Protein 2AOR (pdb70)

Nearest PDB structures (foldseek):
  2aor-assembly1_A  TM=1.005E+00  e=4.689E-48  Haemophilus influenzae
  2azo-assembly2_B  TM=9.489E-01  e=3.796E-30  Escherichia coli K-12
  1azo-assembly1_A  TM=9.354E-01  e=5.993E-28  Escherichia coli K-12
  2azo-assembly1_A  TM=9.020E-01  e=4.402E-28  Escherichia coli K-12
  4pxg-assembly1_A  TM=8.469E-01  e=2.007E-09  Staphylococcus aureus

Foldseek 3Di:
DADLDPVLLQVLLQVQAFPALQVLCVVVVHDDDQACPPPVCVVVQSVLVSRRFDPPDPDLASRPSHLEHEFEFEAEPVRFTPDWAFQWWDPQPPCPPDAPVPDSNCSRQQWYWYWYKYDDPVDGRRGIGIHRIDTDGQDPVRVVQVRVQSVVVVVCSVQQVVVPADQPGGDFKGKDADDDDLPQWDWHQHNVGDTDTHGTITITTDRVSVSVSSVVVVVD/DDDPAPCRLQVLLQVQFFAALQRLCVVVVHDDDFACPVPVCVVVVSVCVSRVFDPPDDDLASRVVHLEHEFEFEAEPVGFTPDWGFQWWDPQPPCPVDAPVPDSRCSHQQWYWYWYKYDYPVAGRRGIGTHHTDTDGDDPVRSVQVRVQSVVVVVCRQQANVVPADQPGGDFKGKDADDDDQVDWDWHAHNVRDIDTHGTITITTDSVSVVVSVVCVVVPD

Secondary structure (DSSP, 8-state):
---SSHHHHHHHHHHHTT-BHHHHHHHTT----S-STT-TTHHHHHHHHHHTPPTT--SSSTBTTTTBEEEEEEE-TTS-BSS-EEEEE---SS-TT--STT-HHHHHHSSEEEEEEE--TTS-GGGPBB---EEE---HHHHHHHHHHHHHHHHHHHTT-GGG--TT--SSEEEEE-SSSTT--EEEE-TTS-EEEE--EEEEE-HHHHHHHHHHHHT-/---SSHHHHHHHHHHHTT-BHHHHHHHTT-PPPSSSTT-TTHHHHHHHHHHTPPTT---SSTBTTTTBEEEEEEE-TTS-BSS-EEEEE---SS-TT--GGG-HHHHHTSSEEEEEEE--TTS-GGGPBB---EEE---HHHHHHHHHHHHHHHHHHHTT-GGG--TT--SSEEEEE-SSSTT--EEEE-TTS-EEEE--EEEEE-HHHHHHHHHHHHHT-

Structure (mmCIF, N/CA/C/O backbone):
data_2AOR
#
_entry.id   2AOR
#
_cell.length_a   50.397
_cell.length_b   89.045
_cell.length_c   75.092
_cell.angle_alpha   90.00
_cell.angle_beta   105.70
_cell.angle_gamma   90.00
#
_symmetry.space_group_name_H-M   'P 1 21 1'
#
loop_
_entity.id
_entity.type
_entity.pdbx_description
1 polymer "5'-D(*CP*AP*GP*GP*(6MA)P*TP*CP*CP*AP*AP*GP*CP*TP*TP*GP*GP*AP*TP*CP*CP*TP*G)-3'"
2 polymer 'DNA mismatch repair protein mutH'
3 non-polymer 'CALCIUM ION'
4 water water
#
loop_
_atom_site.group_PDB
_atom_site.id
_atom_site.type_symbol
_atom_site.label_atom_id
_atom_site.label_alt_id
_atom_site.label_comp_id
_atom_site.label_asym_id
_atom_site.label_entity_id
_atom_site.label_seq_id
_atom_site.pdbx_PDB_ins_code
_atom_site.Cartn_x
_atom_site.Cartn_y
_atom_site.Cartn_z
_atom_site.occupancy
_atom_site.B_iso_or_equiv
_atom_site.auth_seq_id
_atom_site.auth_comp_id
_atom_site.auth_asym_id
_atom_site.auth_atom_id
_atom_site.pdbx_PDB_model_num
ATOM 899 N N . MET C 2 1 ? -1.482 -9.565 11.693 1.00 73.02 9 MET A N 1
ATOM 900 C CA . MET C 2 1 ? -0.621 -8.350 11.780 1.00 72.39 9 MET A CA 1
ATOM 901 C C . MET C 2 1 ? 0.859 -8.717 11.750 1.00 70.11 9 MET A C 1
ATOM 902 O O . MET C 2 1 ? 1.534 -8.498 10.744 1.00 70.06 9 MET A O 1
ATOM 907 N N . ILE C 2 2 ? 1.365 -9.265 12.850 1.00 67.11 10 ILE A N 1
ATOM 908 C CA . ILE C 2 2 ? 2.761 -9.673 12.903 1.00 64.56 10 ILE A CA 1
ATOM 909 C C . ILE C 2 2 ? 2.858 -11.038 12.239 1.00 62.11 10 ILE A C 1
ATOM 910 O O . ILE C 2 2 ? 2.258 -12.003 12.714 1.00 62.58 10 ILE A O 1
ATOM 915 N N . PRO C 2 3 ? 3.612 -11.142 11.130 1.00 59.65 11 PRO A N 1
ATOM 916 C CA . PRO C 2 3 ? 3.718 -12.447 10.474 1.00 57.17 11 PRO A CA 1
ATOM 917 C C . PRO C 2 3 ? 4.363 -13.484 11.385 1.00 55.65 11 PRO A C 1
ATOM 918 O O . PRO C 2 3 ? 5.352 -13.204 12.054 1.00 55.49 11 PRO A O 1
ATOM 922 N N . GLN C 2 4 ? 3.787 -14.678 11.414 1.00 54.61 12 GLN A N 1
ATOM 923 C CA . GLN C 2 4 ? 4.310 -15.757 12.243 1.00 53.51 12 GLN A CA 1
ATOM 924 C C . GLN C 2 4 ? 5.161 -16.679 11.375 1.00 52.23 12 GLN A C 1
ATOM 925 O O . GLN C 2 4 ? 5.870 -17.555 11.876 1.00 52.42 12 GLN A O 1
ATOM 931 N N . THR C 2 5 ? 5.089 -16.467 10.067 1.00 49.47 13 THR A N 1
ATOM 932 C CA . THR C 2 5 ? 5.822 -17.289 9.116 1.00 47.71 13 THR A CA 1
ATOM 933 C C . THR C 2 5 ? 6.636 -16.458 8.142 1.00 45.61 13 THR A C 1
ATOM 934 O O . THR C 2 5 ? 6.270 -15.323 7.836 1.00 43.22 13 THR A O 1
ATOM 938 N N . LEU C 2 6 ? 7.734 -17.030 7.654 1.00 43.48 14 LEU A N 1
ATOM 939 C CA . LEU C 2 6 ? 8.571 -16.336 6.684 1.00 44.14 14 LEU A CA 1
ATOM 940 C C . LEU C 2 6 ? 7.796 -16.222 5.375 1.00 44.58 14 LEU A C 1
ATOM 941 O O . LEU C 2 6 ? 7.967 -15.265 4.617 1.00 43.89 14 LEU A O 1
ATOM 946 N N . GLU C 2 7 ? 6.947 -17.210 5.113 1.00 44.31 15 GLU A N 1
ATOM 947 C CA . GLU C 2 7 ? 6.142 -17.199 3.904 1.00 45.67 15 GLU A CA 1
ATOM 948 C C . GLU C 2 7 ? 5.135 -16.051 4.000 1.00 43.68 15 GLU A C 1
ATOM 949 O O . GLU C 2 7 ? 4.859 -15.366 3.012 1.00 43.16 15 GLU A O 1
ATOM 955 N N . GLN C 2 8 ? 4.601 -15.834 5.198 1.00 41.92 16 GLN A N 1
ATOM 956 C CA . GLN C 2 8 ? 3.648 -14.755 5.426 1.00 41.64 16 GLN A CA 1
ATOM 957 C C . GLN C 2 8 ? 4.288 -13.381 5.195 1.00 41.36 16 GLN A C 1
ATOM 958 O O . GLN C 2 8 ? 3.712 -12.524 4.526 1.00 40.53 16 GLN A O 1
ATOM 964 N N . LEU C 2 9 ? 5.476 -13.176 5.757 1.00 39.66 17 LEU A N 1
ATOM 965 C CA . LEU C 2 9 ? 6.184 -11.903 5.617 1.00 38.03 17 LEU A CA 1
ATOM 966 C C . LEU C 2 9 ? 6.494 -11.579 4.156 1.00 36.87 17 LEU A C 1
ATOM 967 O O . LEU C 2 9 ? 6.245 -10.468 3.690 1.00 36.99 17 LEU A O 1
ATOM 972 N N . LEU C 2 10 ? 7.030 -12.554 3.433 1.00 36.19 18 LEU A N 1
ATOM 973 C CA . LEU C 2 10 ? 7.387 -12.343 2.038 1.00 35.91 18 LEU A CA 1
ATOM 974 C C . LEU C 2 10 ? 6.168 -12.086 1.149 1.00 37.00 18 LEU A C 1
ATOM 975 O O . LEU C 2 10 ? 6.218 -11.235 0.249 1.00 35.48 18 LEU A O 1
ATOM 980 N N . SER C 2 11 ? 5.069 -12.793 1.409 1.00 36.48 19 SER A N 1
ATOM 981 C CA . SER C 2 11 ? 3.859 -12.600 0.614 1.00 37.00 19 SER A CA 1
ATOM 982 C C . SER C 2 11 ? 3.289 -11.224 0.922 1.00 35.84 19 SER A C 1
ATOM 983 O O . SER C 2 11 ? 2.808 -10.525 0.031 1.00 35.90 19 SER A O 1
ATOM 986 N N . GLN C 2 12 ? 3.343 -10.835 2.191 1.00 35.38 20 GLN A N 1
ATOM 987 C CA . GLN C 2 12 ? 2.852 -9.524 2.588 1.00 36.57 20 GLN A CA 1
ATOM 988 C C . GLN C 2 12 ? 3.746 -8.462 1.945 1.00 36.82 20 GLN A C 1
ATOM 989 O O . GLN C 2 12 ? 3.279 -7.388 1.561 1.00 36.70 20 GLN A O 1
ATOM 995 N N . ALA C 2 13 ? 5.030 -8.778 1.819 1.00 36.30 21 ALA A N 1
ATOM 996 C CA . ALA C 2 13 ? 5.978 -7.856 1.206 1.00 38.55 21 ALA A CA 1
ATOM 997 C C . ALA C 2 13 ? 5.706 -7.769 -0.296 1.00 39.37 21 ALA A C 1
ATOM 998 O O . ALA C 2 13 ? 5.680 -6.676 -0.858 1.00 38.27 21 ALA A O 1
ATOM 1000 N N . GLN C 2 14 ? 5.508 -8.921 -0.938 1.00 41.08 22 GLN A N 1
ATOM 1001 C CA . GLN C 2 14 ? 5.228 -8.959 -2.376 1.00 43.18 22 GLN A CA 1
ATOM 1002 C C . GLN C 2 14 ? 3.989 -8.127 -2.701 1.00 43.22 22 GLN A C 1
ATOM 1003 O O . GLN C 2 14 ? 3.926 -7.450 -3.730 1.00 43.36 22 GLN A O 1
ATOM 1009 N N . SER C 2 15 ? 3.005 -8.182 -1.810 1.00 42.83 23 SER A N 1
ATOM 1010 C CA . SER C 2 15 ? 1.747 -7.486 -2.020 1.00 42.86 23 SER A CA 1
ATOM 1011 C C . SER C 2 15 ? 1.777 -5.970 -1.916 1.00 42.82 23 SER A C 1
ATOM 1012 O O . SER C 2 15 ? 0.918 -5.304 -2.488 1.00 42.76 23 SER A O 1
ATOM 1015 N N . ILE C 2 16 ? 2.732 -5.404 -1.188 1.00 42.16 24 ILE A N 1
ATOM 1016 C CA . ILE C 2 16 ? 2.770 -3.948 -1.110 1.00 41.53 24 ILE A CA 1
ATOM 1017 C C . ILE C 2 16 ? 3.664 -3.355 -2.186 1.00 41.64 24 ILE A C 1
ATOM 1018 O O . ILE C 2 16 ? 3.726 -2.133 -2.340 1.00 42.31 24 ILE A O 1
ATOM 1023 N N . ALA C 2 17 ? 4.354 -4.219 -2.924 1.00 40.49 25 ALA A N 1
ATOM 1024 C CA . ALA C 2 17 ? 5.225 -3.766 -3.999 1.00 41.24 25 ALA A CA 1
ATOM 1025 C C . ALA C 2 17 ? 4.359 -3.084 -5.062 1.00 42.42 25 ALA A C 1
ATOM 1026 O O . ALA C 2 17 ? 3.329 -3.621 -5.477 1.00 42.28 25 ALA A O 1
ATOM 1028 N N . GLY C 2 18 ? 4.774 -1.895 -5.486 1.00 40.79 26 GLY A N 1
ATOM 1029 C CA . GLY C 2 18 ? 4.025 -1.174 -6.491 1.00 40.16 26 GLY A CA 1
ATOM 1030 C C . GLY C 2 18 ? 3.168 -0.078 -5.897 1.00 40.75 26 GLY A C 1
ATOM 1031 O O . GLY C 2 18 ? 2.757 0.845 -6.603 1.00 42.36 26 GLY A O 1
ATOM 1032 N N . LEU C 2 19 ? 2.888 -0.164 -4.604 1.00 38.78 27 LEU A N 1
ATOM 1033 C CA . LEU C 2 19 ? 2.071 0.854 -3.969 1.00 38.69 27 LEU A CA 1
ATOM 1034 C C . LEU C 2 19 ? 2.875 2.130 -3.786 1.00 39.33 27 LEU A C 1
ATOM 1035 O O . LEU C 2 19 ? 4.101 2.102 -3.812 1.00 38.66 27 LEU A O 1
ATOM 1040 N N . THR C 2 20 ? 2.178 3.249 -3.612 1.00 38.55 28 THR A N 1
ATOM 1041 C CA . THR C 2 20 ? 2.838 4.525 -3.391 1.00 38.57 28 THR A CA 1
ATOM 1042 C C . THR C 2 20 ? 2.713 4.771 -1.898 1.00 37.36 28 THR A C 1
ATOM 1043 O O . THR C 2 20 ? 1.804 4.235 -1.254 1.00 37.62 28 THR A O 1
ATOM 1047 N N . PHE C 2 21 ? 3.616 5.568 -1.340 1.00 34.71 29 PHE A N 1
ATOM 1048 C CA . PHE C 2 21 ? 3.567 5.841 0.086 1.00 32.42 29 PHE A CA 1
ATOM 1049 C C . PHE C 2 21 ? 2.169 6.334 0.469 1.00 33.61 29 PHE A C 1
ATOM 1050 O O . PHE C 2 21 ? 1.673 6.037 1.556 1.00 32.22 29 PHE A O 1
ATOM 1058 N N . GLY C 2 22 ? 1.536 7.079 -0.438 1.00 34.84 30 GLY A N 1
ATOM 1059 C CA . GLY C 2 22 ? 0.210 7.620 -0.174 1.00 35.20 30 GLY A CA 1
ATOM 1060 C C . GLY C 2 22 ? -0.852 6.553 0.005 1.00 35.39 30 GLY A C 1
ATOM 1061 O O . GLY C 2 22 ? -1.644 6.595 0.945 1.00 36.45 30 GLY A O 1
ATOM 1062 N N . GLU C 2 23 ? -0.865 5.593 -0.907 1.00 37.14 31 GLU A N 1
ATOM 1063 C CA . GLU C 2 23 ? -1.811 4.494 -0.848 1.00 40.24 31 GLU A CA 1
ATOM 1064 C C . GLU C 2 23 ? -1.648 3.681 0.435 1.00 41.80 31 GLU A C 1
ATOM 1065 O O . GLU C 2 23 ? -2.627 3.391 1.128 1.00 43.17 31 GLU A O 1
ATOM 1071 N N . LEU C 2 24 ? -0.407 3.318 0.749 1.00 41.86 32 LEU A N 1
ATOM 1072 C CA . LEU C 2 24 ? -0.129 2.517 1.934 1.00 41.59 32 LEU A CA 1
ATOM 1073 C C . LEU C 2 24 ? -0.380 3.290 3.220 1.00 41.41 32 LEU A C 1
ATOM 1074 O O . LEU C 2 24 ? -0.930 2.751 4.183 1.00 41.63 32 LEU A O 1
ATOM 1079 N N . ALA C 2 25 ? 0.027 4.553 3.244 1.00 40.46 33 ALA A N 1
ATOM 1080 C CA . ALA C 2 25 ? -0.186 5.368 4.427 1.00 41.92 33 ALA A CA 1
ATOM 1081 C C . ALA C 2 25 ? -1.696 5.495 4.640 1.00 42.87 33 ALA A C 1
ATOM 1082 O O . ALA C 2 25 ? -2.182 5.483 5.773 1.00 42.58 33 ALA A O 1
ATOM 1084 N N . ASP C 2 26 ? -2.425 5.602 3.532 1.00 43.75 34 ASP A N 1
ATOM 1085 C CA . ASP C 2 26 ? -3.880 5.717 3.556 1.00 45.97 34 ASP A CA 1
ATOM 1086 C C . ASP C 2 26 ? -4.519 4.513 4.237 1.00 46.18 34 ASP A C 1
ATOM 1087 O O . ASP C 2 26 ? -5.332 4.667 5.148 1.00 46.62 34 ASP A O 1
ATOM 1092 N N . GLU C 2 27 ? -4.151 3.317 3.783 1.00 46.55 35 GLU A N 1
ATOM 1093 C CA . GLU C 2 27 ? -4.674 2.079 4.352 1.00 46.84 35 GLU A CA 1
ATOM 1094 C C . GLU C 2 27 ? -4.381 1.951 5.840 1.00 46.40 35 GLU A C 1
ATOM 1095 O O . GLU C 2 27 ? -5.199 1.437 6.599 1.00 46.47 35 GLU A O 1
ATOM 1101 N N . LEU C 2 28 ? -3.212 2.419 6.256 1.00 44.87 36 LEU A N 1
ATOM 1102 C CA . LEU C 2 28 ? -2.820 2.330 7.653 1.00 44.12 36 LEU A CA 1
ATOM 1103 C C . LEU C 2 28 ? -3.240 3.563 8.438 1.00 43.72 36 LEU A C 1
ATOM 1104 O O . LEU C 2 28 ? -2.896 3.707 9.608 1.00 40.97 36 LEU A O 1
ATOM 1109 N N . HIS C 2 29 ? -3.985 4.452 7.786 1.00 44.28 37 HIS A N 1
ATOM 1110 C CA . HIS C 2 29 ? -4.474 5.662 8.437 1.00 45.46 37 HIS A CA 1
ATOM 1111 C C . HIS C 2 29 ? -3.303 6.422 9.023 1.00 45.28 37 HIS A C 1
ATOM 1112 O O . HIS C 2 29 ? -3.366 6.956 10.128 1.00 46.80 37 HIS A O 1
ATOM 1119 N N . ILE C 2 30 ? -2.227 6.459 8.251 1.00 45.19 38 ILE A N 1
ATOM 1120 C CA . ILE C 2 30 ? -1.007 7.139 8.649 1.00 44.74 38 ILE A CA 1
ATOM 1121 C C . ILE C 2 30 ? -0.854 8.430 7.853 1.00 43.53 38 ILE A C 1
ATOM 1122 O O . ILE C 2 30 ? -0.779 8.404 6.629 1.00 42.20 38 ILE A O 1
ATOM 1127 N N . PRO C 2 31 ? -0.831 9.580 8.538 1.00 43.01 39 PRO A N 1
ATOM 1128 C CA . PRO C 2 31 ? -0.677 10.824 7.781 1.00 44.18 39 PRO A CA 1
ATOM 1129 C C . PRO C 2 31 ? 0.700 10.893 7.092 1.00 43.55 39 PRO A C 1
ATOM 1130 O O . PRO C 2 31 ? 1.697 10.377 7.613 1.00 44.01 39 PRO A O 1
ATOM 1134 N N . VAL C 2 32 ? 0.742 11.514 5.917 1.00 41.76 40 VAL A N 1
ATOM 1135 C CA . VAL C 2 32 ? 1.984 11.657 5.165 1.00 40.58 40 VAL A CA 1
ATOM 1136 C C . VAL C 2 32 ? 2.514 13.087 5.253 1.00 40.78 40 VAL A C 1
ATOM 1137 O O . VAL C 2 32 ? 1.790 14.041 4.983 1.00 41.92 40 VAL A O 1
ATOM 1141 N N . PRO C 2 33 ? 3.782 13.257 5.654 1.00 40.83 41 PRO A N 1
ATOM 1142 C CA . PRO C 2 33 ? 4.357 14.607 5.755 1.00 40.49 41 PRO A CA 1
ATOM 1143 C C . PRO C 2 33 ? 4.600 15.191 4.356 1.00 40.44 41 PRO A C 1
ATOM 1144 O O . PRO C 2 33 ? 4.466 14.480 3.357 1.00 40.44 41 PRO A O 1
ATOM 1148 N N . ILE C 2 34 ? 4.945 16.474 4.273 1.00 41.43 42 ILE A N 1
ATOM 1149 C CA . ILE C 2 34 ? 5.179 17.078 2.963 1.00 42.58 42 ILE A CA 1
ATOM 1150 C C . ILE C 2 34 ? 6.470 16.538 2.366 1.00 42.03 42 ILE A C 1
ATOM 1151 O O . ILE C 2 34 ? 6.574 16.355 1.155 1.00 40.12 42 ILE A O 1
ATOM 1156 N N . ASP C 2 35 ? 7.453 16.287 3.228 1.00 41.41 43 ASP A N 1
ATOM 1157 C CA . ASP C 2 35 ? 8.729 15.716 2.809 1.00 40.72 43 ASP A CA 1
ATOM 1158 C C . ASP C 2 35 ? 9.414 15.058 4.005 1.00 38.94 43 ASP A C 1
ATOM 1159 O O . ASP C 2 35 ? 8.867 15.049 5.115 1.00 37.02 43 ASP A O 1
ATOM 1164 N N . LEU C 2 36 ? 10.613 14.522 3.791 1.00 36.43 44 LEU A N 1
ATOM 1165 C CA . LEU C 2 36 ? 11.323 13.835 4.867 1.00 35.17 44 LEU A CA 1
ATOM 1166 C C . LEU C 2 36 ? 12.292 14.669 5.701 1.00 36.11 44 LEU A C 1
ATOM 1167 O O . LEU C 2 36 ? 12.937 14.140 6.605 1.00 37.85 44 LEU A O 1
ATOM 1172 N N . LYS C 2 37 ? 12.394 15.966 5.429 1.00 36.46 45 LYS A N 1
ATOM 1173 C CA . LYS C 2 37 ? 13.313 16.809 6.195 1.00 37.23 45 LYS A CA 1
ATOM 1174 C C . LYS C 2 37 ? 13.196 16.650 7.717 1.00 36.95 45 LYS A C 1
ATOM 1175 O O . LYS C 2 37 ? 14.211 16.595 8.407 1.00 36.49 45 LYS A O 1
ATOM 1181 N N . ARG C 2 38 ? 11.970 16.602 8.238 1.00 37.21 46 ARG A N 1
ATOM 1182 C CA . ARG C 2 38 ? 11.751 16.432 9.676 1.00 37.87 46 ARG A CA 1
ATOM 1183 C C . ARG C 2 38 ? 10.924 15.192 9.972 1.00 37.26 46 ARG A C 1
ATOM 1184 O O . ARG C 2 38 ? 10.053 15.186 10.833 1.00 39.06 46 ARG A O 1
ATOM 1192 N N . ASP C 2 39 ? 11.211 14.139 9.225 1.00 34.73 47 ASP A N 1
ATOM 1193 C CA . ASP C 2 39 ? 10.554 12.848 9.381 1.00 33.82 47 ASP A CA 1
ATOM 1194 C C . ASP C 2 39 ? 11.455 11.903 8.628 1.00 29.31 47 ASP A C 1
ATOM 1195 O O . ASP C 2 39 ? 11.001 11.114 7.818 1.00 29.18 47 ASP A O 1
ATOM 1200 N N . LYS C 2 40 ? 12.748 12.012 8.906 1.00 26.53 48 LYS A N 1
ATOM 1201 C CA . LYS C 2 40 ? 13.754 11.213 8.224 1.00 26.11 48 LYS A CA 1
ATOM 1202 C C . LYS C 2 40 ? 13.512 9.704 8.234 1.00 23.70 48 LYS A C 1
ATOM 1203 O O . LYS C 2 40 ? 13.888 9.020 7.287 1.00 24.88 48 LYS A O 1
ATOM 1209 N N . GLY C 2 41 ? 12.871 9.192 9.283 1.00 22.77 49 GLY A N 1
ATOM 1210 C CA . GLY C 2 41 ? 12.609 7.761 9.357 1.00 23.51 49 GLY A CA 1
ATOM 1211 C C . GLY C 2 41 ? 11.186 7.326 9.018 1.00 25.43 49 GLY A C 1
ATOM 1212 O O . GLY C 2 41 ? 10.832 6.145 9.159 1.00 23.41 49 GLY A O 1
ATOM 1213 N N . TRP C 2 42 ? 10.376 8.270 8.540 1.00 24.66 50 TRP A N 1
ATOM 1214 C CA . TRP C 2 42 ? 8.980 8.002 8.209 1.00 23.62 50 TRP A CA 1
ATOM 1215 C C . TRP C 2 42 ? 8.751 6.840 7.253 1.00 23.70 50 TRP A C 1
ATOM 1216 O O . TRP C 2 42 ? 7.842 6.038 7.465 1.00 22.87 50 TRP A O 1
ATOM 1227 N N . VAL C 2 43 ? 9.551 6.738 6.195 1.00 23.29 51 VAL A N 1
ATOM 1228 C CA . VAL C 2 43 ? 9.361 5.633 5.264 1.00 22.53 51 VAL A CA 1
ATOM 1229 C C . VAL C 2 43 ? 9.736 4.288 5.903 1.00 23.20 51 VAL A C 1
ATOM 1230 O O . VAL C 2 43 ? 9.043 3.294 5.709 1.00 22.82 51 VAL A O 1
ATOM 1234 N N . GLY C 2 44 ? 10.839 4.254 6.650 1.00 24.03 52 GLY A N 1
ATOM 1235 C CA . GLY C 2 44 ? 11.251 3.018 7.300 1.00 22.18 52 GLY A CA 1
ATOM 1236 C C . GLY C 2 44 ? 10.176 2.582 8.285 1.00 23.96 52 GLY A C 1
ATOM 1237 O O . GLY C 2 44 ? 9.839 1.396 8.399 1.00 22.48 52 GLY A O 1
ATOM 1238 N N . MET C 2 45 ? 9.612 3.555 8.991 1.00 24.82 53 MET A N 1
ATOM 1239 C CA . MET C 2 45 ? 8.576 3.266 9.974 1.00 29.81 53 MET A CA 1
ATOM 1240 C C . MET C 2 45 ? 7.256 2.894 9.309 1.00 30.76 53 MET A C 1
ATOM 1241 O O . MET C 2 45 ? 6.461 2.126 9.859 1.00 30.40 53 MET A O 1
ATOM 1246 N N . LEU C 2 46 ? 7.051 3.399 8.098 1.00 31.24 54 LEU A N 1
ATOM 1247 C CA . LEU C 2 46 ? 5.853 3.090 7.332 1.00 30.84 54 LEU A CA 1
ATOM 1248 C C . LEU C 2 46 ? 5.874 1.614 6.948 1.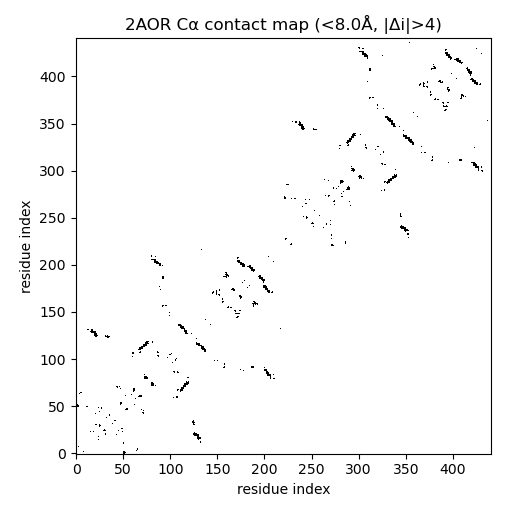00 31.15 54 LEU A C 1
ATOM 1249 O O . LEU C 2 46 ? 4.873 0.907 7.084 1.00 31.01 54 LEU A O 1
ATOM 1254 N N . LEU C 2 47 ? 7.021 1.152 6.461 1.00 29.62 55 LEU A N 1
ATOM 1255 C CA . LEU C 2 47 ? 7.157 -0.239 6.061 1.00 28.83 55 LEU A CA 1
ATOM 1256 C C . LEU C 2 47 ? 7.076 -1.190 7.260 1.00 27.97 55 LEU A C 1
ATOM 1257 O O . LEU C 2 47 ? 6.523 -2.282 7.145 1.00 25.95 55 LEU A O 1
ATOM 1262 N N . GLU C 2 48 ? 7.628 -0.783 8.402 1.00 28.44 56 GLU A N 1
ATOM 1263 C CA . GLU C 2 48 ? 7.565 -1.623 9.598 1.00 29.59 56 GLU A CA 1
ATOM 1264 C C . GLU C 2 48 ? 6.106 -1.896 9.960 1.00 32.98 56 GLU A C 1
ATOM 1265 O O . GLU C 2 48 ? 5.739 -3.034 10.250 1.00 32.57 56 GLU A O 1
ATOM 1271 N N . ARG C 2 49 ? 5.274 -0.858 9.937 1.00 34.48 57 ARG A N 1
ATOM 1272 C CA . ARG C 2 49 ? 3.861 -1.026 10.259 1.00 38.48 57 ARG A CA 1
ATOM 1273 C C . ARG C 2 49 ? 3.165 -1.942 9.274 1.00 37.45 57 ARG A C 1
ATOM 1274 O O . ARG C 2 49 ? 2.416 -2.831 9.667 1.00 39.21 57 ARG A O 1
ATOM 1282 N N . ALA C 2 50 ? 3.417 -1.731 7.992 1.00 36.92 58 ALA A N 1
ATOM 1283 C CA . ALA C 2 50 ? 2.798 -2.553 6.967 1.00 35.13 58 ALA A CA 1
ATOM 1284 C C . ALA C 2 50 ? 3.263 -4.009 7.028 1.00 34.28 58 ALA A C 1
ATOM 1285 O O . ALA C 2 50 ? 2.538 -4.915 6.623 1.00 33.83 58 ALA A O 1
ATOM 1287 N N . LEU C 2 51 ? 4.467 -4.241 7.538 1.00 32.64 59 LEU A N 1
ATOM 1288 C CA . LEU C 2 51 ? 4.993 -5.599 7.587 1.00 32.05 59 LEU A CA 1
ATOM 1289 C C . LEU C 2 51 ? 4.930 -6.332 8.927 1.00 30.95 59 LEU A C 1
ATOM 1290 O O . LEU C 2 51 ? 5.406 -7.454 9.036 1.00 28.49 59 LEU A O 1
ATOM 1295 N N . GLY C 2 52 ? 4.353 -5.705 9.943 1.00 31.55 60 GLY A N 1
ATOM 1296 C CA . GLY C 2 52 ? 4.235 -6.376 11.223 1.00 34.79 60 GLY A CA 1
ATOM 1297 C C . GLY C 2 52 ? 5.393 -6.243 12.189 1.00 37.45 60 GLY A C 1
ATOM 1298 O O . GLY C 2 52 ? 5.455 -6.985 13.171 1.00 38.81 60 GLY A O 1
ATOM 1299 N N . ALA C 2 53 ? 6.319 -5.330 11.918 1.00 37.00 61 ALA A N 1
ATOM 1300 C CA . ALA C 2 53 ? 7.441 -5.115 12.822 1.00 38.61 61 ALA A CA 1
ATOM 1301 C C . ALA C 2 53 ? 6.944 -4.209 13.953 1.00 40.27 61 ALA A C 1
ATOM 1302 O O . ALA C 2 53 ? 6.027 -3.408 13.758 1.00 39.93 61 ALA A O 1
ATOM 1304 N N . THR C 2 54 ? 7.545 -4.333 15.131 1.00 42.02 62 THR A N 1
ATOM 1305 C CA . THR C 2 54 ? 7.142 -3.515 16.270 1.00 44.53 62 THR A CA 1
ATOM 1306 C C . THR C 2 54 ? 7.854 -2.163 16.276 1.00 45.86 62 THR A C 1
ATOM 1307 O O . THR C 2 54 ? 9.087 -2.092 16.265 1.00 45.44 62 THR A O 1
ATOM 1311 N N . ALA C 2 55 ? 7.067 -1.092 16.299 1.00 47.13 63 ALA A N 1
ATOM 1312 C CA . ALA C 2 55 ? 7.609 0.263 16.296 1.00 48.19 63 ALA A CA 1
ATOM 1313 C C . ALA C 2 55 ? 8.441 0.566 17.540 1.00 48.82 63 ALA A C 1
ATOM 1314 O O . ALA C 2 55 ? 8.004 0.327 18.669 1.00 49.07 63 ALA A O 1
ATOM 1316 N N . GLY C 2 56 ? 9.642 1.092 17.319 1.00 48.46 64 GLY A N 1
ATOM 1317 C CA . GLY C 2 56 ? 10.524 1.438 18.420 1.00 47.39 64 GLY A CA 1
ATOM 1318 C C . GLY C 2 56 ? 11.241 0.269 19.072 1.00 46.66 64 GLY A C 1
ATOM 1319 O O . GLY C 2 56 ? 12.007 0.462 20.015 1.00 47.62 64 GLY A O 1
ATOM 1320 N N . SER C 2 57 ? 11.004 -0.941 18.578 1.00 45.28 65 SER A N 1
ATOM 1321 C CA . SER C 2 57 ? 11.645 -2.124 19.143 1.00 44.63 65 SER A CA 1
ATOM 1322 C C . SER C 2 57 ? 13.179 -2.036 19.100 1.00 43.80 65 SER A C 1
ATOM 1323 O O . SER C 2 57 ? 13.764 -1.517 18.147 1.00 42.45 65 SER A O 1
ATOM 1326 N N . LYS C 2 58 ? 13.823 -2.551 20.141 1.00 43.76 66 LYS A N 1
ATOM 1327 C CA . LYS C 2 58 ? 15.282 -2.535 20.229 1.00 44.03 66 LYS A CA 1
ATOM 1328 C C . LYS C 2 58 ? 15.875 -3.929 19.997 1.00 43.36 66 LYS A C 1
ATOM 1329 O O . LYS C 2 58 ? 17.069 -4.149 20.221 1.00 42.57 66 LYS A O 1
ATOM 1335 N N . ALA C 2 59 ? 15.042 -4.865 19.542 1.00 42.33 67 ALA A N 1
ATOM 1336 C CA . ALA C 2 59 ? 15.483 -6.241 19.283 1.00 41.68 67 ALA A CA 1
ATOM 1337 C C . ALA C 2 59 ? 16.641 -6.275 18.299 1.00 40.41 67 ALA A C 1
ATOM 1338 O O . ALA C 2 59 ? 16.795 -5.361 17.496 1.00 42.20 67 ALA A O 1
ATOM 1340 N N . GLU C 2 60 ? 17.446 -7.334 18.354 1.00 38.93 68 GLU A N 1
ATOM 1341 C CA . GLU C 2 60 ? 18.590 -7.473 17.456 1.00 36.68 68 GLU A CA 1
ATOM 1342 C C . GLU C 2 60 ? 18.126 -7.408 15.998 1.00 35.24 68 GLU A C 1
ATOM 1343 O O . GLU C 2 60 ? 18.844 -6.918 15.124 1.00 33.99 68 GLU A O 1
ATOM 1349 N N . GLN C 2 61 ? 16.922 -7.909 15.742 1.00 31.74 69 GLN A N 1
ATOM 1350 C CA . GLN C 2 61 ? 16.360 -7.901 14.392 1.00 30.23 69 GLN A CA 1
ATOM 1351 C C . GLN C 2 61 ? 14.878 -7.573 14.436 1.00 27.42 69 GLN A C 1
ATOM 1352 O O . GLN C 2 61 ? 14.209 -7.852 15.424 1.00 26.15 69 GLN A O 1
ATOM 1358 N N . ASP C 2 62 ? 14.365 -6.999 13.353 1.00 25.08 70 ASP A N 1
ATOM 1359 C CA . ASP C 2 62 ? 12.957 -6.634 13.286 1.00 23.70 70 ASP A CA 1
ATOM 1360 C C . ASP C 2 62 ? 12.023 -7.811 13.558 1.00 24.54 70 ASP A C 1
ATOM 1361 O O . ASP C 2 62 ? 10.999 -7.657 14.222 1.00 23.08 70 ASP A O 1
ATOM 1366 N N . PHE C 2 63 ? 12.389 -8.981 13.046 1.00 25.93 71 PHE A N 1
ATOM 1367 C CA . PHE C 2 63 ? 11.608 -10.200 13.220 1.00 25.97 71 PHE A CA 1
ATOM 1368 C C . PHE C 2 63 ? 12.515 -11.266 13.838 1.00 26.30 71 PHE A C 1
ATOM 1369 O O . PHE C 2 63 ? 13.079 -12.106 13.135 1.00 27.35 71 PHE A O 1
ATOM 1377 N N . SER C 2 64 ? 12.655 -11.215 15.155 1.00 27.07 72 SER A N 1
ATOM 1378 C CA . SER C 2 64 ? 13.508 -12.142 15.883 1.00 29.15 72 SER A CA 1
ATOM 1379 C C . SER C 2 64 ? 13.101 -13.608 15.797 1.00 29.16 72 SER A C 1
ATOM 1380 O O . SER C 2 64 ? 13.954 -14.491 15.885 1.00 27.62 72 SER A O 1
ATOM 1383 N N . HIS C 2 65 ? 11.807 -13.865 15.634 1.00 29.20 73 HIS A N 1
ATOM 1384 C CA . HIS C 2 65 ? 11.320 -15.236 15.533 1.00 32.50 73 HIS A CA 1
ATOM 1385 C C . HIS C 2 65 ? 11.570 -15.800 14.147 1.00 31.81 73 HIS A C 1
ATOM 1386 O O . HIS C 2 65 ? 11.353 -16.982 13.912 1.00 31.99 73 HIS A O 1
ATOM 1393 N N . LEU C 2 66 ? 12.028 -14.952 13.228 1.00 30.87 74 LEU A N 1
ATOM 1394 C CA . LEU C 2 66 ? 12.309 -15.398 11.866 1.00 30.60 74 LEU A CA 1
ATOM 1395 C C . LEU C 2 66 ? 13.772 -15.178 11.515 1.00 28.68 74 LEU A C 1
ATOM 1396 O O . LEU C 2 66 ? 14.268 -15.724 10.535 1.00 29.39 74 LEU A O 1
ATOM 1401 N N . GLY C 2 67 ? 14.459 -14.373 12.319 1.00 27.70 75 GLY A N 1
ATOM 1402 C CA . GLY C 2 67 ? 15.849 -14.070 12.036 1.00 26.63 75 GLY A CA 1
ATOM 1403 C C . GLY C 2 67 ? 15.945 -13.155 10.819 1.00 26.94 75 GLY A C 1
ATOM 1404 O O . GLY C 2 67 ? 16.878 -13.257 10.024 1.00 27.37 75 GLY A O 1
ATOM 1405 N N . VAL C 2 68 ? 14.979 -12.253 10.673 1.00 26.22 76 VAL A N 1
ATOM 1406 C CA . VAL C 2 68 ? 14.970 -11.342 9.535 1.00 25.69 76 VAL A CA 1
ATOM 1407 C C . VAL C 2 68 ? 15.024 -9.886 9.953 1.00 25.37 76 VAL A C 1
ATOM 1408 O O . VAL C 2 68 ? 14.305 -9.473 10.867 1.00 23.81 76 VAL A O 1
ATOM 1412 N N . GLU C 2 69 ? 15.880 -9.120 9.274 1.00 24.77 77 GLU A N 1
ATOM 1413 C CA . GLU C 2 69 ? 16.022 -7.688 9.520 1.00 24.47 77 GLU A CA 1
ATOM 1414 C C . GLU C 2 69 ? 15.401 -6.969 8.322 1.00 23.49 77 GLU A C 1
ATOM 1415 O O . GLU C 2 69 ? 15.661 -7.326 7.163 1.00 22.29 77 GLU A O 1
ATOM 1421 N N . LEU C 2 70 ? 14.585 -5.964 8.608 1.00 21.25 78 LEU A N 1
ATOM 1422 C CA . LEU C 2 70 ? 13.925 -5.184 7.571 1.00 21.37 78 LEU A CA 1
ATOM 1423 C C . LEU C 2 70 ? 14.633 -3.850 7.402 1.00 19.73 78 LEU A C 1
ATOM 1424 O O . LEU C 2 70 ? 14.899 -3.178 8.391 1.00 18.04 78 LEU A O 1
ATOM 1429 N N . LYS C 2 71 ? 14.924 -3.477 6.158 1.00 22.00 79 LYS A N 1
ATOM 1430 C CA . LYS C 2 71 ? 15.564 -2.195 5.860 1.00 23.30 79 LYS A CA 1
ATOM 1431 C C . LYS C 2 71 ? 15.066 -1.587 4.547 1.00 21.64 79 LYS A C 1
ATOM 1432 O O . LYS C 2 71 ? 14.986 -2.278 3.535 1.00 23.62 79 LYS A O 1
ATOM 1438 N N . THR C 2 72 ? 14.707 -0.306 4.572 1.00 20.43 80 THR A N 1
ATOM 1439 C CA . THR C 2 72 ? 14.303 0.371 3.345 1.00 19.67 80 THR A CA 1
ATOM 1440 C C . THR C 2 72 ? 15.614 0.841 2.711 1.00 22.15 80 THR A C 1
ATOM 1441 O O . THR C 2 72 ? 16.624 1.040 3.408 1.00 22.81 80 THR A O 1
ATOM 1445 N N . LEU C 2 73 ? 15.603 0.994 1.392 1.00 21.95 81 LEU A N 1
ATOM 1446 C CA . LEU C 2 73 ? 16.773 1.417 0.638 1.00 23.14 81 LEU A CA 1
ATOM 1447 C C . LEU C 2 73 ? 16.313 2.414 -0.428 1.00 23.11 81 LEU A C 1
ATOM 1448 O O . LEU C 2 73 ? 15.715 2.034 -1.441 1.00 25.01 81 LEU A O 1
ATOM 1453 N N . PRO C 2 74 ? 16.581 3.709 -0.212 1.00 23.19 82 PRO A N 1
ATOM 1454 C CA . PRO C 2 74 ? 16.169 4.727 -1.183 1.00 23.25 82 PRO A CA 1
ATOM 1455 C C . PRO C 2 74 ? 16.935 4.607 -2.500 1.00 25.13 82 PRO A C 1
ATOM 1456 O O . PRO C 2 74 ? 18.164 4.531 -2.498 1.00 23.76 82 PRO A O 1
ATOM 1460 N N . ILE C 2 75 ? 16.212 4.590 -3.621 1.00 24.56 83 ILE A N 1
ATOM 1461 C CA . ILE C 2 75 ? 16.848 4.462 -4.928 1.00 27.28 83 ILE A CA 1
ATOM 1462 C C . ILE C 2 75 ? 16.496 5.649 -5.813 1.00 27.27 83 ILE A C 1
ATOM 1463 O O . ILE C 2 75 ? 15.382 6.175 -5.745 1.00 26.96 83 ILE A O 1
ATOM 1468 N N . ASN C 2 76 ? 17.447 6.071 -6.643 1.00 28.67 84 ASN A N 1
ATOM 1469 C CA . ASN C 2 76 ? 17.202 7.208 -7.511 1.00 30.27 84 ASN A CA 1
ATOM 1470 C C . ASN C 2 76 ? 16.522 6.788 -8.794 1.00 32.06 84 ASN A C 1
ATOM 1471 O O . ASN C 2 76 ? 16.277 5.604 -9.021 1.00 31.37 84 ASN A O 1
ATOM 1476 N N . ALA C 2 77 ? 16.225 7.775 -9.630 1.00 34.81 85 ALA A N 1
ATOM 1477 C CA . ALA C 2 77 ? 15.540 7.549 -10.895 1.00 35.86 85 ALA A CA 1
ATOM 1478 C C . ALA C 2 77 ? 16.182 6.503 -11.804 1.00 35.82 85 ALA A C 1
ATOM 1479 O O . ALA C 2 77 ? 15.511 5.942 -12.668 1.00 38.28 85 ALA A O 1
ATOM 1481 N N . GLU C 2 78 ? 17.466 6.227 -11.617 1.00 34.76 86 GLU A N 1
ATOM 1482 C CA . GLU C 2 78 ? 18.138 5.251 -12.464 1.00 33.24 86 GLU A CA 1
ATOM 1483 C C . GLU C 2 78 ? 18.360 3.907 -11.779 1.00 33.23 86 GLU A C 1
ATOM 1484 O O . GLU C 2 78 ? 19.072 3.05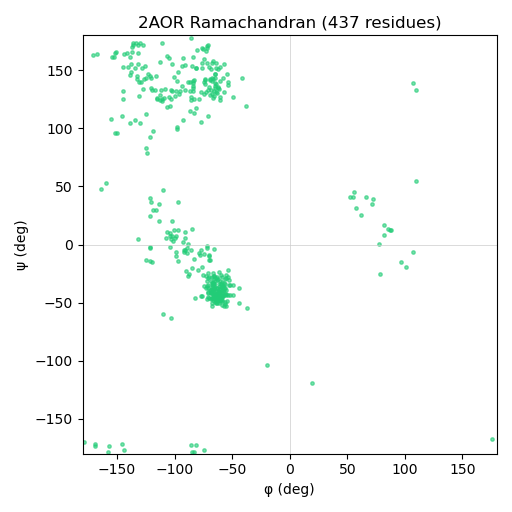2 -12.307 1.00 33.41 86 GLU A O 1
ATOM 1490 N N . GLY C 2 79 ? 17.757 3.723 -10.607 1.00 33.85 87 GLY A N 1
ATOM 1491 C CA . GLY C 2 79 ? 17.906 2.469 -9.886 1.00 31.71 87 GLY A CA 1
ATOM 1492 C C . GLY C 2 79 ? 19.119 2.414 -8.972 1.00 31.33 87 GLY A C 1
ATOM 1493 O O . GLY C 2 79 ? 19.477 1.345 -8.475 1.00 31.16 87 GLY A O 1
ATOM 1494 N N . TYR C 2 80 ? 19.742 3.562 -8.724 1.00 28.90 88 TYR A N 1
ATOM 1495 C CA . TYR C 2 80 ? 20.926 3.615 -7.871 1.00 28.20 88 TYR A CA 1
ATOM 1496 C C . TYR C 2 80 ? 20.623 4.082 -6.443 1.00 25.89 88 TYR A C 1
ATOM 1497 O O . TYR C 2 80 ? 19.784 4.953 -6.240 1.00 23.49 88 TYR A O 1
ATOM 1506 N N . PRO C 2 81 ? 21.322 3.518 -5.438 1.00 25.01 89 PRO A N 1
ATOM 1507 C CA . PRO C 2 81 ? 21.100 3.909 -4.040 1.00 24.80 89 PRO A CA 1
ATOM 1508 C C . PRO C 2 81 ? 21.308 5.415 -3.851 1.00 25.02 89 PRO A C 1
ATOM 1509 O O . PRO C 2 81 ? 22.324 5.956 -4.288 1.00 24.13 89 PRO A O 1
ATOM 1513 N N . LEU C 2 82 ? 20.363 6.080 -3.192 1.00 23.77 90 LEU A N 1
ATOM 1514 C CA . LEU C 2 82 ? 20.456 7.522 -2.956 1.00 25.59 90 LEU A CA 1
ATOM 1515 C C . LEU C 2 82 ? 21.220 7.884 -1.695 1.00 25.07 90 LEU A C 1
ATOM 1516 O O . LEU C 2 82 ? 21.754 8.979 -1.590 1.00 24.70 90 LEU A O 1
ATOM 1521 N N . GLU C 2 83 ? 21.250 6.963 -0.738 1.00 23.84 91 GLU A N 1
ATOM 1522 C CA . GLU C 2 83 ? 21.937 7.175 0.529 1.00 23.15 91 GLU A CA 1
ATOM 1523 C C . GLU C 2 83 ? 22.625 5.891 0.949 1.00 23.69 91 GLU A C 1
ATOM 1524 O O . GLU C 2 83 ? 22.348 4.810 0.406 1.00 23.09 91 GLU A O 1
ATOM 1530 N N . THR C 2 84 ? 23.533 6.015 1.911 1.00 21.81 92 THR A N 1
ATOM 1531 C CA . THR C 2 84 ? 24.194 4.849 2.466 1.00 20.05 92 THR A CA 1
ATOM 1532 C C . THR C 2 84 ? 23.123 4.240 3.380 1.00 20.12 92 THR A C 1
ATOM 1533 O O . THR C 2 84 ? 22.100 4.876 3.654 1.00 19.98 92 THR A O 1
ATOM 1537 N N . THR C 2 85 ? 23.367 3.026 3.867 1.00 20.26 93 THR A N 1
ATOM 1538 C CA . THR C 2 85 ? 22.417 2.349 4.740 1.00 17.27 93 THR A CA 1
ATOM 1539 C C . THR C 2 85 ? 22.966 2.231 6.159 1.00 18.23 93 THR A C 1
ATOM 1540 O O . THR C 2 85 ? 24.054 1.685 6.370 1.00 17.75 93 THR A O 1
ATOM 1544 N N . PHE C 2 86 ? 22.219 2.753 7.127 1.00 17.76 94 PHE A N 1
ATOM 1545 C CA . PHE C 2 86 ? 22.617 2.677 8.524 1.00 17.76 94 PHE A CA 1
ATOM 1546 C C . PHE C 2 86 ? 22.418 1.241 8.979 1.00 19.94 94 PHE A C 1
ATOM 1547 O O . PHE C 2 86 ? 21.366 0.659 8.742 1.00 22.17 94 PHE A O 1
ATOM 1555 N N . VAL C 2 87 ? 23.422 0.666 9.628 1.00 20.00 95 VAL A N 1
ATOM 1556 C CA . VAL C 2 87 ? 23.319 -0.706 10.104 1.00 18.93 95 VAL A CA 1
ATOM 1557 C C . VAL C 2 87 ? 23.069 -0.763 11.598 1.00 20.68 95 VAL A C 1
ATOM 1558 O O . VAL C 2 87 ? 22.024 -1.240 12.044 1.00 20.98 95 VAL A O 1
ATOM 1562 N N . SER C 2 88 ? 24.027 -0.263 12.372 1.00 21.52 96 SER A N 1
ATOM 1563 C CA . SER C 2 88 ? 23.915 -0.289 13.819 1.00 22.97 96 SER A CA 1
ATOM 1564 C C . SER C 2 88 ? 24.956 0.600 14.481 1.00 23.20 96 SER A C 1
ATOM 1565 O O . SER C 2 88 ? 25.933 0.994 13.852 1.00 22.41 96 SER A O 1
ATOM 1568 N N . LEU C 2 89 ? 24.727 0.909 15.753 1.00 24.04 97 LEU A N 1
ATOM 1569 C CA . LEU C 2 89 ? 25.642 1.735 16.539 1.00 26.21 97 LEU A CA 1
ATOM 1570 C C . LEU C 2 89 ? 26.928 0.975 16.837 1.00 26.81 97 LEU A C 1
ATOM 1571 O O . LEU C 2 89 ? 26.899 -0.202 17.209 1.00 27.03 97 LEU A O 1
ATOM 1576 N N . ALA C 2 90 ? 28.060 1.645 16.676 1.00 26.28 98 ALA A N 1
ATOM 1577 C CA . ALA C 2 90 ? 29.329 0.993 16.961 1.00 26.13 98 ALA A CA 1
ATOM 1578 C C . ALA C 2 90 ? 29.535 0.999 18.474 1.00 28.13 98 ALA A C 1
ATOM 1579 O O . ALA C 2 90 ? 29.453 2.053 19.108 1.00 27.88 98 ALA A O 1
ATOM 1581 N N . PRO C 2 91 ? 29.768 -0.181 19.078 1.00 29.21 99 PRO A N 1
ATOM 1582 C CA . PRO C 2 91 ? 29.982 -0.231 20.528 1.00 32.66 99 PRO A CA 1
ATOM 1583 C C . PRO C 2 91 ? 31.349 0.399 20.828 1.00 34.06 99 PRO A C 1
ATOM 1584 O O . PRO C 2 91 ? 32.386 -0.172 20.487 1.00 34.46 99 PRO A O 1
ATOM 1588 N N . LEU C 2 92 ? 31.348 1.574 21.452 1.00 34.78 100 LEU A N 1
ATOM 1589 C CA . LEU C 2 92 ? 32.596 2.277 21.741 1.00 36.71 100 LEU A CA 1
ATOM 1590 C C . LEU C 2 92 ? 33.289 1.847 23.034 1.00 39.25 100 LEU A C 1
ATOM 1591 O O . LEU C 2 92 ? 34.488 2.084 23.203 1.00 39.46 100 LEU A O 1
ATOM 1596 N N . VAL C 2 93 ? 32.541 1.222 23.940 1.00 41.63 101 VAL A N 1
ATOM 1597 C CA . VAL C 2 93 ? 33.103 0.730 25.196 1.00 46.36 101 VAL A CA 1
ATOM 1598 C C . VAL C 2 93 ? 32.628 -0.702 25.390 1.00 49.81 101 VAL A C 1
ATOM 1599 O O . VAL C 2 93 ? 31.777 -1.175 24.638 1.00 51.10 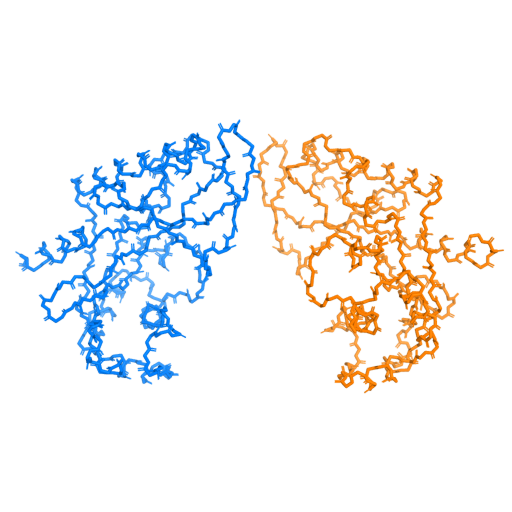101 VAL A O 1
ATOM 1603 N N . GLN C 2 94 ? 33.167 -1.395 26.388 1.00 53.57 102 GLN A N 1
ATOM 1604 C CA . GLN C 2 94 ? 32.772 -2.781 26.623 1.00 57.34 102 GLN A CA 1
ATOM 1605 C C . GLN C 2 94 ? 32.930 -3.557 25.319 1.00 58.21 102 GLN A C 1
ATOM 1606 O O . GLN C 2 94 ? 32.093 -4.384 24.960 1.00 59.54 102 GLN A O 1
ATOM 1612 N N . ASN C 2 95 ? 34.018 -3.265 24.614 1.00 59.13 103 ASN A N 1
ATOM 1613 C CA . ASN C 2 95 ? 34.331 -3.901 23.340 1.00 59.46 103 ASN A CA 1
ATOM 1614 C C . ASN C 2 95 ? 35.586 -4.781 23.444 1.00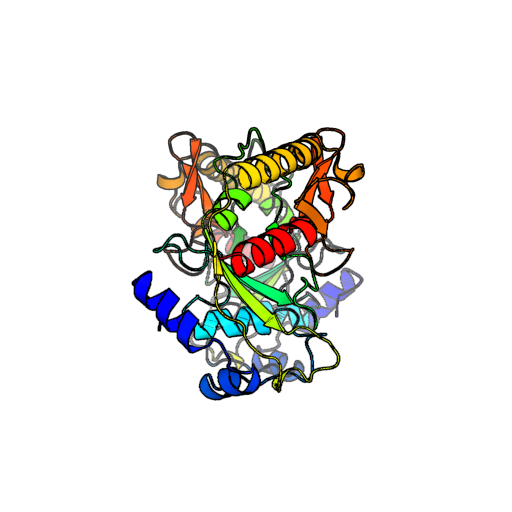 59.08 103 ASN A C 1
ATOM 1615 O O . ASN C 2 95 ? 36.218 -5.099 22.437 1.00 57.91 103 ASN A O 1
ATOM 1620 N N . SER C 2 96 ? 35.925 -5.167 24.672 1.00 58.94 104 SER A N 1
ATOM 1621 C CA . SER C 2 96 ? 37.092 -6.003 24.980 1.00 59.63 104 SER A CA 1
ATOM 1622 C C . SER C 2 96 ? 37.676 -6.821 23.824 1.00 59.29 104 SER A C 1
ATOM 1623 O O . SER C 2 96 ? 38.391 -6.293 22.964 1.00 60.14 104 SER A O 1
ATOM 1626 N N . GLY C 2 97 ? 37.389 -8.120 23.825 1.00 57.31 105 GLY A N 1
ATOM 1627 C CA . GLY C 2 97 ? 37.888 -8.989 22.773 1.00 55.07 105 GLY A CA 1
ATOM 1628 C C . GLY C 2 97 ? 36.750 -9.450 21.883 1.00 53.11 105 GLY A C 1
ATOM 1629 O O . GLY C 2 97 ? 36.629 -10.633 21.564 1.00 53.74 105 GLY A O 1
ATOM 1630 N N . VAL C 2 98 ? 35.914 -8.499 21.479 1.00 50.01 106 VAL A N 1
ATOM 1631 C CA . VAL C 2 98 ? 34.753 -8.778 20.644 1.00 46.50 106 VAL A CA 1
ATOM 1632 C C . VAL C 2 98 ? 35.094 -9.344 19.272 1.00 42.88 106 VAL A C 1
ATOM 1633 O O . VAL C 2 98 ? 35.991 -8.857 18.595 1.00 42.01 106 VAL A O 1
ATOM 1637 N N . LYS C 2 99 ? 34.362 -10.379 18.874 1.00 40.83 107 LYS A N 1
ATOM 1638 C CA . LYS C 2 99 ? 34.567 -11.038 17.588 1.00 38.32 107 LYS A CA 1
ATOM 1639 C C . LYS C 2 99 ? 33.482 -10.676 16.585 1.00 37.11 107 LYS A C 1
ATOM 1640 O O . LYS C 2 99 ? 32.392 -10.230 16.958 1.00 35.87 107 LYS A O 1
ATOM 1646 N N . TRP C 2 100 ? 33.791 -10.892 15.311 1.00 33.87 108 TRP A N 1
ATOM 1647 C CA . TRP C 2 100 ? 32.866 -10.617 14.218 1.00 32.17 108 TRP A CA 1
ATOM 1648 C C . TRP C 2 100 ? 31.638 -11.526 14.292 1.00 31.00 108 TRP A C 1
ATOM 1649 O O . TRP C 2 100 ? 30.513 -11.078 14.095 1.00 28.72 108 TRP A O 1
ATOM 1660 N N . GLU C 2 101 ? 31.872 -12.800 14.591 1.00 29.39 109 GLU A N 1
ATOM 1661 C CA . GLU C 2 101 ? 30.816 -13.798 14.660 1.00 29.04 109 GLU A CA 1
ATOM 1662 C C . GLU C 2 101 ? 29.629 -13.440 15.542 1.00 28.40 109 GLU A C 1
ATOM 1663 O O . GLU C 2 101 ? 28.496 -13.795 15.220 1.00 28.14 109 GLU A O 1
ATOM 1669 N N . ASN C 2 102 ? 29.882 -12.741 16.646 1.00 26.52 110 ASN A N 1
ATOM 1670 C CA . ASN C 2 102 ? 28.809 -12.359 17.560 1.00 25.90 110 ASN A CA 1
ATOM 1671 C C . ASN C 2 102 ? 28.425 -10.877 17.446 1.00 25.58 110 ASN A C 1
ATOM 1672 O O . ASN C 2 102 ? 27.614 -10.388 18.228 1.00 24.84 110 ASN A O 1
ATOM 1677 N N . SER C 2 103 ? 28.978 -10.175 16.456 1.00 25.38 111 SER A N 1
ATOM 1678 C CA . SER C 2 103 ? 28.706 -8.747 16.310 1.00 25.44 111 SER A CA 1
ATOM 1679 C C . SER C 2 103 ? 27.285 -8.386 15.896 1.00 25.58 111 SER A C 1
ATOM 1680 O O . SER C 2 103 ? 26.597 -9.151 15.218 1.00 26.45 111 SER A O 1
ATOM 1683 N N . HIS C 2 104 ? 26.857 -7.204 16.319 1.00 26.41 112 HIS A N 1
ATOM 1684 C CA . HIS C 2 104 ? 25.533 -6.695 15.982 1.00 26.84 112 HIS A CA 1
ATOM 1685 C C . HIS C 2 104 ? 25.430 -6.555 14.473 1.00 25.28 112 HIS A C 1
ATOM 1686 O O . HIS C 2 104 ? 24.404 -6.879 13.872 1.00 25.93 112 HIS A O 1
ATOM 1693 N N . VAL C 2 105 ? 26.501 -6.055 13.870 1.00 23.34 113 VAL A N 1
ATOM 1694 C CA . VAL C 2 105 ? 26.537 -5.854 12.430 1.00 22.68 113 VAL A CA 1
ATOM 1695 C C . VAL C 2 105 ? 26.223 -7.168 11.722 1.00 23.60 113 VAL A C 1
ATOM 1696 O O . VAL C 2 105 ? 25.329 -7.234 10.879 1.00 22.83 113 VAL A O 1
ATOM 1700 N N . ARG C 2 106 ? 26.953 -8.219 12.078 1.00 23.18 114 ARG A N 1
ATOM 1701 C CA . ARG C 2 106 ? 26.737 -9.513 11.456 1.00 23.73 114 ARG A CA 1
ATOM 1702 C C . ARG C 2 106 ? 25.295 -9.967 11.679 1.00 22.06 114 ARG A C 1
ATOM 1703 O O . ARG C 2 106 ? 24.616 -10.379 10.746 1.00 24.21 114 ARG A O 1
ATOM 1711 N N . HIS C 2 107 ? 24.826 -9.882 12.914 1.00 21.62 115 HIS A N 1
ATOM 1712 C CA . HIS C 2 107 ? 23.462 -10.298 13.236 1.00 22.51 115 HIS A CA 1
ATOM 1713 C C . HIS C 2 107 ? 22.422 -9.577 12.375 1.00 24.22 115 HIS A C 1
ATOM 1714 O O . HIS C 2 107 ? 21.468 -10.193 11.882 1.00 22.25 115 HIS A O 1
ATOM 1721 N N . LYS C 2 108 ? 22.610 -8.271 12.198 1.00 23.28 116 LYS A N 1
ATOM 1722 C CA . LYS C 2 108 ? 21.672 -7.479 11.418 1.00 25.29 116 LYS A CA 1
ATOM 1723 C C . LYS C 2 108 ? 21.773 -7.672 9.916 1.00 26.17 116 LYS A C 1
ATOM 1724 O O . LYS C 2 108 ? 20.780 -7.508 9.213 1.00 29.61 116 LYS A O 1
ATOM 1730 N N . LEU C 2 109 ? 22.945 -8.053 9.422 1.00 24.07 117 LEU A N 1
ATOM 1731 C CA . LEU C 2 109 ? 23.129 -8.244 7.989 1.00 24.28 117 LEU A CA 1
ATOM 1732 C C . LEU C 2 109 ? 23.143 -9.703 7.531 1.00 25.63 117 LEU A C 1
ATOM 1733 O O . LEU C 2 109 ? 23.371 -9.981 6.356 1.00 26.65 117 LEU A O 1
ATOM 1738 N N . SER C 2 110 ? 22.891 -10.633 8.447 1.00 27.28 118 SER A N 1
ATOM 1739 C CA . SER C 2 110 ? 22.888 -12.057 8.097 1.00 27.49 118 SER A CA 1
ATOM 1740 C C . SER C 2 110 ? 21.713 -12.379 7.184 1.00 26.70 118 SER A C 1
ATOM 1741 O O . SER C 2 110 ? 21.835 -13.181 6.260 1.00 27.29 118 SER A O 1
ATOM 1744 N N . CYS C 2 111 ? 20.567 -11.766 7.451 1.00 25.56 119 CYS A N 1
ATOM 1745 C CA . CYS C 2 111 ? 19.390 -11.977 6.616 1.00 26.55 119 CYS A CA 1
ATOM 1746 C C . CYS C 2 111 ? 18.588 -10.687 6.556 1.00 25.48 119 CYS A C 1
ATOM 1747 O O . CYS C 2 111 ? 17.991 -10.267 7.541 1.00 26.05 119 CYS A O 1
ATOM 1750 N N . VAL C 2 112 ? 18.575 -10.064 5.386 1.00 25.53 120 VAL A N 1
ATOM 1751 C CA . VAL C 2 112 ? 17.885 -8.802 5.221 1.00 22.69 120 VAL A CA 1
ATOM 1752 C C . VAL C 2 112 ? 16.774 -8.821 4.185 1.00 22.02 120 VAL A C 1
ATOM 1753 O O . VAL C 2 112 ? 16.944 -9.328 3.078 1.00 22.01 120 VAL A O 1
ATOM 1757 N N . LEU C 2 113 ? 15.630 -8.278 4.570 1.00 21.65 121 LEU A N 1
ATOM 1758 C CA . LEU C 2 113 ? 14.520 -8.130 3.656 1.00 22.39 121 LEU A CA 1
ATOM 1759 C C . LEU C 2 113 ? 14.682 -6.676 3.223 1.00 22.18 121 LEU A C 1
ATOM 1760 O O . LEU C 2 113 ? 14.347 -5.759 3.978 1.00 21.39 121 LEU A O 1
ATOM 1765 N N . TRP C 2 114 ? 15.246 -6.468 2.039 1.00 22.14 122 TRP A N 1
ATOM 1766 C CA . TRP C 2 114 ? 15.423 -5.121 1.525 1.00 22.91 122 TRP A CA 1
ATOM 1767 C C . TRP C 2 114 ? 14.127 -4.682 0.851 1.00 24.08 122 TRP A C 1
ATOM 1768 O O . TRP C 2 114 ? 13.520 -5.445 0.096 1.00 23.04 122 TRP A O 1
ATOM 1779 N N . MET C 2 115 ? 13.699 -3.461 1.140 1.00 23.38 123 MET A N 1
ATOM 1780 C CA . MET C 2 115 ? 12.513 -2.909 0.507 1.00 23.56 123 MET A CA 1
ATOM 1781 C C . MET C 2 115 ? 12.967 -1.627 -0.212 1.00 24.27 123 MET A C 1
ATOM 1782 O O . MET C 2 115 ? 13.026 -0.551 0.385 1.00 22.86 123 MET A O 1
ATOM 1787 N N . PRO C 2 116 ? 13.335 -1.739 -1.497 1.00 25.25 124 PRO A N 1
ATOM 1788 C CA . PRO C 2 116 ? 13.773 -0.553 -2.243 1.00 25.80 124 PRO A CA 1
ATOM 1789 C C . PRO C 2 116 ? 12.595 0.402 -2.356 1.00 26.63 124 PRO A C 1
ATOM 1790 O O . PRO C 2 116 ? 11.464 -0.035 -2.560 1.00 28.89 124 PRO A O 1
ATOM 1794 N N . ILE C 2 117 ? 12.848 1.692 -2.192 1.00 26.22 125 ILE A N 1
ATOM 1795 C CA . ILE C 2 117 ? 11.799 2.694 -2.294 1.00 26.43 125 ILE A CA 1
ATOM 1796 C C . ILE C 2 117 ? 12.346 3.880 -3.085 1.00 28.73 125 ILE A C 1
ATOM 1797 O O . ILE C 2 117 ? 13.548 4.162 -3.039 1.00 28.52 125 ILE A O 1
ATOM 1802 N N . GLU C 2 118 ? 11.477 4.566 -3.823 1.00 28.87 126 GLU A N 1
ATOM 1803 C CA . GLU C 2 118 ? 11.918 5.722 -4.601 1.00 29.84 126 GLU A CA 1
ATOM 1804 C C . GLU C 2 118 ? 12.235 6.856 -3.648 1.00 27.71 126 GLU A C 1
ATOM 1805 O O . GLU C 2 118 ? 11.457 7.146 -2.746 1.00 28.42 126 GLU A O 1
ATOM 1811 N N . GLY C 2 119 ? 13.377 7.500 -3.849 1.00 27.94 127 GLY A N 1
ATOM 1812 C CA . GLY C 2 119 ? 13.740 8.603 -2.981 1.00 29.33 127 GLY A CA 1
ATOM 1813 C C . GLY C 2 119 ? 13.956 9.937 -3.683 1.00 31.52 127 GLY A C 1
ATOM 1814 O O . GLY C 2 119 ? 14.229 10.946 -3.029 1.00 33.24 127 GLY A O 1
ATOM 1815 N N . SER C 2 120 ? 13.834 9.957 -5.003 1.00 33.13 128 SER A N 1
ATOM 1816 C CA . SER C 2 120 ? 14.049 11.191 -5.762 1.00 37.95 128 SER A CA 1
ATOM 1817 C C . SER C 2 120 ? 13.281 12.380 -5.197 1.00 39.94 128 SER A C 1
ATOM 1818 O O . SER C 2 120 ? 12.068 12.317 -5.008 1.00 39.79 128 SER A O 1
ATOM 1821 N N . ARG C 2 121 ? 14.000 13.468 -4.939 1.00 42.87 129 ARG A N 1
ATOM 1822 C CA . ARG C 2 121 ? 13.406 14.683 -4.395 1.00 45.33 129 ARG A CA 1
ATOM 1823 C C . ARG C 2 121 ? 12.329 15.292 -5.300 1.00 45.00 129 ARG A C 1
ATOM 1824 O O . ARG C 2 121 ? 11.373 15.893 -4.814 1.00 44.81 129 ARG A O 1
ATOM 1832 N N . HIS C 2 122 ? 12.466 15.134 -6.611 1.00 45.22 130 HIS A N 1
ATOM 1833 C CA . HIS C 2 122 ? 11.485 15.725 -7.511 1.00 45.44 130 HIS A CA 1
ATOM 1834 C C . HIS C 2 122 ? 10.110 15.070 -7.447 1.00 44.72 130 HIS A C 1
ATOM 1835 O O . HIS C 2 122 ? 9.128 15.630 -7.934 1.00 43.46 130 HIS A O 1
ATOM 1842 N N . ILE C 2 123 ? 10.032 13.900 -6.822 1.00 43.40 131 ILE A N 1
ATOM 1843 C CA . ILE C 2 123 ? 8.757 13.208 -6.694 1.00 41.93 131 ILE A CA 1
ATOM 1844 C C . ILE C 2 123 ? 8.159 13.550 -5.340 1.00 42.09 131 ILE A C 1
ATOM 1845 O O . ILE C 2 123 ? 8.837 13.445 -4.315 1.00 41.98 131 ILE A O 1
ATOM 1850 N N . PRO C 2 124 ? 6.885 13.981 -5.311 1.00 41.81 132 PRO A N 1
ATOM 1851 C CA . PRO C 2 124 ? 6.248 14.323 -4.034 1.00 39.96 132 PRO A CA 1
ATOM 1852 C C . PRO C 2 124 ? 6.144 13.058 -3.189 1.00 38.77 132 PRO A C 1
ATOM 1853 O O . PRO C 2 124 ? 5.749 12.011 -3.694 1.00 37.59 132 PRO A O 1
ATOM 1857 N N . LEU C 2 125 ? 6.501 13.159 -1.913 1.00 39.05 133 LEU A N 1
ATOM 1858 C CA . LEU C 2 125 ? 6.470 12.013 -1.008 1.00 38.44 133 LEU A CA 1
ATOM 1859 C C . LEU C 2 125 ? 5.290 11.064 -1.231 1.00 40.38 133 LEU A C 1
ATOM 1860 O O . LEU C 2 125 ? 5.489 9.863 -1.445 1.00 40.03 133 LEU A O 1
ATOM 1865 N N . ARG C 2 126 ? 4.069 11.599 -1.201 1.00 40.15 134 ARG A N 1
ATOM 1866 C CA . ARG C 2 126 ? 2.881 10.776 -1.387 1.00 40.99 134 ARG A CA 1
ATOM 1867 C C . ARG C 2 126 ? 2.935 9.865 -2.595 1.00 39.95 134 ARG A C 1
ATOM 1868 O O . ARG C 2 126 ? 2.415 8.755 -2.550 1.00 39.59 134 ARG A O 1
ATOM 1876 N N . GLU C 2 127 ? 3.571 10.328 -3.666 1.00 40.56 135 GLU A N 1
ATOM 1877 C CA . GLU C 2 127 ? 3.636 9.568 -4.912 1.00 41.13 135 GLU A CA 1
ATOM 1878 C C . GLU C 2 127 ? 4.777 8.590 -5.122 1.00 38.93 135 GLU A C 1
ATOM 1879 O O . GLU C 2 127 ? 4.775 7.858 -6.107 1.00 37.18 135 GLU A O 1
ATOM 1885 N N . ARG C 2 128 ? 5.753 8.562 -4.224 1.00 37.36 136 ARG A N 1
ATOM 1886 C CA . ARG C 2 128 ? 6.875 7.644 -4.414 1.00 35.82 136 ARG A CA 1
ATOM 1887 C C . ARG C 2 128 ? 6.439 6.201 -4.286 1.00 34.62 136 ARG A C 1
ATOM 1888 O O . ARG C 2 128 ? 5.579 5.886 -3.468 1.00 35.24 136 ARG A O 1
ATOM 1896 N N . HIS C 2 129 ? 7.029 5.336 -5.106 1.00 34.36 137 HIS A N 1
ATOM 1897 C CA . HIS C 2 129 ? 6.698 3.916 -5.120 1.00 35.76 137 HIS A CA 1
ATOM 1898 C C . HIS C 2 129 ? 7.576 3.026 -4.253 1.00 36.00 137 HIS A C 1
ATOM 1899 O O . HIS C 2 129 ? 8.738 3.334 -3.988 1.00 34.99 137 HIS A O 1
ATOM 1906 N N . ILE C 2 130 ? 6.992 1.909 -3.837 1.00 33.54 138 ILE A N 1
ATOM 1907 C CA . ILE C 2 130 ? 7.668 0.905 -3.040 1.00 33.75 138 ILE A CA 1
ATOM 1908 C C . ILE C 2 130 ? 8.058 -0.151 -4.054 1.00 33.51 138 ILE A C 1
ATOM 1909 O O . ILE C 2 130 ? 7.222 -0.608 -4.824 1.00 34.57 138 ILE A O 1
ATOM 1914 N N . GLY C 2 131 ? 9.327 -0.532 -4.067 1.00 34.47 139 GLY A N 1
ATOM 1915 C CA . GLY C 2 131 ? 9.783 -1.520 -5.023 1.00 33.67 139 GLY A CA 1
ATOM 1916 C C . GLY C 2 131 ? 9.483 -2.944 -4.609 1.00 35.73 139 GLY A C 1
ATOM 1917 O O . GLY C 2 131 ? 8.785 -3.186 -3.631 1.00 35.92 139 GLY A O 1
ATOM 1918 N N . ALA C 2 132 ? 10.015 -3.895 -5.364 1.00 37.39 140 ALA A N 1
ATOM 1919 C CA . ALA C 2 132 ? 9.800 -5.299 -5.059 1.00 38.26 140 ALA A CA 1
ATOM 1920 C C . ALA C 2 132 ? 10.825 -5.713 -4.014 1.00 37.91 140 ALA A C 1
ATOM 1921 O O . ALA C 2 132 ? 11.982 -5.293 -4.073 1.00 37.45 140 ALA A O 1
ATOM 1923 N N . PRO C 2 133 ? 10.416 -6.536 -3.041 1.00 36.54 141 PRO A N 1
ATOM 1924 C CA . PRO C 2 133 ? 11.344 -6.981 -1.998 1.00 35.50 141 PRO A CA 1
ATOM 1925 C C . PRO C 2 133 ? 12.517 -7.796 -2.530 1.00 34.55 141 PRO A C 1
ATOM 1926 O O . PRO C 2 133 ? 12.423 -8.440 -3.570 1.00 34.88 141 PRO A O 1
ATOM 1930 N N . ILE C 2 134 ? 13.635 -7.723 -1.817 1.00 33.38 142 ILE A N 1
ATOM 1931 C CA . ILE C 2 134 ? 14.847 -8.466 -2.146 1.00 30.82 142 ILE A CA 1
ATOM 1932 C C . ILE C 2 134 ? 15.248 -9.151 -0.839 1.00 31.64 142 ILE A C 1
ATOM 1933 O O . ILE C 2 134 ? 15.726 -8.500 0.099 1.00 29.50 142 ILE A O 1
ATOM 1938 N N . PHE C 2 135 ? 15.001 -10.455 -0.761 1.00 31.42 143 PHE A N 1
ATOM 1939 C CA . PHE C 2 135 ? 15.339 -11.223 0.431 1.00 33.76 143 PHE A CA 1
ATOM 1940 C C . PHE C 2 135 ? 16.808 -11.552 0.235 1.00 34.01 143 PHE A C 1
ATOM 1941 O O . PHE C 2 135 ? 17.169 -12.312 -0.668 1.00 35.59 143 PHE A O 1
ATOM 1949 N N . TRP C 2 136 ? 17.658 -10.991 1.089 1.00 32.00 144 TRP A N 1
ATOM 1950 C CA . TRP C 2 136 ? 19.090 -11.154 0.916 1.00 30.46 144 TRP A CA 1
ATOM 1951 C C . TRP C 2 136 ? 19.925 -11.796 2.020 1.00 31.04 144 TRP A C 1
ATOM 1952 O O . TRP C 2 136 ? 19.684 -11.597 3.207 1.00 31.20 144 TRP A O 1
ATOM 1963 N N . LYS C 2 137 ? 20.920 -12.564 1.583 1.00 32.13 145 LYS A N 1
ATOM 1964 C CA . LYS C 2 137 ? 21.898 -13.224 2.448 1.00 34.74 145 LYS A CA 1
ATOM 1965 C C . LYS C 2 137 ? 23.214 -12.785 1.836 1.00 34.82 145 LYS A C 1
ATOM 1966 O O . LYS C 2 137 ? 23.369 -12.820 0.620 1.00 33.97 145 LYS A O 1
ATOM 1972 N N . PRO C 2 138 ? 24.175 -12.351 2.658 1.00 35.83 146 PRO A N 1
ATOM 1973 C CA . PRO C 2 138 ? 25.428 -11.940 2.024 1.00 37.13 146 PRO A CA 1
ATOM 1974 C C . PRO C 2 138 ? 26.168 -13.144 1.436 1.00 37.05 146 PRO A C 1
ATOM 1975 O O . PRO C 2 138 ? 26.155 -14.227 2.014 1.00 36.49 146 PRO A O 1
ATOM 1979 N N . THR C 2 139 ? 26.779 -12.964 0.271 1.00 38.05 147 THR A N 1
ATOM 1980 C CA . THR C 2 139 ? 27.536 -14.047 -0.344 1.00 38.74 147 THR A CA 1
ATOM 1981 C C . THR C 2 139 ? 28.800 -14.224 0.492 1.00 39.42 147 THR A C 1
ATOM 1982 O O . THR C 2 139 ? 29.102 -13.400 1.360 1.00 37.50 147 THR A O 1
ATOM 1986 N N . ALA C 2 140 ? 29.530 -15.303 0.241 1.00 38.93 148 ALA A N 1
ATOM 1987 C CA . ALA C 2 140 ? 30.756 -15.571 0.977 1.00 38.16 148 ALA A CA 1
ATOM 1988 C C . ALA C 2 140 ? 31.730 -14.410 0.819 1.00 36.78 148 ALA A C 1
ATOM 1989 O O . ALA C 2 140 ? 32.462 -14.065 1.748 1.00 36.76 148 ALA A O 1
ATOM 1991 N N . GLU C 2 141 ? 31.740 -13.810 -0.365 1.00 36.09 149 GLU A N 1
ATOM 1992 C CA . GLU C 2 141 ? 32.625 -12.689 -0.630 1.00 36.58 149 GLU A CA 1
ATOM 1993 C C . GLU C 2 141 ? 32.161 -11.443 0.118 1.00 35.52 149 GLU A C 1
ATOM 1994 O O . GLU C 2 141 ? 32.965 -10.750 0.749 1.00 35.02 149 GLU A O 1
ATOM 2000 N N . GLN C 2 142 ? 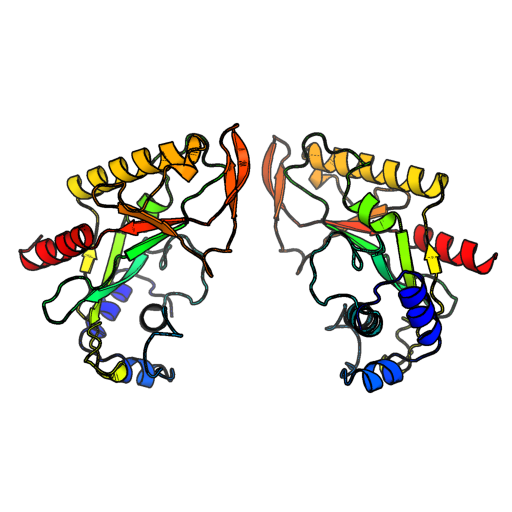30.864 -11.157 0.045 1.00 33.57 150 GLN A N 1
ATOM 2001 C CA . GLN C 2 142 ? 30.319 -9.991 0.728 1.00 32.89 150 GLN A CA 1
ATOM 2002 C C . GLN C 2 142 ? 30.580 -10.061 2.223 1.00 31.56 150 GLN A C 1
ATOM 2003 O O . GLN C 2 142 ? 30.970 -9.069 2.834 1.00 30.97 150 GLN A O 1
ATOM 2009 N N . GLU C 2 143 ? 30.377 -11.229 2.819 1.00 31.09 151 GLU A N 1
ATOM 2010 C CA . GLU C 2 143 ? 30.628 -11.354 4.245 1.00 32.83 151 GLU A CA 1
ATOM 2011 C C . GLU C 2 143 ? 32.107 -11.192 4.597 1.00 30.83 151 GLU A C 1
ATOM 2012 O O . GLU C 2 143 ? 32.436 -10.665 5.658 1.00 29.05 151 GLU A O 1
ATOM 2018 N N . ARG C 2 144 ? 33.001 -11.647 3.724 1.00 31.08 152 ARG A N 1
ATOM 2019 C CA . ARG C 2 144 ? 34.423 -11.489 4.011 1.00 32.88 152 ARG A CA 1
ATOM 2020 C C . ARG C 2 144 ? 34.737 -9.994 4.005 1.00 31.75 152 ARG A C 1
ATOM 2021 O O . ARG C 2 144 ? 35.479 -9.499 4.859 1.00 31.47 152 ARG A O 1
ATOM 2029 N N . GLN C 2 145 ? 34.154 -9.276 3.049 1.00 31.40 153 GLN A N 1
ATOM 2030 C CA . GLN C 2 145 ? 34.373 -7.834 2.951 1.00 33.28 153 GLN A CA 1
ATOM 2031 C C . GLN C 2 145 ? 33.882 -7.112 4.214 1.00 31.87 153 GLN A C 1
ATOM 2032 O O . GLN C 2 145 ? 34.602 -6.284 4.795 1.00 30.51 153 GLN A O 1
ATOM 2038 N N . LEU C 2 146 ? 32.663 -7.445 4.642 1.00 28.61 154 LEU A N 1
ATOM 2039 C CA . LEU C 2 146 ? 32.066 -6.836 5.831 1.00 27.06 154 LEU A CA 1
ATOM 2040 C C . LEU C 2 146 ? 32.908 -7.096 7.063 1.00 27.73 154 LEU A C 1
ATOM 2041 O O . LEU C 2 146 ? 33.157 -6.197 7.866 1.00 28.09 154 LEU A O 1
ATOM 2046 N N . LYS C 2 147 ? 33.335 -8.344 7.210 1.00 27.72 155 LYS A N 1
ATOM 2047 C CA . LYS C 2 147 ? 34.149 -8.774 8.342 1.00 28.74 155 LYS A CA 1
ATOM 2048 C C . LYS C 2 147 ? 35.480 -8.022 8.404 1.00 28.64 155 LYS A C 1
ATOM 2049 O O . LYS C 2 147 ? 35.944 -7.624 9.478 1.00 26.93 155 LYS A O 1
ATOM 2055 N N . GLN C 2 148 ? 36.101 -7.854 7.245 1.00 29.47 156 GLN A N 1
ATOM 2056 C CA . GLN C 2 148 ? 37.372 -7.157 7.172 1.00 31.93 156 GLN A CA 1
ATOM 2057 C C . GLN C 2 148 ? 37.204 -5.712 7.637 1.00 30.47 156 GLN A C 1
ATOM 2058 O O . GLN C 2 148 ? 37.983 -5.225 8.450 1.00 30.99 156 GLN A O 1
ATOM 2064 N N . ASP C 2 149 ? 36.185 -5.029 7.123 1.00 29.37 157 ASP A N 1
ATOM 2065 C CA . ASP C 2 149 ? 35.947 -3.642 7.511 1.00 29.72 157 ASP A CA 1
ATOM 2066 C C . ASP C 2 149 ? 35.612 -3.545 8.990 1.00 26.66 157 ASP A C 1
ATOM 2067 O O . ASP C 2 149 ? 36.126 -2.682 9.699 1.00 26.60 157 ASP A O 1
ATOM 2072 N N . TRP C 2 150 ? 34.750 -4.441 9.455 1.00 26.38 158 TRP A N 1
ATOM 2073 C CA . TRP C 2 150 ? 34.352 -4.439 10.855 1.00 27.91 158 TRP A CA 1
ATOM 2074 C C . TRP C 2 150 ? 35.588 -4.540 11.758 1.00 29.45 158 TRP A C 1
ATOM 2075 O O . TRP C 2 150 ? 35.757 -3.769 12.714 1.00 28.55 158 TRP A O 1
ATOM 2086 N N . GLU C 2 151 ? 36.445 -5.504 11.446 1.00 31.56 159 GLU A N 1
ATOM 2087 C CA . GLU C 2 151 ? 37.659 -5.728 12.221 1.00 33.29 159 GLU A CA 1
ATOM 2088 C C . GLU C 2 151 ? 38.594 -4.527 12.185 1.00 32.46 159 GLU A C 1
ATOM 2089 O O . GLU C 2 151 ? 39.142 -4.144 13.214 1.00 32.34 159 GLU A O 1
ATOM 2095 N N . GLU C 2 152 ? 38.756 -3.918 11.014 1.00 32.29 160 GLU A N 1
ATOM 2096 C CA . GLU C 2 152 ? 39.632 -2.755 10.892 1.00 32.92 160 GLU A CA 1
ATOM 2097 C C . GLU C 2 152 ? 39.084 -1.574 11.675 1.00 32.05 160 GLU A C 1
ATOM 2098 O O . GLU C 2 152 ? 39.814 -0.913 12.406 1.00 31.84 160 GLU A O 1
ATOM 2104 N N . LEU C 2 153 ? 37.788 -1.318 11.526 1.00 31.81 161 LEU A N 1
ATOM 2105 C CA . LEU C 2 153 ? 37.146 -0.212 12.227 1.00 31.46 161 LEU A CA 1
ATOM 2106 C C . LEU C 2 153 ? 37.123 -0.450 13.728 1.00 32.24 161 LEU A C 1
ATOM 2107 O O . LEU C 2 153 ? 37.388 0.470 14.500 1.00 31.92 161 LEU A O 1
ATOM 2112 N N . MET C 2 154 ? 36.805 -1.676 14.147 1.00 31.83 162 MET A N 1
ATOM 2113 C CA . MET C 2 154 ? 36.777 -1.987 15.575 1.00 33.99 162 MET A CA 1
ATOM 2114 C C . MET C 2 154 ? 38.167 -1.904 16.223 1.00 35.21 162 MET A C 1
ATOM 2115 O O . MET C 2 154 ? 38.290 -1.454 17.361 1.00 34.24 162 MET A O 1
ATOM 2120 N N . ASP C 2 155 ? 39.210 -2.341 15.520 1.00 37.07 163 ASP A N 1
ATOM 2121 C CA . ASP C 2 155 ? 40.555 -2.255 16.093 1.00 41.25 163 ASP A CA 1
ATOM 2122 C C . ASP C 2 155 ? 40.829 -0.794 16.423 1.00 40.54 163 ASP A C 1
ATOM 2123 O O . ASP C 2 155 ? 41.340 -0.472 17.495 1.00 41.27 163 ASP A O 1
ATOM 2128 N N . LEU C 2 156 ? 40.470 0.084 15.495 1.00 38.93 164 LEU A N 1
ATOM 2129 C CA . LEU C 2 156 ? 40.667 1.513 15.676 1.00 40.37 164 LEU A CA 1
ATOM 2130 C C . LEU C 2 156 ? 39.947 2.022 16.913 1.00 41.12 164 LEU A C 1
ATOM 2131 O O . LEU C 2 156 ? 40.489 2.830 17.663 1.00 41.80 164 LEU A O 1
ATOM 2136 N N . ILE C 2 157 ? 38.725 1.542 17.119 1.00 40.83 165 ILE A N 1
ATOM 2137 C CA . ILE C 2 157 ? 37.917 1.934 18.264 1.00 40.37 165 ILE A CA 1
ATOM 2138 C C . ILE C 2 157 ? 38.449 1.388 19.592 1.00 41.87 165 ILE A C 1
ATOM 2139 O O . ILE C 2 157 ? 38.540 2.111 20.581 1.00 41.95 165 ILE A O 1
ATOM 2144 N N . VAL C 2 158 ? 38.794 0.108 19.613 1.00 42.81 166 VAL A N 1
ATOM 2145 C CA . VAL C 2 158 ? 39.290 -0.509 20.832 1.00 45.45 166 VAL A CA 1
ATOM 2146 C C . VAL C 2 158 ? 40.625 0.077 21.287 1.00 46.53 166 VAL A C 1
ATOM 2147 O O . VAL C 2 158 ? 40.897 0.141 22.483 1.00 47.64 166 VAL A O 1
ATOM 2151 N N . LEU C 2 159 ? 41.445 0.514 20.334 1.00 46.95 167 LEU A N 1
ATOM 2152 C CA . LEU C 2 159 ? 42.754 1.080 20.648 1.00 47.84 167 LEU A CA 1
ATOM 2153 C C . LEU C 2 159 ? 42.717 2.567 20.985 1.00 48.59 167 LEU A C 1
ATOM 2154 O O . LEU C 2 159 ? 43.757 3.220 21.033 1.00 48.56 167 LEU A O 1
ATOM 2159 N N . GLY C 2 160 ? 41.522 3.098 21.220 1.00 48.87 168 GLY A N 1
ATOM 2160 C CA . GLY C 2 160 ? 41.400 4.504 21.554 1.00 48.50 168 GLY A CA 1
ATOM 2161 C C . GLY C 2 160 ? 41.897 5.424 20.454 1.00 48.78 168 GLY A C 1
ATOM 2162 O O . GLY C 2 160 ? 42.299 6.557 20.720 1.00 49.71 168 GLY A O 1
ATOM 2163 N N . LYS C 2 161 ? 41.872 4.942 19.216 1.00 48.57 169 LYS A N 1
ATOM 2164 C CA . LYS C 2 161 ? 42.313 5.741 18.076 1.00 47.51 169 LYS A CA 1
ATOM 2165 C C . LYS C 2 161 ? 41.125 6.402 17.377 1.00 47.40 169 LYS A C 1
ATOM 2166 O O . LYS C 2 161 ? 41.110 6.520 16.150 1.00 46.85 169 LYS A O 1
ATOM 2172 N N . LEU C 2 162 ? 40.135 6.832 18.155 1.00 47.34 170 LEU A N 1
ATOM 2173 C CA . LEU C 2 162 ? 38.940 7.464 17.595 1.00 47.65 170 LEU A CA 1
ATOM 2174 C C . LEU C 2 162 ? 39.263 8.698 16.768 1.00 48.66 170 LEU A C 1
ATOM 2175 O O . LEU C 2 162 ? 38.608 8.968 15.764 1.00 48.50 170 LEU A O 1
ATOM 2180 N N . ASP C 2 163 ? 40.274 9.445 17.196 1.00 49.83 171 ASP A N 1
ATOM 2181 C CA . ASP C 2 163 ? 40.687 10.655 16.496 1.00 50.80 171 ASP A CA 1
ATOM 2182 C C . ASP C 2 163 ? 41.119 10.365 15.060 1.00 49.36 171 ASP A C 1
ATOM 2183 O O . ASP C 2 163 ? 41.035 11.230 14.191 1.00 49.72 171 ASP A O 1
ATOM 2188 N N . GLN C 2 164 ? 41.581 9.147 14.813 1.00 47.16 172 GLN A N 1
ATOM 2189 C CA . GLN C 2 164 ? 42.015 8.764 13.475 1.00 45.65 172 GLN A CA 1
ATOM 2190 C C . GLN C 2 164 ? 40.868 8.276 12.589 1.00 43.46 172 GLN A C 1
ATOM 2191 O O . GLN C 2 164 ? 41.069 8.001 11.408 1.00 42.99 172 GLN A O 1
ATOM 2197 N N . ILE C 2 165 ? 39.667 8.169 13.148 1.00 40.74 173 ILE A N 1
ATOM 2198 C CA . ILE C 2 165 ? 38.541 7.677 12.370 1.00 37.53 173 ILE A CA 1
ATOM 2199 C C . ILE C 2 165 ? 37.821 8.701 11.508 1.00 35.47 173 ILE A C 1
ATOM 2200 O O . ILE C 2 165 ? 37.353 9.736 11.986 1.00 31.98 173 ILE A O 1
ATOM 2205 N N . THR C 2 166 ? 37.726 8.368 10.226 1.00 35.03 174 THR A N 1
ATOM 2206 C CA . THR C 2 166 ? 37.057 9.193 9.228 1.00 35.62 174 THR A CA 1
ATOM 2207 C C . THR C 2 166 ? 36.130 8.259 8.449 1.00 33.11 174 THR A C 1
ATOM 2208 O O . THR C 2 166 ? 36.274 7.045 8.532 1.00 32.17 174 THR A O 1
ATOM 2212 N N . ALA C 2 167 ? 35.188 8.819 7.698 1.00 31.06 175 ALA A N 1
ATOM 2213 C CA . ALA C 2 167 ? 34.262 8.009 6.912 1.00 28.79 175 ALA A CA 1
ATOM 2214 C C . ALA C 2 167 ? 34.987 7.351 5.742 1.00 28.28 175 ALA A C 1
ATOM 2215 O O . ALA C 2 167 ? 34.463 6.434 5.109 1.00 25.50 175 ALA A O 1
ATOM 2217 N N . ARG C 2 168 ? 36.197 7.818 5.463 1.00 27.59 176 ARG A N 1
ATOM 2218 C CA . ARG C 2 168 ? 36.972 7.283 4.352 1.00 30.00 176 ARG A CA 1
ATOM 2219 C C . ARG C 2 168 ? 37.569 5.896 4.597 1.00 28.61 176 ARG A C 1
ATOM 2220 O O . ARG C 2 168 ? 38.113 5.288 3.682 1.00 27.27 176 ARG A O 1
ATOM 2228 N N . ILE C 2 169 ? 37.473 5.398 5.824 1.00 28.62 177 ILE A N 1
ATOM 2229 C CA . ILE C 2 169 ? 37.998 4.074 6.138 1.00 29.65 177 ILE A CA 1
ATOM 2230 C C . ILE C 2 169 ? 36.940 3.006 5.877 1.00 29.96 177 ILE A C 1
ATOM 2231 O O . ILE C 2 169 ? 35.765 3.206 6.175 1.00 31.13 177 ILE A O 1
ATOM 2236 N N . GLY C 2 170 ? 37.364 1.873 5.325 1.00 30.76 178 GLY A N 1
ATOM 2237 C CA . GLY C 2 170 ? 36.448 0.778 5.053 1.00 31.14 178 GLY A CA 1
ATOM 2238 C C . GLY C 2 170 ? 36.209 0.589 3.573 1.00 32.39 178 GLY A C 1
ATOM 2239 O O . GLY C 2 170 ? 35.960 1.559 2.864 1.00 34.05 178 GLY A O 1
ATOM 2240 N N . GLU C 2 171 ? 36.280 -0.647 3.093 1.00 30.89 179 GLU A N 1
ATOM 2241 C CA . GLU C 2 171 ? 36.064 -0.891 1.679 1.00 32.43 179 GLU A CA 1
ATOM 2242 C C . GLU C 2 171 ? 34.581 -0.855 1.284 1.00 31.91 179 GLU A C 1
ATOM 2243 O O . GLU C 2 171 ? 34.233 -0.255 0.268 1.00 30.34 179 GLU A O 1
ATOM 2249 N N . VAL C 2 172 ? 33.713 -1.488 2.075 1.00 30.30 180 VAL A N 1
ATOM 2250 C CA . VAL C 2 172 ? 32.276 -1.514 1.765 1.00 30.29 180 VAL A CA 1
ATOM 2251 C C . VAL C 2 172 ? 31.395 -0.988 2.901 1.00 29.81 180 VAL A C 1
ATOM 2252 O O . VAL C 2 172 ? 30.209 -0.719 2.704 1.00 30.66 180 VAL A O 1
ATOM 2256 N N . MET C 2 173 ? 31.979 -0.843 4.084 1.00 28.69 181 MET A N 1
ATOM 2257 C CA . MET C 2 173 ? 31.254 -0.353 5.253 1.00 28.84 181 MET A CA 1
ATOM 2258 C C . MET C 2 173 ? 32.104 0.729 5.929 1.00 28.86 181 MET A C 1
ATOM 2259 O O . MET C 2 173 ? 33.333 0.640 5.949 1.00 31.66 181 MET A O 1
ATOM 2264 N N . GLN C 2 174 ? 31.453 1.746 6.479 1.00 25.14 182 GLN A N 1
ATOM 2265 C CA . GLN C 2 174 ? 32.167 2.853 7.102 1.00 23.00 182 GLN A CA 1
ATOM 2266 C C . GLN C 2 174 ? 31.559 3.258 8.429 1.00 22.33 182 GLN A C 1
ATOM 2267 O O . GLN C 2 174 ? 30.488 2.775 8.819 1.00 23.54 182 GLN A O 1
ATOM 2273 N N . LEU C 2 175 ? 32.261 4.140 9.129 1.00 21.07 183 LEU A N 1
ATOM 2274 C CA . LEU C 2 175 ? 31.768 4.692 10.381 1.00 20.97 183 LEU A CA 1
ATOM 2275 C C . LEU C 2 175 ? 31.500 6.175 10.121 1.00 21.85 183 LEU A C 1
ATOM 2276 O O . LEU C 2 175 ? 32.353 6.872 9.586 1.00 22.10 183 LEU A O 1
ATOM 2281 N N . ARG C 2 176 ? 30.303 6.639 10.467 1.00 23.00 184 ARG A N 1
ATOM 2282 C CA . ARG C 2 176 ? 29.940 8.043 10.319 1.00 22.46 184 ARG A CA 1
ATOM 2283 C C . ARG C 2 176 ? 29.211 8.352 11.619 1.00 21.49 184 ARG A C 1
ATOM 2284 O O . ARG C 2 176 ? 28.928 7.441 12.401 1.00 21.67 184 ARG A O 1
ATOM 2292 N N . PRO C 2 177 ? 28.918 9.635 11.888 1.00 20.77 185 PRO A N 1
ATOM 2293 C CA . PRO C 2 177 ? 28.212 9.970 13.129 1.00 21.05 185 PRO A CA 1
ATOM 2294 C C . PRO C 2 177 ? 26.798 9.363 13.149 1.00 21.73 185 PRO A C 1
ATOM 2295 O O . PRO C 2 177 ? 26.208 9.082 12.097 1.00 23.75 185 PRO A O 1
ATOM 2299 N N . LYS C 2 178 ? 26.260 9.175 14.347 1.00 21.54 186 LYS A N 1
ATOM 2300 C CA . LYS C 2 178 ? 24.896 8.677 14.522 1.00 23.54 186 LYS A CA 1
ATOM 2301 C C . LYS C 2 178 ? 24.370 9.274 15.819 1.00 24.28 186 LYS A C 1
ATOM 2302 O O . LYS C 2 178 ? 24.629 8.750 16.896 1.00 26.13 186 LYS A O 1
ATOM 2308 N N . GLY C 2 179 ? 23.643 10.380 15.708 1.00 26.03 187 GLY A N 1
ATOM 2309 C CA . GLY C 2 179 ? 23.104 11.044 16.882 1.00 26.96 187 GLY A CA 1
ATOM 2310 C C . GLY C 2 179 ? 22.286 12.274 16.514 1.00 28.33 187 GLY A C 1
ATOM 2311 O O . GLY C 2 179 ? 21.997 12.510 15.337 1.00 28.57 187 GLY A O 1
ATOM 2312 N N . ALA C 2 180 ? 21.923 13.063 17.525 1.00 28.22 188 ALA A N 1
ATOM 2313 C CA . ALA C 2 180 ? 21.117 14.268 17.333 1.00 26.68 188 ALA A CA 1
ATOM 2314 C C . ALA C 2 180 ? 21.836 15.319 16.496 1.00 26.99 188 ALA A C 1
ATOM 2315 O O . ALA C 2 180 ? 21.241 15.947 15.625 1.00 28.77 188 ALA A O 1
ATOM 2317 N N . ASN C 2 181 ? 23.117 15.510 16.772 1.00 26.55 189 ASN A N 1
ATOM 2318 C CA . ASN C 2 181 ? 23.920 16.486 16.053 1.00 27.47 189 ASN A CA 1
ATOM 2319 C C . ASN C 2 181 ? 25.385 16.275 16.426 1.00 27.72 189 ASN A C 1
ATOM 2320 O O . ASN C 2 181 ? 25.714 15.318 17.130 1.00 25.15 189 ASN A O 1
ATOM 2325 N N . SER C 2 182 ? 26.258 17.165 15.962 1.00 28.55 190 SER A N 1
ATOM 2326 C CA . SER C 2 182 ? 27.686 17.049 16.236 1.00 31.02 190 SER A CA 1
ATOM 2327 C C . SER C 2 182 ? 28.047 17.214 17.705 1.00 33.17 190 SER A C 1
ATOM 2328 O O . SER C 2 182 ? 29.214 17.064 18.074 1.00 34.78 190 SER A O 1
ATOM 2331 N N . ARG C 2 183 ? 27.064 17.522 18.545 1.00 34.46 191 ARG A N 1
ATOM 2332 C CA . ARG C 2 183 ? 27.334 17.704 19.971 1.00 36.35 191 ARG A CA 1
ATOM 2333 C C . ARG C 2 183 ? 26.886 16.516 20.821 1.00 35.08 191 ARG A C 1
ATOM 2334 O O . ARG C 2 183 ? 27.078 16.489 22.038 1.00 33.26 191 ARG A O 1
ATOM 2342 N N . ALA C 2 184 ? 26.282 15.527 20.181 1.00 33.60 192 ALA A N 1
ATOM 2343 C CA . ALA C 2 184 ? 25.845 14.354 20.914 1.00 33.80 192 ALA A CA 1
ATOM 2344 C C . ALA C 2 184 ? 27.105 13.670 21.433 1.00 33.34 192 ALA A C 1
ATOM 2345 O O . ALA C 2 184 ? 28.153 13.733 20.784 1.00 33.43 192 ALA A O 1
ATOM 2347 N N . VAL C 2 185 ? 27.015 13.044 22.608 1.00 33.93 193 VAL A N 1
ATOM 2348 C CA . VAL C 2 185 ? 28.159 12.334 23.187 1.00 34.18 193 VAL A CA 1
ATOM 2349 C C . VAL C 2 185 ? 27.753 11.005 23.807 1.00 33.69 193 VAL A C 1
ATOM 2350 O O . VAL C 2 185 ? 26.603 10.804 24.188 1.00 33.35 193 VAL A O 1
ATOM 2354 N N . THR C 2 186 ? 28.718 10.100 23.885 1.00 34.74 194 THR A N 1
ATOM 2355 C CA . THR C 2 186 ? 28.524 8.780 24.472 1.00 35.59 194 THR A CA 1
ATOM 2356 C C . THR C 2 186 ? 29.914 8.407 25.005 1.00 37.23 194 THR A C 1
ATOM 2357 O O . THR C 2 186 ? 30.906 9.044 24.646 1.00 37.36 194 THR A O 1
ATOM 2361 N N . LYS C 2 187 ? 29.998 7.398 25.860 1.00 39.47 195 LYS A N 1
ATOM 2362 C CA . LYS C 2 187 ? 31.297 7.008 26.394 1.00 41.70 195 LYS A CA 1
ATOM 2363 C C . LYS C 2 187 ? 32.134 6.285 25.346 1.00 42.16 195 LYS A C 1
ATOM 2364 O O . LYS C 2 187 ? 31.610 5.511 24.548 1.00 40.78 195 LYS A O 1
ATOM 2370 N N . GLY C 2 188 ? 33.436 6.558 25.354 1.00 42.99 196 GLY A N 1
ATOM 2371 C CA . GLY C 2 188 ? 34.356 5.929 24.423 1.00 44.99 196 GLY A CA 1
ATOM 2372 C C . GLY C 2 188 ? 35.704 5.697 25.087 1.00 46.46 196 GLY A C 1
ATOM 2373 O O . GLY C 2 188 ? 35.844 5.883 26.293 1.00 46.19 196 GLY A O 1
ATOM 2374 N N . ILE C 2 189 ? 36.701 5.294 24.311 1.00 48.12 197 ILE A N 1
ATOM 2375 C CA . ILE C 2 189 ? 38.027 5.050 24.865 1.00 50.33 197 ILE A CA 1
ATOM 2376 C C . ILE C 2 189 ? 39.048 6.058 24.355 1.00 51.22 197 ILE A C 1
ATOM 2377 O O . ILE C 2 189 ? 39.240 6.201 23.148 1.00 51.42 197 ILE A O 1
ATOM 2382 N N . GLY C 2 190 ? 39.710 6.744 25.283 1.00 52.82 198 GLY A N 1
ATOM 2383 C CA . GLY C 2 190 ? 40.713 7.729 24.911 1.00 54.57 198 GLY A CA 1
ATOM 2384 C C . GLY C 2 190 ? 42.022 7.126 24.426 1.00 56.41 198 GLY A C 1
ATOM 2385 O O . GLY C 2 190 ? 42.155 5.907 24.318 1.00 56.29 198 GLY A O 1
ATOM 2386 N N . LYS C 2 191 ? 42.995 7.987 24.140 1.00 58.64 199 LYS A N 1
ATOM 2387 C CA . LYS C 2 191 ? 44.308 7.557 23.654 1.00 60.57 199 LYS A CA 1
ATOM 2388 C C . LYS C 2 191 ? 45.138 6.846 24.722 1.00 61.49 199 LYS A C 1
ATOM 2389 O O . LYS C 2 191 ? 46.184 6.273 24.419 1.00 61.86 199 LYS A O 1
ATOM 2395 N N . ASN C 2 192 ? 44.681 6.887 25.968 1.00 62.09 200 ASN A N 1
ATOM 2396 C CA . ASN C 2 192 ? 45.408 6.241 27.052 1.00 63.62 200 ASN A CA 1
ATOM 2397 C C . ASN C 2 192 ? 44.577 5.187 27.763 1.00 63.29 200 ASN A C 1
ATOM 2398 O O . ASN C 2 192 ? 45.066 4.508 28.663 1.00 63.67 200 ASN A O 1
ATOM 2403 N N . GLY C 2 193 ? 43.320 5.051 27.359 1.00 63.05 201 GLY A N 1
ATOM 2404 C CA . GLY C 2 193 ? 42.464 4.062 27.979 1.00 62.99 201 GLY A CA 1
ATOM 2405 C C . GLY C 2 193 ? 41.414 4.649 28.896 1.00 63.09 201 GLY A C 1
ATOM 2406 O O . GLY C 2 193 ? 40.559 3.921 29.394 1.00 64.20 201 GLY A O 1
ATOM 2407 N N . GLU C 2 194 ? 41.471 5.954 29.143 1.00 62.81 202 GLU A N 1
ATOM 2408 C CA . GLU C 2 194 ? 40.474 6.575 30.004 1.00 63.08 202 GLU A CA 1
ATOM 2409 C C . GLU C 2 194 ? 39.149 6.583 29.258 1.00 62.01 202 GLU A C 1
ATOM 2410 O O . GLU C 2 194 ? 39.118 6.592 28.027 1.00 62.12 202 GLU A O 1
ATOM 2416 N N . ILE C 2 195 ? 38.055 6.573 30.007 1.00 60.20 203 ILE A N 1
ATOM 2417 C CA . ILE C 2 195 ? 36.737 6.608 29.405 1.00 58.53 203 ILE A CA 1
ATOM 2418 C C . ILE C 2 195 ? 36.390 8.076 29.190 1.00 57.19 203 ILE A C 1
ATOM 2419 O O . ILE C 2 195 ? 36.242 8.844 30.137 1.00 56.79 203 ILE A O 1
ATOM 2424 N N . ILE C 2 196 ? 36.272 8.448 27.922 1.00 55.32 204 ILE A N 1
ATOM 2425 C CA . ILE C 2 196 ? 35.994 9.820 27.523 1.00 53.21 204 ILE A CA 1
ATOM 2426 C C . ILE C 2 196 ? 34.616 10.034 26.919 1.00 51.48 204 ILE A C 1
ATOM 2427 O O . ILE C 2 196 ? 33.868 9.090 26.677 1.00 51.23 204 ILE A O 1
ATOM 2432 N N . ASP C 2 197 ? 34.296 11.301 26.681 1.00 49.80 205 ASP A N 1
ATOM 2433 C CA . ASP C 2 197 ? 33.043 11.677 26.052 1.00 47.32 205 ASP A CA 1
ATOM 2434 C C . ASP C 2 197 ? 33.416 11.755 24.583 1.00 45.40 205 ASP A C 1
ATOM 2435 O O . ASP C 2 197 ? 34.473 12.290 24.238 1.00 44.81 205 ASP A O 1
ATOM 2440 N N . THR C 2 198 ? 32.568 11.212 23.717 1.00 41.61 206 THR A N 1
ATOM 2441 C CA . THR C 2 198 ? 32.865 11.234 22.298 1.00 38.87 206 THR A CA 1
ATOM 2442 C C . THR C 2 198 ? 31.607 11.170 21.449 1.00 37.46 206 THR A C 1
ATOM 2443 O O . THR C 2 198 ? 30.539 10.769 21.913 1.00 37.48 206 THR A O 1
ATOM 2447 N N . LEU C 2 199 ? 31.750 11.573 20.196 1.00 34.94 207 LEU A N 1
ATOM 2448 C CA . LEU C 2 199 ? 30.645 11.558 19.254 1.00 33.50 207 LEU A CA 1
ATOM 2449 C C . LEU C 2 199 ? 30.228 10.111 18.974 1.00 31.19 207 LEU A C 1
ATOM 2450 O O . LEU C 2 199 ? 31.065 9.276 18.627 1.00 30.85 207 LEU A O 1
ATOM 2455 N N . PRO C 2 200 ? 28.936 9.786 19.153 1.00 29.91 208 PRO A N 1
ATOM 2456 C CA . PRO C 2 200 ? 28.486 8.415 18.884 1.00 27.04 208 PRO A CA 1
ATOM 2457 C C . PRO C 2 200 ? 28.649 8.127 17.395 1.00 26.18 208 PRO A C 1
ATOM 2458 O O . PRO C 2 200 ? 28.452 9.012 16.552 1.00 24.78 208 PRO A O 1
ATOM 2462 N N . LEU C 2 201 ? 29.024 6.899 17.065 1.00 23.93 209 LEU A N 1
ATOM 2463 C CA . LEU C 2 201 ? 29.222 6.534 15.674 1.00 24.05 209 LEU A CA 1
ATOM 2464 C C . LEU C 2 201 ? 28.392 5.310 15.295 1.00 23.63 209 LEU A C 1
ATOM 2465 O O . LEU C 2 201 ? 28.067 4.475 16.143 1.00 25.73 209 LEU A O 1
ATOM 2470 N N . GLY C 2 202 ? 28.057 5.203 14.017 1.00 22.48 210 GLY A N 1
ATOM 2471 C CA . GLY C 2 202 ? 27.309 4.051 13.558 1.00 21.13 210 GLY A CA 1
ATOM 2472 C C . GLY C 2 202 ? 27.964 3.485 12.317 1.00 21.32 210 GLY A C 1
ATOM 2473 O O . GLY C 2 202 ? 28.692 4.201 11.623 1.00 20.17 210 GLY A O 1
ATOM 2474 N N . PHE C 2 203 ? 27.748 2.193 12.064 1.00 21.47 211 PHE A N 1
ATOM 2475 C CA . PHE C 2 203 ? 28.266 1.538 10.863 1.00 20.41 211 PHE A CA 1
ATOM 2476 C C . PHE C 2 203 ? 27.268 1.802 9.717 1.00 20.71 211 PHE A C 1
ATOM 2477 O O . PHE C 2 203 ? 26.053 1.709 9.898 1.00 19.58 211 PHE A O 1
ATOM 2485 N N . TYR C 2 204 ? 27.781 2.135 8.544 1.00 18.74 212 TYR A N 1
ATOM 2486 C CA . TYR C 2 204 ? 26.934 2.379 7.387 1.00 19.74 212 TYR A CA 1
ATOM 2487 C C . TYR C 2 204 ? 27.481 1.599 6.205 1.00 20.94 212 TYR A C 1
ATOM 2488 O O . TYR C 2 204 ? 28.693 1.541 6.003 1.00 21.30 212 TYR A O 1
ATOM 2497 N N . LEU C 2 205 ? 26.592 1.018 5.412 1.00 22.14 213 LEU A N 1
ATOM 2498 C CA . LEU C 2 205 ? 27.021 0.301 4.226 1.00 20.20 213 LEU A CA 1
ATOM 2499 C C . LEU C 2 205 ? 27.178 1.370 3.157 1.00 21.40 213 LEU A C 1
ATOM 2500 O O . LEU C 2 205 ? 26.355 2.296 3.069 1.00 20.67 213 LEU A O 1
ATOM 2505 N N . ARG C 2 206 ? 28.234 1.260 2.353 1.00 21.52 214 ARG A N 1
ATOM 2506 C CA . ARG C 2 206 ? 28.454 2.231 1.300 1.00 22.49 214 ARG A CA 1
ATOM 2507 C C . ARG C 2 206 ? 27.493 1.955 0.152 1.00 25.00 214 ARG A C 1
ATOM 2508 O O . ARG C 2 206 ? 27.028 0.821 -0.028 1.00 20.74 214 ARG A O 1
ATOM 2516 N N . LYS C 2 207 ? 27.213 2.994 -0.632 1.00 25.29 215 LYS A N 1
ATOM 2517 C CA . LYS C 2 207 ? 26.313 2.890 -1.766 1.00 27.23 215 LYS A CA 1
ATOM 2518 C C . LYS C 2 207 ? 26.754 1.863 -2.800 1.00 27.89 215 LYS A C 1
ATOM 2519 O O . LYS C 2 207 ? 25.917 1.256 -3.476 1.00 26.38 215 LYS A O 1
ATOM 2525 N N . GLU C 2 208 ? 28.063 1.690 -2.945 1.00 29.55 216 GLU A N 1
ATOM 2526 C CA . GLU C 2 208 ? 28.584 0.726 -3.906 1.00 30.32 216 GLU A CA 1
ATOM 2527 C C . GLU C 2 208 ? 28.207 -0.681 -3.457 1.00 28.61 216 GLU A C 1
ATOM 2528 O O . GLU C 2 208 ? 27.944 -1.558 -4.278 1.00 28.81 216 GLU A O 1
ATOM 2534 N N . PHE C 2 209 ? 28.178 -0.898 -2.147 1.00 26.96 217 PHE A N 1
ATOM 2535 C CA . PHE C 2 209 ? 27.847 -2.215 -1.631 1.00 25.71 217 PHE A CA 1
ATOM 2536 C C . PHE C 2 209 ? 26.392 -2.575 -1.920 1.00 25.69 217 PHE A C 1
ATOM 2537 O O . PHE C 2 209 ? 26.106 -3.632 -2.490 1.00 27.12 217 PHE A O 1
ATOM 2545 N N . THR C 2 210 ? 25.469 -1.702 -1.530 1.00 23.56 218 THR A N 1
ATOM 2546 C CA . THR C 2 210 ? 24.059 -1.975 -1.765 1.00 22.62 218 THR A CA 1
ATOM 2547 C C . THR C 2 210 ? 23.754 -1.970 -3.260 1.00 25.06 218 THR A C 1
ATOM 2548 O O . THR C 2 210 ? 22.878 -2.704 -3.722 1.00 25.29 218 THR A O 1
ATOM 2552 N N . ALA C 2 211 ? 24.468 -1.142 -4.021 1.00 24.68 219 ALA A N 1
ATOM 2553 C CA . ALA C 2 211 ? 24.271 -1.105 -5.468 1.00 25.68 219 ALA A CA 1
ATOM 2554 C C . ALA C 2 211 ? 24.589 -2.495 -6.021 1.00 26.75 219 ALA A C 1
ATOM 2555 O O . ALA C 2 211 ? 23.971 -2.959 -6.972 1.00 26.58 219 ALA A O 1
ATOM 2557 N N . GLN C 2 212 ? 25.569 -3.158 -5.423 1.00 28.97 220 GLN A N 1
ATOM 2558 C CA . GLN C 2 212 ? 25.942 -4.492 -5.871 1.00 32.01 220 GLN A CA 1
ATOM 2559 C C . GLN C 2 212 ? 24.812 -5.484 -5.585 1.00 30.60 220 GLN A C 1
ATOM 2560 O O . GLN C 2 212 ? 24.566 -6.408 -6.362 1.00 31.75 220 GLN A O 1
ATOM 2566 N N . ILE C 2 213 ? 24.113 -5.280 -4.475 1.00 29.03 221 ILE A N 1
ATOM 2567 C CA . ILE C 2 213 ? 23.007 -6.151 -4.123 1.00 27.73 221 ILE A CA 1
ATOM 2568 C C . ILE C 2 213 ? 21.898 -5.978 -5.154 1.00 29.20 221 ILE A C 1
ATOM 2569 O O . ILE C 2 213 ? 21.350 -6.962 -5.653 1.00 28.59 221 ILE A O 1
ATOM 2574 N N . LEU C 2 214 ? 21.580 -4.725 -5.478 1.00 29.27 222 LEU A N 1
ATOM 2575 C CA . LEU C 2 214 ? 20.536 -4.428 -6.457 1.00 30.37 222 LEU A CA 1
ATOM 2576 C C . LEU C 2 214 ? 20.882 -5.011 -7.827 1.00 32.22 222 LEU A C 1
ATOM 2577 O O . LEU C 2 214 ? 20.009 -5.539 -8.520 1.00 29.92 222 LEU A O 1
ATOM 2582 N N . ASN C 2 215 ? 22.159 -4.914 -8.200 1.00 33.66 223 ASN A N 1
ATOM 2583 C CA . ASN C 2 215 ? 22.654 -5.416 -9.484 1.00 35.58 223 ASN A CA 1
ATOM 2584 C C . ASN C 2 215 ? 22.523 -6.934 -9.592 1.00 36.41 223 ASN A C 1
ATOM 2585 O O . ASN C 2 215 ? 22.036 -7.451 -10.599 1.00 37.42 223 ASN A O 1
ATOM 2590 N N . ALA C 2 216 ? 22.966 -7.643 -8.557 1.00 37.04 224 ALA A N 1
ATOM 2591 C CA . ALA C 2 216 ? 22.882 -9.101 -8.543 1.00 38.29 224 ALA A CA 1
ATOM 2592 C C . ALA C 2 216 ? 21.424 -9.505 -8.697 1.00 39.77 224 ALA A C 1
ATOM 2593 O O . ALA C 2 216 ? 21.104 -10.464 -9.399 1.00 41.65 224 ALA A O 1
ATOM 2595 N N . PHE C 2 217 ? 20.538 -8.762 -8.046 1.00 39.24 225 PHE A N 1
ATOM 2596 C CA . PHE C 2 217 ? 19.114 -9.048 -8.124 1.00 39.49 225 PHE A CA 1
ATOM 2597 C C . PHE C 2 217 ? 18.591 -8.899 -9.549 1.00 41.03 225 PHE A C 1
ATOM 2598 O O . PHE C 2 217 ? 17.908 -9.783 -10.063 1.00 40.85 225 PHE A O 1
ATOM 2606 N N . LEU C 2 218 ? 18.905 -7.771 -10.180 1.00 41.83 226 LEU A N 1
ATOM 2607 C CA . LEU C 2 218 ? 18.467 -7.519 -11.552 1.00 43.40 226 LEU A CA 1
ATOM 2608 C C . LEU C 2 218 ? 18.992 -8.579 -12.514 1.00 44.72 226 LEU A C 1
ATOM 2609 O O . LEU C 2 218 ? 18.318 -8.932 -13.482 1.00 45.25 226 LEU A O 1
ATOM 2614 N N . GLU C 2 219 ? 20.193 -9.081 -12.243 1.00 46.49 227 GLU A N 1
ATOM 2615 C CA . GLU C 2 219 ? 20.811 -10.092 -13.088 1.00 49.30 227 GLU A CA 1
ATOM 2616 C C . GLU C 2 219 ? 20.138 -11.448 -12.958 1.00 51.74 227 GLU A C 1
ATOM 2617 O O . GLU C 2 219 ? 20.510 -12.396 -13.648 1.00 52.15 227 GLU A O 1
ATOM 2623 N N . THR C 2 220 ? 19.149 -11.543 -12.075 1.00 54.42 228 THR A N 1
ATOM 2624 C CA . THR C 2 220 ? 18.431 -12.798 -11.875 1.00 56.99 228 THR A CA 1
ATOM 2625 C C . THR C 2 220 ? 17.130 -12.812 -12.671 1.00 58.82 228 THR A C 1
ATOM 2626 O O . THR C 2 220 ? 16.902 -13.793 -13.417 1.00 60.24 228 THR A O 1
ATOM 2630 N N . MET D 2 1 ? 12.328 30.941 38.193 1.00 70.33 9 MET B N 1
ATOM 2631 C CA . MET D 2 1 ? 13.488 30.121 37.749 1.00 69.70 9 MET B CA 1
ATOM 2632 C C . MET D 2 1 ? 14.600 30.053 38.794 1.00 67.83 9 MET B C 1
ATOM 2633 O O . MET D 2 1 ? 14.516 30.669 39.856 1.00 68.15 9 MET B O 1
ATOM 2638 N N . ILE D 2 2 ? 15.647 29.308 38.454 1.00 64.80 10 ILE B N 1
ATOM 2639 C CA . ILE D 2 2 ? 16.812 29.063 39.304 1.00 62.28 10 ILE B CA 1
ATOM 2640 C C . ILE D 2 2 ? 17.376 30.172 40.189 1.00 60.69 10 ILE B C 1
ATOM 2641 O O . ILE D 2 2 ? 17.828 31.200 39.694 1.00 60.72 10 ILE B O 1
ATOM 2646 N N . PRO D 2 3 ? 17.381 29.957 41.516 1.00 58.73 11 PRO B N 1
ATOM 2647 C CA . PRO D 2 3 ? 17.902 30.925 42.488 1.00 57.41 11 PRO B CA 1
ATOM 2648 C C . PRO D 2 3 ? 19.406 31.087 42.269 1.00 56.06 11 PRO B C 1
ATOM 2649 O O . PRO D 2 3 ? 20.118 30.106 42.063 1.00 54.93 11 PRO B O 1
ATOM 2653 N N . GLN D 2 4 ? 19.887 32.322 42.304 1.00 55.66 12 GLN B N 1
ATOM 2654 C CA . GLN D 2 4 ? 21.302 32.583 42.073 1.00 56.09 12 GLN B CA 1
ATOM 2655 C C . GLN D 2 4 ? 22.150 32.518 43.334 1.00 54.06 12 GLN B C 1
ATOM 2656 O O . GLN D 2 4 ? 23.340 32.219 43.263 1.00 53.89 12 GLN B O 1
ATOM 2662 N N . THR D 2 5 ? 21.541 32.800 44.483 1.00 52.26 13 THR B N 1
ATOM 2663 C CA . THR D 2 5 ? 22.263 32.753 45.750 1.00 50.15 13 THR B CA 1
ATOM 2664 C C . THR D 2 5 ? 21.513 31.880 46.742 1.00 48.65 13 THR B C 1
ATOM 2665 O O . THR D 2 5 ? 20.379 31.469 46.491 1.00 47.57 13 THR B O 1
ATOM 2669 N N . LEU D 2 6 ? 22.149 31.615 47.877 1.00 46.67 14 LEU B N 1
ATOM 2670 C CA . LEU D 2 6 ? 21.556 30.788 48.908 1.00 45.16 14 LEU B CA 1
ATOM 2671 C C . LEU D 2 6 ? 20.464 31.526 49.662 1.00 44.15 14 LEU B C 1
ATOM 2672 O O . LEU D 2 6 ? 19.467 30.919 50.054 1.00 42.83 14 LEU B O 1
ATOM 2677 N N . GLU D 2 7 ? 20.640 32.828 49.874 1.00 42.55 15 GLU B N 1
ATOM 2678 C CA . GLU D 2 7 ? 19.624 33.583 50.601 1.00 42.03 15 GLU B CA 1
ATOM 2679 C C . GLU D 2 7 ? 18.369 33.712 49.747 1.00 38.53 15 GLU B C 1
ATOM 2680 O O . GLU D 2 7 ? 17.267 33.819 50.272 1.00 38.15 15 GLU B O 1
ATOM 2686 N N . GLN D 2 8 ? 18.545 33.695 48.431 1.00 37.32 16 GLN B N 1
ATOM 2687 C CA . GLN D 2 8 ? 17.421 33.777 47.502 1.00 36.88 16 GLN B CA 1
ATOM 2688 C C . GLN D 2 8 ? 16.574 32.503 47.568 1.00 35.25 16 GLN B C 1
ATOM 2689 O O . GLN D 2 8 ? 15.347 32.561 47.628 1.00 34.20 16 GLN B O 1
ATOM 2695 N N . LEU D 2 9 ? 17.244 31.354 47.538 1.00 33.45 17 LEU B N 1
ATOM 2696 C CA . LEU D 2 9 ? 16.569 30.064 47.601 1.00 30.82 17 LEU B CA 1
ATOM 2697 C C . LEU D 2 9 ? 15.878 29.917 48.948 1.00 29.91 17 LEU B C 1
ATOM 2698 O O . LEU D 2 9 ? 14.687 29.591 49.017 1.00 28.35 17 LEU B O 1
ATOM 2703 N N . LEU D 2 10 ? 16.622 30.191 50.016 1.00 28.77 18 LEU B N 1
ATOM 2704 C CA . LEU D 2 10 ? 16.091 30.064 51.366 1.00 30.33 18 LEU B CA 1
ATOM 2705 C C . LEU D 2 10 ? 14.995 31.064 51.705 1.00 30.41 18 LEU B C 1
ATOM 2706 O O . LEU D 2 10 ? 14.085 30.746 52.462 1.00 28.36 18 LEU B O 1
ATOM 2711 N N . SER D 2 11 ? 15.076 32.272 51.155 1.00 31.03 19 SER B N 1
ATOM 2712 C CA . SER D 2 11 ? 14.046 33.263 51.431 1.00 30.09 19 SER B CA 1
ATOM 2713 C C . SER D 2 11 ? 12.769 32.840 50.716 1.00 28.55 19 SER B C 1
ATOM 2714 O O . SER D 2 11 ? 11.681 32.953 51.260 1.00 30.33 19 SER B O 1
ATOM 2717 N N . GLN D 2 12 ? 12.913 32.349 49.495 1.00 29.20 20 GLN B N 1
ATOM 2718 C CA . GLN D 2 12 ? 11.765 31.881 48.732 1.00 30.77 20 GLN B CA 1
ATOM 2719 C C . GLN D 2 12 ? 11.113 30.693 49.463 1.00 30.16 20 GLN B C 1
ATOM 2720 O O . GLN D 2 12 ? 9.890 30.599 49.556 1.00 29.88 20 GLN B O 1
ATOM 2726 N N . ALA D 2 13 ? 11.937 29.798 50.000 1.00 29.63 21 ALA B N 1
ATOM 2727 C CA . ALA D 2 13 ? 11.431 28.634 50.723 1.00 27.27 21 ALA B CA 1
ATOM 2728 C C . ALA D 2 13 ? 10.652 29.093 51.952 1.00 27.48 21 ALA B C 1
ATOM 2729 O O . ALA D 2 13 ? 9.554 28.604 52.234 1.00 25.95 21 ALA B O 1
ATOM 2731 N N . GLN D 2 14 ? 11.223 30.039 52.688 1.00 25.57 22 GLN B N 1
ATOM 2732 C CA . GLN D 2 14 ? 10.559 30.556 53.876 1.00 26.08 22 GLN B CA 1
ATOM 2733 C C . GLN D 2 14 ? 9.275 31.312 53.520 1.00 25.56 22 GLN B C 1
ATOM 2734 O O . GLN D 2 14 ? 8.350 31.384 54.323 1.00 26.79 22 GLN B O 1
ATOM 2740 N N . SER D 2 15 ? 9.211 31.878 52.320 1.00 26.37 23 SER B N 1
ATOM 2741 C CA . SER D 2 15 ? 8.018 32.622 51.931 1.00 26.95 23 SER B CA 1
ATOM 2742 C C . SER D 2 15 ? 6.843 31.750 51.472 1.00 27.64 23 SER B C 1
ATOM 2743 O O . SER D 2 15 ? 5.701 32.193 51.519 1.00 25.98 23 SER B O 1
ATOM 2746 N N . ILE D 2 16 ? 7.094 30.516 51.034 1.00 28.35 24 ILE B N 1
ATOM 2747 C CA . ILE D 2 16 ? 5.967 29.671 50.627 1.00 29.05 24 ILE B CA 1
ATOM 2748 C C . ILE D 2 16 ? 5.452 28.823 51.784 1.00 28.85 24 ILE B C 1
ATOM 2749 O O . ILE D 2 16 ? 4.445 28.126 51.655 1.00 30.25 24 ILE B O 1
ATOM 2754 N N . ALA D 2 17 ? 6.130 28.901 52.924 1.00 28.11 25 ALA B N 1
ATOM 2755 C CA . ALA D 2 17 ? 5.711 28.151 54.106 1.00 27.64 25 ALA B CA 1
ATOM 2756 C C . ALA D 2 17 ? 4.311 28.612 54.507 1.00 26.46 25 ALA B C 1
ATOM 2757 O O . ALA D 2 17 ? 4.036 29.806 54.556 1.00 26.62 25 ALA B O 1
ATOM 2759 N N . GLY D 2 18 ? 3.419 27.671 54.786 1.00 25.24 26 GLY B N 1
ATOM 2760 C CA . GLY D 2 18 ? 2.074 28.055 55.166 1.00 25.77 26 GLY B CA 1
ATOM 2761 C C . GLY D 2 18 ? 1.060 28.051 54.025 1.00 26.82 26 GLY B C 1
ATOM 2762 O O . GLY D 2 18 ? -0.142 28.107 54.266 1.00 28.78 26 GLY B O 1
ATOM 2763 N N . LEU D 2 19 ? 1.528 28.016 52.783 1.00 26.01 27 LEU B N 1
ATOM 2764 C CA . LEU D 2 19 ? 0.610 27.966 51.645 1.00 26.61 27 LEU B CA 1
ATOM 2765 C C . LEU D 2 19 ? 0.078 26.540 51.566 1.00 26.36 27 LEU B C 1
ATOM 2766 O O . LEU D 2 19 ? 0.759 25.603 51.990 1.00 24.91 27 LEU B O 1
ATOM 2771 N N . THR D 2 20 ? -1.131 26.384 51.030 1.00 25.95 28 THR B N 1
ATOM 2772 C CA . THR D 2 20 ? -1.725 25.064 50.843 1.00 25.64 28 THR B CA 1
ATOM 2773 C C . THR D 2 20 ? -1.337 24.666 49.428 1.00 24.78 28 THR B C 1
ATOM 2774 O O . THR D 2 20 ? -0.989 25.537 48.625 1.00 23.80 28 THR B O 1
ATOM 2778 N N . PHE D 2 21 ? -1.392 23.368 49.122 1.00 23.38 29 PHE B N 1
ATOM 2779 C CA . PHE D 2 21 ? -1.033 22.876 47.795 1.00 21.46 29 PHE B CA 1
ATOM 2780 C C . PHE D 2 21 ? -1.919 23.539 46.747 1.00 21.50 29 PHE B C 1
ATOM 2781 O O . PHE D 2 21 ? -1.484 23.827 45.632 1.00 21.12 29 PHE B O 1
ATOM 2789 N N . GLY D 2 22 ? -3.178 23.752 47.108 1.00 21.97 30 GLY B N 1
ATOM 2790 C CA . GLY D 2 22 ? -4.107 24.370 46.183 1.00 22.89 30 GLY B CA 1
ATOM 2791 C C . GLY D 2 22 ? -3.736 25.804 45.854 1.00 21.93 30 GLY B C 1
ATOM 2792 O O . GLY D 2 22 ? -3.743 26.199 44.692 1.00 23.21 30 GLY B O 1
ATOM 2793 N N . GLU D 2 23 ? -3.423 26.599 46.868 1.00 23.20 31 GLU B N 1
ATOM 2794 C CA . GLU D 2 23 ? -3.048 27.987 46.618 1.00 25.84 31 GLU B CA 1
ATOM 2795 C C . GLU D 2 23 ? -1.791 28.057 45.756 1.00 27.21 31 GLU B C 1
ATOM 2796 O O . GLU D 2 23 ? -1.707 28.882 44.848 1.00 29.03 31 GLU B O 1
ATOM 2802 N N . LEU D 2 24 ? -0.818 27.190 46.034 1.00 26.48 32 LEU B N 1
ATOM 2803 C CA . LEU D 2 24 ? 0.429 27.182 45.272 1.00 26.61 32 LEU B CA 1
ATOM 2804 C C . LEU D 2 24 ? 0.210 26.755 43.825 1.00 27.29 32 LEU B C 1
ATOM 2805 O O . LEU D 2 24 ? 0.709 27.399 42.893 1.00 25.54 32 LEU B O 1
ATOM 2810 N N . ALA D 2 25 ? -0.523 25.660 43.640 1.00 25.27 33 ALA B N 1
ATOM 2811 C CA . ALA D 2 25 ? -0.794 25.155 42.306 1.00 25.07 33 ALA B CA 1
ATOM 2812 C C . ALA D 2 25 ? -1.559 26.181 41.488 1.00 24.56 33 ALA B C 1
ATOM 2813 O O . ALA D 2 25 ? -1.322 26.322 40.297 1.00 25.90 33 ALA B O 1
ATOM 2815 N N . ASP D 2 26 ? -2.487 26.883 42.122 1.00 27.14 34 ASP B N 1
ATOM 2816 C CA . ASP D 2 26 ? -3.262 27.899 41.421 1.00 30.21 34 ASP B CA 1
ATOM 2817 C C . ASP D 2 26 ? -2.322 29.007 40.953 1.00 31.44 34 ASP B C 1
ATOM 2818 O O . ASP D 2 26 ? -2.413 29.459 39.818 1.00 32.21 34 ASP B O 1
ATOM 2823 N N . GLU D 2 27 ? -1.412 29.433 41.826 1.00 32.15 35 GLU B N 1
ATOM 2824 C CA . GLU D 2 27 ? -0.444 30.466 41.472 1.00 32.17 35 GLU B CA 1
ATOM 2825 C C . GLU D 2 27 ? 0.356 30.029 40.257 1.00 31.78 35 GLU B C 1
ATOM 2826 O O . GLU D 2 27 ? 0.679 30.835 39.385 1.00 30.49 35 GLU B O 1
ATOM 2832 N N . LEU D 2 28 ? 0.688 28.745 40.218 1.00 29.69 36 LEU B N 1
ATOM 2833 C CA . LEU D 2 28 ? 1.480 28.195 39.129 1.00 31.43 36 LEU B CA 1
ATOM 2834 C C . LEU D 2 28 ? 0.651 27.716 37.943 1.00 30.97 36 LEU B C 1
ATOM 2835 O O . LEU D 2 28 ? 1.203 27.236 36.956 1.00 29.46 36 LEU B O 1
ATOM 2840 N N . HIS D 2 29 ? -0.666 27.859 38.038 1.00 32.68 37 HIS B N 1
ATOM 2841 C CA . HIS D 2 29 ? -1.552 27.403 36.980 1.00 34.99 37 HIS B CA 1
ATOM 2842 C C . HIS D 2 29 ? -1.300 25.921 36.710 1.00 36.16 37 HIS B C 1
ATOM 2843 O O . HIS D 2 29 ? -1.203 25.492 35.565 1.00 37.21 37 HIS B O 1
ATOM 2850 N N . ILE D 2 30 ? -1.194 25.150 37.789 1.00 35.88 38 ILE B N 1
ATOM 2851 C CA . ILE D 2 30 ? -0.943 23.712 37.723 1.00 37.51 38 ILE B CA 1
ATOM 2852 C C . ILE D 2 30 ? -2.160 22.987 38.278 1.00 35.77 38 ILE B C 1
ATOM 2853 O O . ILE D 2 30 ? -2.578 23.251 39.400 1.00 34.35 38 ILE B O 1
ATOM 2858 N N . PRO D 2 31 ? -2.746 22.063 37.499 1.00 35.64 39 PRO B N 1
ATOM 2859 C CA . PRO D 2 31 ? -3.924 21.329 37.981 1.00 34.29 39 PRO B CA 1
ATOM 2860 C C . PRO D 2 31 ? -3.578 20.409 39.162 1.00 32.61 39 PRO B C 1
ATOM 2861 O O . PRO D 2 31 ? -2.509 19.805 39.193 1.00 32.00 39 PRO B O 1
ATOM 2865 N N . VAL D 2 32 ? -4.488 20.313 40.125 1.00 32.50 40 VAL B N 1
ATOM 2866 C CA . VAL D 2 32 ? -4.289 19.485 41.311 1.00 31.64 40 VAL B CA 1
ATOM 2867 C C . VAL D 2 32 ? -5.072 18.172 41.230 1.00 32.15 40 VAL B C 1
ATOM 2868 O O . VAL D 2 32 ? -6.285 18.182 41.038 1.00 32.94 40 VAL B O 1
ATOM 2872 N N . PRO D 2 33 ? -4.391 17.027 41.384 1.00 31.56 41 PRO B N 1
ATOM 2873 C CA . PRO D 2 33 ? -5.122 15.756 41.317 1.00 31.17 41 PRO B CA 1
ATOM 2874 C C . PRO D 2 33 ? -6.018 15.543 42.537 1.00 30.69 41 PRO B C 1
ATOM 2875 O O . PRO D 2 33 ? -5.959 16.313 43.496 1.00 30.34 41 PRO B O 1
ATOM 2879 N N . ILE D 2 34 ? -6.847 14.504 42.494 1.00 30.63 42 ILE B N 1
ATOM 2880 C CA . ILE D 2 34 ? -7.767 14.199 43.588 1.00 31.20 42 ILE B CA 1
ATOM 2881 C C . ILE D 2 34 ? -7.016 13.639 44.778 1.00 30.45 42 ILE B C 1
ATOM 2882 O O . ILE D 2 34 ? -7.354 13.908 45.927 1.00 30.74 42 ILE B O 1
ATOM 2887 N N . ASP D 2 35 ? -6.001 12.839 44.490 1.00 30.61 43 ASP B N 1
ATOM 2888 C CA . ASP D 2 35 ? -5.154 12.274 45.527 1.00 31.34 43 ASP B CA 1
ATOM 2889 C C . ASP D 2 35 ? -3.817 11.920 44.878 1.00 30.77 43 ASP B C 1
ATOM 2890 O O . ASP D 2 35 ? -3.598 12.232 43.702 1.00 29.85 43 ASP B O 1
ATOM 2895 N N . LEU D 2 36 ? -2.928 11.265 45.614 1.00 27.84 44 LEU B N 1
ATOM 2896 C CA . LEU D 2 36 ? -1.619 10.955 45.056 1.00 28.11 44 LEU B CA 1
ATOM 2897 C C . LEU D 2 36 ? -1.428 9.537 44.523 1.00 29.03 44 LEU B C 1
ATOM 2898 O O . LEU D 2 36 ? -0.324 9.177 44.112 1.00 28.82 44 LEU B O 1
ATOM 2903 N N . LYS D 2 37 ? -2.496 8.745 44.501 1.00 31.06 45 LYS B N 1
ATOM 2904 C CA . LYS D 2 37 ? -2.406 7.366 44.019 1.00 34.39 45 LYS B CA 1
ATOM 2905 C C . LYS D 2 37 ? -1.771 7.225 42.643 1.00 33.43 45 LYS B C 1
ATOM 2906 O O . LYS D 2 37 ? -0.961 6.337 42.428 1.00 32.66 45 LYS B O 1
ATOM 2912 N N . ARG D 2 38 ? -2.147 8.095 41.711 1.00 36.39 46 ARG B N 1
ATOM 2913 C CA . ARG D 2 38 ? -1.600 8.049 40.355 1.00 38.65 46 ARG B CA 1
ATOM 2914 C C . ARG D 2 38 ? -0.804 9.316 40.053 1.00 37.29 46 ARG B C 1
ATOM 2915 O O . ARG D 2 38 ? -0.735 9.752 38.910 1.00 38.01 46 ARG B O 1
ATOM 2923 N N . ASP D 2 39 ? -0.218 9.908 41.089 1.00 35.37 47 ASP B N 1
ATOM 2924 C CA . ASP D 2 39 ? 0.579 11.135 40.960 1.00 32.62 47 ASP B CA 1
ATOM 2925 C C . ASP D 2 39 ? 1.467 11.198 42.194 1.00 29.39 47 ASP B C 1
ATOM 2926 O O . ASP D 2 39 ? 1.499 12.210 42.893 1.00 28.00 47 ASP B O 1
ATOM 2931 N N . LYS D 2 40 ? 2.194 10.115 42.446 1.00 27.57 48 LYS B N 1
ATOM 2932 C CA . LYS D 2 40 ? 3.034 10.005 43.627 1.00 25.11 48 LYS B CA 1
ATOM 2933 C C . LYS D 2 40 ? 4.084 11.094 43.832 1.00 24.14 48 LYS B C 1
ATOM 2934 O O . LYS D 2 40 ? 4.369 11.460 44.972 1.00 23.47 48 LYS B O 1
ATOM 2940 N N . GLY D 2 41 ? 4.650 11.617 42.747 1.00 21.55 49 GLY B N 1
ATOM 2941 C CA . GLY D 2 41 ? 5.654 12.655 42.891 1.00 21.51 49 GLY B CA 1
ATOM 2942 C C . GLY D 2 41 ? 5.131 14.051 42.602 1.00 21.71 49 GLY B C 1
ATOM 2943 O O . GLY D 2 41 ? 5.914 14.964 42.338 1.00 21.38 49 GLY B O 1
ATOM 2944 N N . TRP D 2 42 ? 3.816 14.227 42.668 1.00 20.76 50 TRP B N 1
ATOM 2945 C CA . TRP D 2 42 ? 3.219 15.521 42.373 1.00 21.32 50 TRP B CA 1
ATOM 2946 C C . TRP D 2 42 ? 3.611 16.628 43.357 1.00 21.87 50 TRP B C 1
ATOM 2947 O O . TRP D 2 42 ? 3.888 17.752 42.945 1.00 23.33 50 TRP B O 1
ATOM 2958 N N . VAL D 2 43 ? 3.613 16.332 44.653 1.00 21.63 51 VAL B N 1
ATOM 2959 C CA . VAL D 2 43 ? 3.979 17.350 45.636 1.00 21.55 51 VAL B CA 1
ATOM 2960 C C . VAL D 2 43 ? 5.451 17.711 45.457 1.00 22.28 51 VAL B C 1
ATOM 2961 O O . VAL D 2 43 ? 5.837 18.880 45.546 1.00 21.49 51 VAL B O 1
ATOM 2965 N N . GLY D 2 44 ? 6.268 16.699 45.195 1.00 21.49 52 GLY B N 1
ATOM 2966 C CA . GLY D 2 44 ? 7.683 16.940 44.989 1.00 21.63 52 GLY B CA 1
ATOM 2967 C C . GLY D 2 44 ? 7.936 17.815 43.766 1.00 23.96 52 GLY B C 1
ATOM 2968 O O . GLY D 2 44 ? 8.843 18.664 43.775 1.00 22.19 52 GLY B O 1
ATOM 2969 N N . MET D 2 45 ? 7.149 17.619 42.709 1.00 24.72 53 MET B N 1
ATOM 2970 C CA . MET D 2 45 ? 7.322 18.419 41.495 1.00 27.10 53 MET B CA 1
ATOM 2971 C C . MET D 2 45 ? 6.833 19.825 41.767 1.00 25.01 53 MET B C 1
ATOM 2972 O O . MET D 2 45 ? 7.392 20.797 41.257 1.00 27.41 53 MET B O 1
ATOM 2977 N N . LEU D 2 46 ? 5.782 19.929 42.570 1.00 24.52 54 LEU B N 1
ATOM 2978 C CA . LEU D 2 46 ? 5.216 21.223 42.913 1.00 26.08 54 LEU B CA 1
ATOM 2979 C C . LEU D 2 46 ? 6.259 22.095 43.604 1.00 26.23 54 LEU B C 1
ATOM 2980 O O . LEU D 2 46 ? 6.417 23.264 43.269 1.00 26.57 54 LEU B O 1
ATOM 2985 N N . LEU D 2 47 ? 6.970 21.530 44.573 1.00 27.08 55 LEU B N 1
ATOM 2986 C CA . LEU D 2 47 ? 7.988 22.302 45.275 1.00 25.53 55 LEU B CA 1
ATOM 2987 C C . LEU D 2 47 ? 9.164 22.650 44.363 1.00 25.23 55 LEU B C 1
ATOM 2988 O O . LEU D 2 47 ? 9.765 23.712 44.507 1.00 23.59 55 LEU B O 1
ATOM 2993 N N . GLU D 2 48 ? 9.495 21.767 43.424 1.00 24.90 56 GLU B N 1
ATOM 2994 C CA . GLU D 2 48 ? 10.598 22.053 42.506 1.00 27.26 56 GLU B CA 1
ATOM 2995 C C . GLU D 2 48 ? 10.24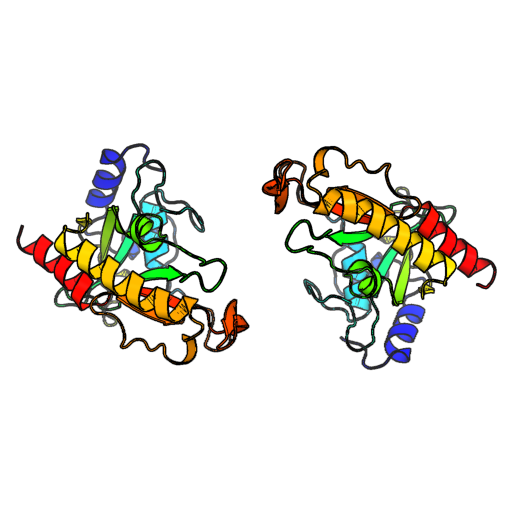7 23.278 41.668 1.00 28.29 56 GLU B C 1
ATOM 2996 O O . GLU D 2 48 ? 11.091 24.152 41.456 1.00 26.78 56 GLU B O 1
ATOM 3002 N N . ARG D 2 49 ? 9.002 23.330 41.194 1.00 27.90 57 ARG B N 1
ATOM 3003 C CA . ARG D 2 49 ? 8.520 24.454 40.387 1.00 30.40 57 ARG B CA 1
ATOM 3004 C C . ARG D 2 49 ? 8.557 25.757 41.180 1.00 28.14 57 ARG B C 1
ATOM 3005 O O . ARG D 2 49 ? 9.037 26.772 40.688 1.00 27.42 57 ARG B O 1
ATOM 3013 N N . ALA D 2 50 ? 8.036 25.722 42.401 1.00 25.39 58 ALA B N 1
ATOM 3014 C CA . ALA D 2 50 ? 7.989 26.906 43.243 1.00 25.55 58 ALA B CA 1
ATOM 3015 C C . ALA D 2 50 ? 9.360 27.421 43.684 1.00 27.74 58 ALA B C 1
ATOM 3016 O O . ALA D 2 50 ? 9.501 28.608 43.986 1.00 28.04 58 ALA B O 1
ATOM 3018 N N . LEU D 2 51 ? 10.366 26.548 43.720 1.00 26.42 59 LEU B N 1
ATOM 3019 C CA . LEU D 2 51 ? 11.698 26.964 44.153 1.00 26.79 59 LEU B CA 1
ATOM 3020 C C . LEU D 2 51 ? 12.757 27.084 43.058 1.00 27.45 59 LEU B C 1
ATOM 3021 O O . LEU D 2 51 ? 13.932 27.328 43.342 1.00 26.79 59 LEU B O 1
ATOM 3026 N N . GLY D 2 52 ? 12.349 26.913 41.808 1.00 29.08 60 GLY B N 1
ATOM 3027 C CA . GLY D 2 52 ? 13.291 27.044 40.717 1.00 30.69 60 GLY B CA 1
ATOM 3028 C C . GLY D 2 52 ? 14.179 25.860 40.380 1.00 34.18 60 GLY B C 1
ATOM 3029 O O . GLY D 2 52 ? 15.204 26.033 39.713 1.00 33.40 60 GLY B O 1
ATOM 3030 N N . ALA D 2 53 ? 13.831 24.668 40.850 1.00 34.72 61 ALA B N 1
ATOM 3031 C CA . ALA D 2 53 ? 14.618 23.495 40.504 1.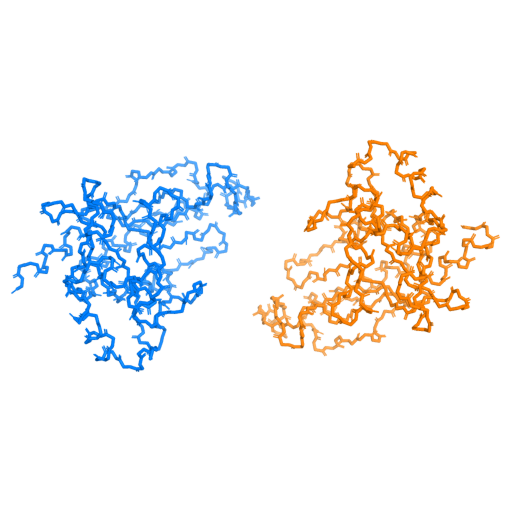00 37.64 61 ALA B CA 1
ATOM 3032 C C . ALA D 2 53 ? 14.108 23.135 39.105 1.00 41.35 61 ALA B C 1
ATOM 3033 O O . ALA D 2 53 ? 13.083 23.656 38.671 1.00 42.19 61 ALA B O 1
ATOM 3035 N N . THR D 2 54 ? 14.799 22.261 38.390 1.00 44.45 62 THR B N 1
ATOM 3036 C CA . THR D 2 54 ? 14.337 21.905 37.052 1.00 49.70 62 THR B CA 1
ATOM 3037 C C . THR D 2 54 ? 13.640 20.547 36.963 1.00 52.18 62 THR B C 1
ATOM 3038 O O . THR D 2 54 ? 14.124 19.537 37.486 1.00 52.14 62 THR B O 1
ATOM 3042 N N . ALA D 2 55 ? 12.492 20.537 36.293 1.00 54.68 63 ALA B N 1
ATOM 3043 C CA . ALA D 2 55 ? 11.711 19.316 36.123 1.00 57.40 63 ALA B CA 1
ATOM 3044 C C . ALA D 2 55 ? 12.422 18.295 35.233 1.00 58.61 63 ALA B C 1
ATOM 3045 O O . ALA D 2 55 ? 13.052 18.655 34.236 1.00 59.13 63 ALA B O 1
ATOM 3047 N N . GLY D 2 56 ? 12.319 17.022 35.605 1.00 59.56 64 GLY B N 1
ATOM 3048 C CA . GLY D 2 56 ? 12.940 15.963 34.830 1.00 59.79 64 GLY B CA 1
ATOM 3049 C C . GLY D 2 56 ? 14.432 15.813 35.049 1.00 60.55 64 GLY B C 1
ATOM 3050 O O . GLY D 2 56 ? 14.981 14.729 34.860 1.00 60.99 64 GLY B O 1
ATOM 3051 N N . SER D 2 57 ? 15.087 16.900 35.452 1.00 61.34 65 SER B N 1
ATOM 3052 C CA . SER D 2 57 ? 16.533 16.908 35.690 1.00 61.56 65 SER B CA 1
ATOM 3053 C C . SER D 2 57 ? 17.079 15.664 36.397 1.00 61.29 65 SER B C 1
ATOM 3054 O O . SER D 2 57 ? 16.443 15.103 37.293 1.00 61.30 65 SER B O 1
ATOM 3057 N N . LYS D 2 58 ? 18.276 15.254 35.990 1.00 60.94 66 LYS B N 1
ATOM 3058 C CA . LYS D 2 58 ? 18.925 14.078 36.558 1.00 60.78 66 LYS B CA 1
ATOM 3059 C C . LYS D 2 58 ? 20.279 14.447 37.174 1.00 59.25 66 LYS B C 1
ATOM 3060 O O . LYS D 2 58 ? 21.168 13.601 37.278 1.00 59.95 66 LYS B O 1
ATOM 3066 N N . ALA D 2 59 ? 20.438 15.710 37.568 1.00 56.85 67 ALA B N 1
ATOM 3067 C CA . ALA D 2 59 ? 21.685 16.170 38.181 1.00 54.36 67 ALA B CA 1
ATOM 3068 C C . ALA D 2 59 ? 21.793 15.583 39.585 1.00 52.50 67 ALA B C 1
ATOM 3069 O O . ALA D 2 59 ? 20.778 15.254 40.194 1.00 53.60 67 ALA B O 1
ATOM 3071 N N . GLU D 2 60 ? 23.011 15.461 40.108 1.00 49.33 68 GLU B N 1
ATOM 3072 C CA . GLU D 2 60 ? 23.198 14.886 41.443 1.00 47.09 68 GLU B CA 1
ATOM 3073 C C . GLU D 2 60 ? 22.428 15.628 42.550 1.00 43.69 68 GLU B C 1
ATOM 3074 O O . GLU D 2 60 ? 21.836 14.996 43.425 1.00 43.35 68 GLU B O 1
ATOM 3080 N N . GLN D 2 61 ? 22.451 16.960 42.516 1.00 40.50 69 GLN B N 1
ATOM 3081 C CA . GLN D 2 61 ? 21.726 17.793 43.485 1.00 36.75 69 GLN B CA 1
ATOM 3082 C C . GLN D 2 61 ? 20.792 18.717 42.706 1.00 35.35 69 GLN B C 1
ATOM 3083 O O . GLN D 2 61 ? 21.117 19.148 41.600 1.00 35.17 69 GLN B O 1
ATOM 3089 N N . ASP D 2 62 ? 19.642 19.029 43.290 1.00 33.21 70 ASP B N 1
ATOM 3090 C CA . ASP D 2 62 ? 18.670 19.903 42.650 1.00 31.97 70 ASP B CA 1
ATOM 3091 C C . ASP D 2 62 ? 19.275 21.270 42.333 1.00 31.85 70 ASP B C 1
ATOM 3092 O O . ASP D 2 62 ? 18.995 21.847 41.289 1.00 31.01 70 ASP B O 1
ATOM 3097 N N . PHE D 2 63 ? 20.089 21.795 43.238 1.00 31.00 71 PHE B N 1
ATOM 3098 C CA . PHE D 2 63 ? 20.733 23.080 43.002 1.00 31.02 71 PHE B CA 1
ATOM 3099 C C . PHE D 2 63 ? 22.243 22.860 43.146 1.00 32.67 71 PHE B C 1
ATOM 3100 O O . PHE D 2 63 ? 22.836 23.170 44.181 1.00 31.88 71 PHE B O 1
ATOM 3108 N N . SER D 2 64 ? 22.847 22.311 42.095 1.00 34.84 72 SER B N 1
ATOM 3109 C CA . SER D 2 64 ? 24.279 22.014 42.051 1.00 38.99 72 SER B CA 1
ATOM 3110 C C . SER D 2 64 ? 25.205 23.191 42.312 1.00 39.90 72 SER B C 1
ATOM 3111 O O . SER D 2 64 ? 26.212 23.058 43.006 1.00 41.74 72 SER B O 1
ATOM 3114 N N . HIS D 2 65 ? 24.877 24.335 41.734 1.00 40.99 73 HIS B N 1
ATOM 3115 C CA . HIS D 2 65 ? 25.678 25.534 41.911 1.00 41.12 73 HIS B CA 1
ATOM 3116 C C . HIS D 2 65 ? 25.662 25.983 43.371 1.00 39.53 73 HIS B C 1
ATOM 3117 O O . HIS D 2 65 ? 26.612 26.597 43.850 1.00 39.65 73 HIS B O 1
ATOM 3124 N N . LEU D 2 66 ? 24.580 25.671 44.078 1.00 37.63 74 LEU B N 1
ATOM 3125 C CA . LEU D 2 66 ? 24.449 26.065 45.478 1.00 35.76 74 LEU B CA 1
ATOM 3126 C C . LEU D 2 66 ? 24.838 24.943 46.431 1.00 34.16 74 LEU B C 1
ATOM 3127 O O . LEU D 2 66 ? 25.037 25.179 47.624 1.00 33.16 74 LEU B O 1
ATOM 3132 N N . GLY D 2 67 ? 24.942 23.727 45.901 1.00 32.51 75 GLY B N 1
ATOM 3133 C CA . GLY D 2 67 ? 25.282 22.585 46.730 1.00 32.18 75 GLY B CA 1
ATOM 3134 C C . GLY D 2 67 ? 24.118 22.188 47.631 1.00 31.19 75 GLY B C 1
ATOM 3135 O O . GLY D 2 67 ? 24.321 21.814 48.789 1.00 32.49 75 GLY B O 1
ATOM 3136 N N . VAL D 2 68 ? 22.900 22.251 47.099 1.00 29.26 76 VAL B N 1
ATOM 3137 C CA . VAL D 2 68 ? 21.712 21.912 47.879 1.00 27.83 76 VAL B CA 1
ATOM 3138 C C . VAL D 2 68 ? 20.786 20.909 47.190 1.00 27.53 76 VAL B C 1
ATOM 3139 O O . VAL D 2 68 ? 20.565 20.980 45.984 1.00 28.09 76 VAL B O 1
ATOM 3143 N N . GLU D 2 69 ? 20.245 19.981 47.972 1.00 27.31 77 GLU B N 1
ATOM 3144 C CA . GLU D 2 69 ? 19.302 18.982 47.462 1.00 25.61 77 GLU B CA 1
ATOM 3145 C C . GLU D 2 69 ? 17.928 19.297 48.072 1.00 23.34 77 GLU B C 1
ATOM 3146 O O . GLU D 2 69 ? 17.816 19.520 49.275 1.00 22.68 77 GLU B O 1
ATOM 3152 N N . LEU D 2 70 ? 16.889 19.314 47.246 1.00 23.04 78 LEU B N 1
ATOM 3153 C CA . LEU D 2 70 ? 15.541 19.605 47.735 1.00 22.76 78 LEU B CA 1
ATOM 3154 C C . LEU D 2 70 ? 14.762 18.304 47.939 1.00 23.04 78 LEU B C 1
ATOM 3155 O O . LEU D 2 70 ? 14.770 17.432 47.072 1.00 22.97 78 LEU B O 1
ATOM 3160 N N . LYS D 2 71 ? 14.116 18.164 49.092 1.00 22.79 79 LYS B N 1
ATOM 3161 C CA . LYS D 2 71 ? 13.327 16.964 49.372 1.00 25.19 79 LYS B CA 1
ATOM 3162 C C . LYS D 2 71 ? 12.080 17.276 50.198 1.00 24.07 79 LYS B C 1
ATOM 3163 O O . LYS D 2 71 ? 12.176 17.885 51.265 1.00 23.59 79 LYS B O 1
ATOM 3169 N N . THR D 2 72 ? 10.906 16.886 49.705 1.00 23.33 80 THR B N 1
ATOM 3170 C CA . THR D 2 72 ? 9.697 17.085 50.490 1.00 21.28 80 THR B CA 1
ATOM 3171 C C . THR D 2 72 ? 9.673 15.918 51.472 1.00 22.45 80 THR B C 1
ATOM 3172 O O . THR D 2 72 ? 10.221 14.841 51.192 1.00 23.75 80 THR B O 1
ATOM 3176 N N . LEU D 2 73 ? 9.052 16.140 52.622 1.00 22.94 81 LEU B N 1
ATOM 3177 C CA . LEU D 2 73 ? 8.948 15.121 53.664 1.00 22.50 81 LEU B CA 1
ATOM 3178 C C . LEU D 2 73 ? 7.518 15.095 54.194 1.00 21.06 81 LEU B C 1
ATOM 3179 O O . LEU D 2 73 ? 7.102 15.995 54.914 1.00 21.07 81 LEU B O 1
ATOM 3184 N N . PRO D 2 74 ? 6.748 14.057 53.841 1.00 21.32 82 PRO B N 1
ATOM 3185 C CA . PRO D 2 74 ? 5.362 13.940 54.291 1.00 20.95 82 PRO B CA 1
ATOM 3186 C C . PRO D 2 74 ? 5.249 13.737 55.804 1.00 23.09 82 PRO B C 1
ATOM 3187 O O . PRO D 2 74 ? 5.898 12.854 56.363 1.00 22.22 82 PRO B O 1
ATOM 3191 N N . ILE D 2 75 ? 4.443 14.563 56.469 1.00 22.87 83 ILE B N 1
ATOM 3192 C CA . ILE D 2 75 ? 4.273 14.432 57.911 1.00 23.52 83 ILE B CA 1
ATOM 3193 C C . ILE D 2 75 ? 2.805 14.267 58.325 1.00 23.93 83 ILE B C 1
ATOM 3194 O O . ILE D 2 75 ? 1.900 14.881 57.751 1.00 22.74 83 ILE B O 1
ATOM 3199 N N . ASN D 2 76 ? 2.566 13.454 59.343 1.00 26.07 84 ASN B N 1
ATOM 3200 C CA . ASN D 2 76 ? 1.199 13.231 59.790 1.00 27.89 84 ASN B CA 1
ATOM 3201 C C . ASN D 2 76 ? 0.680 14.306 60.732 1.00 28.80 84 ASN B C 1
ATOM 3202 O O . ASN D 2 76 ? 1.372 15.273 61.045 1.00 29.03 84 ASN B O 1
ATOM 3207 N N . ALA D 2 77 ? -0.556 14.119 61.178 1.00 31.48 85 ALA B N 1
ATOM 3208 C CA . ALA D 2 77 ? -1.219 15.064 62.065 1.00 32.49 85 ALA B CA 1
ATOM 3209 C C . ALA D 2 77 ? -0.424 15.347 63.329 1.00 33.14 85 ALA B C 1
ATOM 3210 O O . ALA D 2 77 ? -0.568 16.415 63.928 1.00 33.64 85 ALA B O 1
ATOM 3212 N N . GLU D 2 78 ? 0.412 14.398 63.741 1.00 32.42 86 GLU B N 1
ATOM 3213 C CA . GLU D 2 78 ? 1.202 14.591 64.948 1.00 31.32 86 GLU B CA 1
ATOM 3214 C C . GLU D 2 78 ? 2.634 15.038 64.673 1.00 31.29 86 GLU B C 1
ATOM 3215 O O . GLU D 2 78 ? 3.455 15.085 65.591 1.00 31.41 86 GLU B O 1
ATOM 3221 N N . GLY D 2 79 ? 2.941 15.340 63.416 1.00 28.95 87 GLY B N 1
ATOM 3222 C CA . GLY D 2 79 ? 4.275 15.793 63.079 1.00 28.32 87 GLY B CA 1
ATOM 3223 C C . GLY D 2 79 ? 5.290 14.697 62.818 1.00 27.74 87 GLY B C 1
ATOM 3224 O O . GLY D 2 79 ? 6.481 14.970 62.757 1.00 27.86 87 GLY B O 1
ATOM 3225 N N . TYR D 2 80 ? 4.827 13.462 62.651 1.00 26.69 88 TYR B N 1
ATOM 3226 C CA . TYR D 2 80 ? 5.723 12.335 62.401 1.00 25.98 88 TYR B CA 1
ATOM 3227 C C . TYR D 2 80 ? 5.823 11.992 60.902 1.00 23.52 88 TYR B C 1
ATOM 3228 O O . TYR D 2 80 ? 4.829 12.039 60.184 1.00 24.58 88 TYR B O 1
ATOM 3237 N N . PRO D 2 81 ? 7.024 11.652 60.409 1.00 22.77 89 PRO B N 1
ATOM 3238 C CA . PRO D 2 81 ? 7.141 11.313 58.984 1.00 22.62 89 PRO B CA 1
ATOM 3239 C C . PRO D 2 81 ? 6.128 10.225 58.636 1.00 23.29 89 PRO B C 1
ATOM 3240 O O . PRO D 2 81 ? 5.953 9.280 59.405 1.00 24.00 89 PRO B O 1
ATOM 3244 N N . LEU D 2 82 ? 5.455 10.372 57.494 1.00 23.79 90 LEU B N 1
ATOM 3245 C CA . LEU D 2 82 ? 4.457 9.405 57.039 1.00 25.66 90 LEU B CA 1
ATOM 3246 C C . LEU D 2 82 ? 5.058 8.314 56.170 1.00 25.05 90 LEU B C 1
ATOM 3247 O O . LEU D 2 82 ? 4.477 7.249 56.037 1.00 25.09 90 LEU B O 1
ATOM 3252 N N . GLU D 2 83 ? 6.203 8.603 55.559 1.00 23.95 91 GLU B N 1
ATOM 3253 C CA . GLU D 2 83 ? 6.885 7.651 54.693 1.00 23.39 91 GLU B CA 1
ATOM 3254 C C . GLU D 2 83 ? 8.387 7.798 54.867 1.00 23.65 91 GLU B C 1
ATOM 3255 O O . GLU D 2 83 ? 8.871 8.795 55.420 1.00 22.84 91 GLU B O 1
ATOM 3261 N N . THR D 2 84 ? 9.118 6.792 54.396 1.00 22.57 92 THR B N 1
ATOM 3262 C CA . THR D 2 84 ? 10.563 6.838 54.392 1.00 20.02 92 THR B CA 1
ATOM 3263 C C . THR D 2 84 ? 10.912 7.841 53.278 1.00 20.73 92 THR B C 1
ATOM 3264 O O . THR D 2 84 ? 10.056 8.199 52.460 1.00 19.90 92 THR B O 1
ATOM 3268 N N . THR D 2 85 ? 12.160 8.284 53.222 1.00 20.17 93 THR B N 1
ATOM 3269 C CA . THR D 2 85 ? 12.564 9.239 52.194 1.00 20.19 93 THR B CA 1
ATOM 3270 C C . THR D 2 85 ? 13.501 8.586 51.199 1.00 21.34 93 THR B C 1
ATOM 3271 O O . THR D 2 85 ? 14.525 8.013 51.581 1.00 21.43 93 THR B O 1
ATOM 3275 N N . PHE D 2 86 ? 13.153 8.662 49.919 1.00 21.57 94 PHE B N 1
ATOM 3276 C CA . PHE D 2 86 ? 14.011 8.064 48.910 1.00 21.68 94 PHE B CA 1
ATOM 3277 C C . PHE D 2 86 ? 15.253 8.932 48.751 1.00 21.82 94 PHE B C 1
ATOM 3278 O O . PHE D 2 86 ? 15.165 10.156 48.738 1.00 22.61 94 PHE B O 1
ATOM 3286 N N . VAL D 2 87 ? 16.412 8.302 48.636 1.00 20.26 95 VAL B N 1
ATOM 3287 C CA . VAL D 2 87 ? 17.646 9.054 48.483 1.00 21.31 95 VAL B CA 1
ATOM 3288 C C . VAL D 2 87 ? 18.228 8.903 47.082 1.00 21.88 95 VAL B C 1
ATOM 3289 O O . VAL D 2 87 ? 18.402 9.886 46.365 1.00 23.44 95 VAL B O 1
ATOM 3293 N N . SER D 2 88 ? 18.535 7.672 46.692 1.00 21.73 96 SER B N 1
ATOM 3294 C CA . SER D 2 88 ? 19.101 7.439 45.374 1.00 23.96 96 SER B CA 1
ATOM 3295 C C . SER D 2 88 ? 19.186 5.962 45.034 1.00 25.25 96 SER B C 1
ATOM 3296 O O . SER D 2 88 ? 19.089 5.096 45.910 1.00 24.26 96 SER B O 1
ATOM 3299 N N . LEU D 2 89 ? 19.350 5.691 43.746 1.00 26.55 97 LEU B N 1
ATOM 3300 C CA . LEU D 2 89 ? 19.486 4.330 43.244 1.00 29.48 97 LEU B CA 1
ATOM 3301 C C . LEU D 2 89 ? 20.811 3.775 43.727 1.00 28.97 97 LEU B C 1
ATOM 3302 O O . LEU D 2 89 ? 21.840 4.438 43.622 1.00 30.73 97 LEU B O 1
ATOM 3307 N N . ALA D 2 90 ? 20.789 2.563 44.259 1.00 29.61 98 ALA B N 1
ATOM 3308 C CA . ALA D 2 90 ? 22.024 1.948 44.712 1.00 30.52 98 ALA B CA 1
ATOM 3309 C C . ALA D 2 90 ? 22.741 1.462 43.459 1.00 32.39 98 ALA B C 1
ATOM 3310 O O . ALA D 2 90 ? 22.126 0.833 42.592 1.00 32.80 98 ALA B O 1
ATOM 3312 N N . PRO D 2 91 ? 24.039 1.781 43.322 1.00 33.27 99 PRO B N 1
ATOM 3313 C CA . PRO D 2 91 ? 24.796 1.342 42.144 1.00 34.70 99 PRO B CA 1
ATOM 3314 C C . PRO D 2 91 ? 25.145 -0.139 42.299 1.00 36.00 99 PRO B C 1
ATOM 3315 O O . PRO D 2 91 ? 26.017 -0.498 43.091 1.00 36.61 99 PRO B O 1
ATOM 3319 N N . LEU D 2 92 ? 24.451 -0.994 41.553 1.00 36.47 100 LEU B N 1
ATOM 3320 C CA . LEU D 2 92 ? 24.668 -2.431 41.658 1.00 37.37 100 LEU B CA 1
ATOM 3321 C C . LEU D 2 92 ? 25.843 -2.958 40.843 1.00 39.28 100 LEU B C 1
ATOM 3322 O O . LEU D 2 92 ? 26.264 -4.092 41.031 1.00 38.51 100 LEU B O 1
ATOM 3327 N N . VAL D 2 93 ? 26.380 -2.141 39.946 1.00 43.58 101 VAL B N 1
ATOM 3328 C CA . VAL D 2 93 ? 27.518 -2.566 39.137 1.00 49.76 101 VAL B CA 1
ATOM 3329 C C . VAL D 2 93 ? 28.524 -1.435 39.020 1.00 55.05 101 VAL B C 1
ATOM 3330 O O . VAL D 2 93 ? 28.186 -0.269 39.242 1.00 57.39 101 VAL B O 1
ATOM 3334 N N . GLN D 2 94 ? 29.757 -1.778 38.659 1.00 60.42 102 GLN B N 1
ATOM 3335 C CA . GLN D 2 94 ? 30.814 -0.783 38.526 1.00 65.58 102 GLN B CA 1
ATOM 3336 C C . GLN D 2 94 ? 30.956 -0.069 39.865 1.00 67.74 102 GLN B C 1
ATOM 3337 O O . GLN D 2 94 ? 31.291 1.113 39.932 1.00 68.32 102 GLN B O 1
ATOM 3343 N N . ASN D 2 95 ? 30.686 -0.818 40.929 1.00 70.12 103 ASN B N 1
ATOM 3344 C CA . ASN D 2 95 ? 30.768 -0.318 42.293 1.00 72.37 103 ASN B CA 1
ATOM 3345 C C . ASN D 2 95 ? 32.163 -0.547 42.874 1.00 73.40 103 ASN B C 1
ATOM 3346 O O . ASN D 2 95 ? 32.453 -0.129 43.997 1.00 73.74 103 ASN B O 1
ATOM 3351 N N . SER D 2 96 ? 33.012 -1.225 42.101 1.00 73.50 104 SER B N 1
ATOM 3352 C CA . SER D 2 96 ? 34.393 -1.521 42.490 1.00 72.86 104 SER B CA 1
ATOM 3353 C C . SER D 2 96 ? 34.671 -1.411 43.991 1.00 72.58 104 SER B C 1
ATOM 3354 O O . SER D 2 96 ? 34.085 -2.129 44.806 1.00 72.29 104 SER B O 1
ATOM 3357 N N . GLY D 2 97 ? 35.584 -0.507 44.336 1.00 72.07 105 GLY B N 1
ATOM 3358 C CA . GLY D 2 97 ? 35.947 -0.283 45.722 1.00 69.49 105 GLY B CA 1
ATOM 3359 C C . GLY D 2 97 ? 35.664 1.160 46.082 1.00 68.12 105 GLY B C 1
ATOM 3360 O O . GLY D 2 97 ? 36.416 1.783 46.830 1.00 68.59 105 GLY B O 1
ATOM 3361 N N . VAL D 2 98 ? 34.581 1.696 45.521 1.00 65.94 106 VAL B N 1
ATOM 3362 C CA . VAL D 2 98 ? 34.163 3.067 45.785 1.00 62.75 106 VAL B CA 1
ATOM 3363 C C . VAL D 2 98 ? 34.015 3.291 47.283 1.00 60.06 106 VAL B C 1
ATOM 3364 O O . VAL D 2 98 ? 33.627 2.387 48.027 1.00 59.69 106 VAL B O 1
ATOM 3368 N N . LYS D 2 99 ? 34.319 4.504 47.723 1.00 56.88 107 LYS B N 1
ATOM 3369 C CA . LYS D 2 99 ? 34.234 4.826 49.135 1.00 53.93 107 LYS B CA 1
ATOM 3370 C C . LYS D 2 99 ? 33.038 5.706 49.445 1.00 51.11 107 LYS B C 1
ATOM 3371 O O . LYS D 2 99 ? 32.464 6.334 48.560 1.00 50.64 107 LYS B O 1
ATOM 3377 N N . TRP D 2 100 ? 32.670 5.745 50.717 1.00 47.40 108 TRP B N 1
ATOM 3378 C CA . TRP D 2 100 ? 31.561 6.567 51.165 1.00 44.11 108 TRP B CA 1
ATOM 3379 C C . TRP D 2 100 ? 31.840 8.026 50.819 1.00 43.71 108 TRP B C 1
ATOM 3380 O O . TRP D 2 100 ? 30.969 8.733 50.321 1.00 42.57 108 TRP B O 1
ATOM 3391 N N . GLU D 2 101 ? 33.072 8.455 51.071 1.00 43.41 109 GLU B N 1
ATOM 3392 C CA . GLU D 2 101 ? 33.496 9.827 50.811 1.00 44.65 109 GLU B CA 1
ATOM 3393 C C . GLU D 2 101 ? 33.044 10.389 49.470 1.00 44.19 109 GLU B C 1
ATOM 3394 O O . GLU D 2 101 ? 32.723 11.572 49.376 1.00 43.86 109 GLU B O 1
ATOM 3400 N N . ASN D 2 102 ? 33.032 9.560 48.430 1.00 44.11 110 ASN B N 1
ATOM 3401 C CA . ASN D 2 102 ? 32.599 10.038 47.119 1.00 43.74 110 ASN B CA 1
ATOM 3402 C C . ASN D 2 102 ? 31.376 9.310 46.579 1.00 41.05 110 ASN B C 1
ATOM 3403 O O . ASN D 2 102 ? 31.208 9.193 45.367 1.00 40.90 110 ASN B O 1
ATOM 3408 N N . SER D 2 103 ? 30.514 8.836 47.473 1.00 37.94 111 SER B N 1
ATOM 3409 C CA . SER D 2 103 ? 29.303 8.129 47.058 1.00 36.61 111 SER B CA 1
ATOM 3410 C C . SER D 2 103 ? 28.185 9.113 46.730 1.00 36.52 111 SER B C 1
ATOM 3411 O O . SER D 2 103 ? 28.225 10.275 47.142 1.00 35.40 111 SER B O 1
ATOM 3414 N N . HIS D 2 104 ? 27.184 8.637 45.995 1.00 35.30 112 HIS B N 1
ATOM 3415 C CA . HIS D 2 104 ? 26.048 9.471 45.625 1.00 35.04 112 HIS B CA 1
ATOM 3416 C C . HIS D 2 104 ? 25.256 9.853 46.866 1.00 32.16 112 HIS B C 1
ATOM 3417 O O . HIS D 2 104 ? 24.847 11.000 47.016 1.00 30.81 112 HIS B O 1
ATOM 3424 N N . VAL D 2 105 ? 25.044 8.882 47.750 1.00 29.41 113 VAL B N 1
ATOM 3425 C CA . VAL D 2 105 ? 24.293 9.111 48.975 1.00 29.18 113 VAL B CA 1
ATOM 3426 C C . VAL D 2 105 ? 24.887 10.241 49.813 1.00 29.79 113 VAL B C 1
ATOM 3427 O O . VAL D 2 105 ? 24.178 11.157 50.229 1.00 26.01 113 VAL B O 1
ATOM 3431 N N . ARG D 2 106 ? 26.189 10.174 50.067 1.00 30.43 114 ARG B N 1
ATOM 3432 C CA . ARG D 2 106 ? 26.838 11.207 50.859 1.00 31.74 114 ARG B CA 1
ATOM 3433 C C . ARG D 2 106 ? 26.654 12.569 50.177 1.00 30.99 114 ARG B C 1
ATOM 3434 O O . ARG D 2 106 ? 26.274 13.555 50.814 1.00 28.62 114 ARG B O 1
ATOM 3442 N N . HIS D 2 107 ? 26.927 12.611 48.877 1.00 30.73 115 HIS B N 1
ATOM 3443 C CA . HIS D 2 107 ? 26.809 13.844 48.114 1.00 32.57 115 HIS B CA 1
ATOM 3444 C C . HIS D 2 107 ? 25.399 14.424 48.214 1.00 31.84 115 HIS B C 1
ATOM 3445 O O . HIS D 2 107 ? 25.220 15.591 48.571 1.00 30.52 115 HIS B O 1
ATOM 3452 N N . LYS D 2 108 ? 24.403 13.601 47.904 1.00 29.40 116 LYS B N 1
ATOM 3453 C CA . LYS D 2 108 ? 23.015 14.035 47.957 1.00 31.05 116 LYS B CA 1
ATOM 3454 C C . LYS D 2 108 ? 22.557 14.460 49.344 1.00 29.06 116 LYS B C 1
ATOM 3455 O O . LYS D 2 108 ? 21.739 15.369 49.466 1.00 29.22 116 LYS B O 1
ATOM 3461 N N . LEU D 2 109 ? 23.079 13.810 50.383 1.00 27.05 117 LEU B N 1
ATOM 3462 C CA . LEU D 2 109 ? 22.695 14.134 51.756 1.00 25.64 117 LEU B CA 1
ATOM 3463 C C . LEU D 2 109 ? 23.660 15.083 52.478 1.00 26.13 117 LEU B C 1
ATOM 3464 O O . LEU D 2 109 ? 23.562 15.258 53.685 1.00 26.76 117 LEU B O 1
ATOM 3469 N N . SER D 2 110 ? 24.582 15.704 51.751 1.00 27.23 118 SER B N 1
ATOM 3470 C CA . SER D 2 110 ? 25.522 16.617 52.394 1.00 29.19 118 SER B CA 1
ATOM 3471 C C . SER D 2 110 ? 24.828 17.912 52.824 1.00 27.88 118 SER B C 1
ATOM 3472 O O . SER D 2 110 ? 25.207 18.524 53.817 1.00 26.86 118 SER B O 1
ATOM 3475 N N . CYS D 2 111 ? 23.807 18.324 52.079 1.00 26.75 119 CYS B N 1
ATOM 3476 C CA . CYS D 2 111 ? 23.063 19.538 52.409 1.00 25.82 119 CYS B CA 1
ATOM 3477 C C . CYS D 2 111 ? 21.672 19.430 51.820 1.00 25.18 119 CYS B C 1
ATOM 3478 O O . CYS D 2 111 ? 21.489 19.530 50.604 1.00 26.42 119 CYS B O 1
ATOM 3481 N N . VAL D 2 112 ? 20.686 19.242 52.684 1.00 24.82 120 VAL B N 1
ATOM 3482 C CA . VAL D 2 112 ? 19.320 19.075 52.212 1.00 23.60 120 VAL B CA 1
ATOM 3483 C C . VAL D 2 112 ? 18.366 20.155 52.673 1.00 23.47 120 VAL B C 1
ATOM 3484 O O . VAL D 2 112 ? 18.347 20.517 53.845 1.00 25.22 120 VAL B O 1
ATOM 3488 N N . LEU D 2 113 ? 17.583 20.674 51.736 1.00 23.43 121 LEU B N 1
ATOM 3489 C CA . LEU D 2 113 ? 16.570 21.661 52.065 1.00 22.34 121 LEU B CA 1
ATOM 3490 C C . LEU D 2 113 ? 15.295 20.827 52.167 1.00 22.86 121 LEU B C 1
ATOM 3491 O O . LEU D 2 113 ? 14.698 20.437 51.147 1.00 20.07 121 LEU B O 1
ATOM 3496 N N . TRP D 2 114 ? 14.915 20.505 53.399 1.00 22.49 122 TRP B N 1
ATOM 3497 C CA . TRP D 2 114 ? 13.716 19.725 53.636 1.00 21.86 122 TRP B CA 1
ATOM 3498 C C . TRP D 2 114 ? 12.490 20.630 53.643 1.00 20.91 122 TRP B C 1
ATOM 3499 O O . TRP D 2 114 ? 12.475 21.670 54.297 1.00 19.77 122 TRP B O 1
ATOM 3510 N N . MET D 2 115 ? 11.464 20.222 52.914 1.00 19.81 123 MET B N 1
ATOM 3511 C CA . MET D 2 115 ? 10.214 20.963 52.907 1.00 20.11 123 MET B CA 1
ATOM 3512 C C . MET D 2 115 ? 9.176 19.992 53.449 1.00 21.16 123 MET B C 1
ATOM 3513 O O . MET D 2 115 ? 8.684 19.113 52.722 1.00 20.41 123 MET B O 1
ATOM 3518 N N . PRO D 2 116 ? 8.873 20.096 54.758 1.00 21.72 124 PRO B N 1
ATOM 3519 C CA . PRO D 2 116 ? 7.875 19.206 55.359 1.00 21.28 124 PRO B CA 1
ATOM 3520 C C . PRO D 2 116 ? 6.542 19.626 54.765 1.00 21.78 124 PRO B C 1
ATOM 3521 O O . PRO D 2 116 ? 6.305 20.817 54.557 1.00 20.31 124 PRO B O 1
ATOM 3525 N N . ILE D 2 117 ? 5.683 18.655 54.492 1.00 21.82 125 ILE B N 1
ATOM 3526 C CA . ILE D 2 117 ? 4.366 18.926 53.922 1.00 23.05 125 ILE B CA 1
ATOM 3527 C C . ILE D 2 117 ? 3.355 18.031 54.612 1.00 24.61 125 ILE B C 1
ATOM 3528 O O . ILE D 2 117 ? 3.684 16.898 54.983 1.00 24.93 125 ILE B O 1
ATOM 3533 N N . GLU D 2 118 ? 2.134 18.532 54.797 1.00 24.41 126 GLU B N 1
ATOM 3534 C CA . GLU D 2 118 ? 1.089 17.718 55.403 1.00 24.90 126 GLU B CA 1
ATOM 3535 C C . GLU D 2 118 ? 0.804 16.540 54.476 1.00 24.22 126 GLU B C 1
ATOM 3536 O O . GLU D 2 118 ? 0.738 16.703 53.261 1.00 26.14 126 GLU B O 1
ATOM 3542 N N . GLY D 2 119 ? 0.631 15.357 55.054 1.00 24.88 127 GLY B N 1
ATOM 3543 C CA . GLY D 2 119 ? 0.356 14.174 54.257 1.00 26.63 127 GLY B CA 1
ATOM 3544 C C . GLY D 2 119 ? -0.810 13.332 54.759 1.00 29.04 127 GLY B C 1
ATOM 3545 O O . GLY D 2 119 ? -1.080 12.256 54.226 1.00 30.96 127 GLY B O 1
ATOM 3546 N N . SER D 2 120 ? -1.504 13.809 55.782 1.00 30.55 128 SER B N 1
ATOM 3547 C CA . SER D 2 120 ? -2.641 13.075 56.326 1.00 35.37 128 SER B CA 1
ATOM 3548 C C . SER D 2 120 ? -3.752 12.857 55.303 1.00 36.44 128 SER B C 1
ATOM 3549 O O . SER D 2 120 ? -4.285 13.807 54.723 1.00 34.77 128 SER B O 1
ATOM 3552 N N . ARG D 2 121 ? -4.102 11.590 55.113 1.00 37.22 129 ARG B N 1
ATOM 3553 C CA . ARG D 2 121 ? -5.131 11.183 54.170 1.00 38.81 129 ARG B CA 1
ATOM 3554 C C . ARG D 2 121 ? -6.471 11.889 54.372 1.00 37.26 129 ARG B C 1
ATOM 3555 O O . ARG D 2 121 ? -7.230 12.056 53.423 1.00 36.65 129 ARG B O 1
ATOM 3563 N N . HIS D 2 122 ? -6.761 12.311 55.598 1.00 35.88 130 HIS B N 1
ATOM 3564 C CA . HIS D 2 122 ? -8.036 12.961 55.872 1.00 35.86 130 HIS B CA 1
ATOM 3565 C C . HIS D 2 122 ? -8.085 14.407 55.396 1.00 34.89 130 HIS B C 1
ATOM 3566 O O . HIS D 2 122 ? -9.126 15.057 55.464 1.00 35.38 130 HIS B O 1
ATOM 3573 N N . ILE D 2 123 ? -6.963 14.908 54.895 1.00 34.58 131 ILE B N 1
ATOM 3574 C CA . ILE D 2 123 ? -6.927 16.280 54.415 1.00 31.89 131 ILE B CA 1
ATOM 3575 C C . ILE D 2 123 ? -6.956 16.295 52.901 1.00 30.01 131 ILE B C 1
ATOM 3576 O O . ILE D 2 123 ? -6.080 15.726 52.262 1.00 32.04 131 ILE B O 1
ATOM 3581 N N . PRO D 2 124 ? -7.981 16.921 52.300 1.00 29.00 132 PRO B N 1
ATOM 3582 C CA . PRO D 2 124 ? -8.042 16.968 50.834 1.00 28.12 132 PRO B CA 1
ATOM 3583 C C . PRO D 2 124 ? -6.713 17.534 50.311 1.00 26.74 132 PRO B C 1
ATOM 3584 O O . PRO D 2 124 ? -6.163 18.472 50.896 1.00 26.82 132 PRO B O 1
ATOM 3588 N N . LEU D 2 125 ? -6.211 16.973 49.216 1.00 26.33 133 LEU B N 1
ATOM 3589 C CA . LEU D 2 125 ? -4.941 17.402 48.638 1.00 27.48 133 LEU B CA 1
ATOM 3590 C C . LEU D 2 125 ? -4.788 18.930 48.574 1.00 27.99 133 LEU B C 1
ATOM 3591 O O . LEU D 2 125 ? -3.788 19.476 49.043 1.00 26.49 133 LEU B O 1
ATOM 3596 N N . ARG D 2 126 ? -5.791 19.619 48.031 1.00 27.26 134 ARG B N 1
ATOM 3597 C CA . ARG D 2 126 ? -5.726 21.072 47.914 1.00 27.08 134 ARG B CA 1
ATOM 3598 C C . ARG D 2 126 ? -5.553 21.806 49.234 1.00 27.64 134 ARG B C 1
ATOM 3599 O O . ARG D 2 126 ? -4.975 22.894 49.261 1.00 27.46 134 ARG B O 1
ATOM 3607 N N . GLU D 2 127 ? -6.036 21.216 50.328 1.00 25.81 135 GLU B N 1
ATOM 3608 C CA . GLU D 2 127 ? -5.963 21.866 51.635 1.00 26.06 135 GLU B CA 1
ATOM 3609 C C . GLU D 2 127 ? -4.721 21.610 52.485 1.00 23.05 135 GLU B C 1
ATOM 3610 O O . GLU D 2 127 ? -4.579 22.194 53.556 1.00 24.97 135 GLU B O 1
ATOM 3616 N N . ARG D 2 128 ? -3.816 20.762 52.013 1.00 22.06 136 ARG B N 1
ATOM 3617 C CA . ARG D 2 128 ? -2.612 20.471 52.778 1.00 23.59 136 ARG B CA 1
ATOM 3618 C C . ARG D 2 128 ? -1.618 21.632 52.751 1.00 23.27 136 ARG B C 1
ATOM 3619 O O . ARG D 2 128 ? -1.457 22.311 51.745 1.00 24.95 136 ARG B O 1
ATOM 3627 N N . HIS D 2 129 ? -0.969 21.860 53.883 1.00 25.55 137 HIS B N 1
ATOM 3628 C CA . HIS D 2 129 ? -0.004 22.937 54.019 1.00 25.53 137 HIS B CA 1
ATOM 3629 C C . HIS D 2 129 ? 1.453 22.522 53.827 1.00 24.81 137 HIS B C 1
ATOM 3630 O O . HIS D 2 129 ? 1.854 21.392 54.123 1.00 23.57 137 HIS B O 1
ATOM 3637 N N . ILE D 2 130 ? 2.230 23.463 53.312 1.00 24.52 138 ILE B N 1
ATOM 3638 C CA . ILE D 2 130 ? 3.661 23.294 53.139 1.00 23.33 138 ILE B CA 1
ATOM 3639 C C . ILE D 2 130 ? 4.221 23.844 54.457 1.00 23.69 138 ILE B C 1
ATOM 3640 O O . ILE D 2 130 ? 3.805 24.910 54.916 1.00 23.43 138 ILE B O 1
ATOM 3645 N N . GLY D 2 131 ? 5.134 23.116 55.084 1.00 22.64 139 GLY B N 1
ATOM 3646 C CA . GLY D 2 131 ? 5.701 23.609 56.330 1.00 24.81 139 GLY B CA 1
ATOM 3647 C C . GLY D 2 131 ? 6.879 24.546 56.096 1.00 26.44 139 GLY B C 1
ATOM 3648 O O . GLY D 2 131 ? 7.171 24.934 54.962 1.00 27.71 139 GLY B O 1
ATOM 3649 N N . ALA D 2 132 ? 7.553 24.926 57.174 1.00 28.62 140 ALA B N 1
ATOM 3650 C CA . ALA D 2 132 ? 8.728 25.789 57.077 1.00 29.15 140 ALA B CA 1
ATOM 3651 C C . ALA D 2 132 ? 9.935 24.909 56.747 1.00 29.07 140 ALA B C 1
ATOM 3652 O O . ALA D 2 132 ? 10.070 23.795 57.254 1.00 28.34 140 ALA B O 1
ATOM 3654 N N . PRO D 2 133 ? 10.836 25.404 55.899 1.00 28.59 141 PRO B N 1
ATOM 3655 C CA . PRO D 2 133 ? 12.006 24.609 55.543 1.00 27.79 141 PRO B CA 1
ATOM 3656 C C . PRO D 2 133 ? 12.961 24.299 56.683 1.00 27.94 141 PRO B C 1
ATOM 3657 O O . PRO D 2 133 ? 13.059 25.026 57.676 1.00 26.00 141 PRO B O 1
ATOM 3661 N N . ILE D 2 134 ? 13.648 23.178 56.537 1.00 27.36 142 ILE B N 1
ATOM 3662 C CA . ILE D 2 134 ? 14.639 22.765 57.505 1.00 27.21 142 ILE B CA 1
ATOM 3663 C C . ILE D 2 134 ? 15.848 22.591 56.614 1.00 28.49 142 ILE B C 1
ATOM 3664 O O . ILE D 2 134 ? 15.847 21.722 55.731 1.00 27.84 142 ILE B O 1
ATOM 3669 N N . PHE D 2 135 ? 16.836 23.470 56.801 1.00 27.09 143 PHE B N 1
ATOM 3670 C CA . PHE D 2 135 ? 18.077 23.469 56.029 1.00 28.46 143 PHE B CA 1
ATOM 3671 C C . PHE D 2 135 ? 19.023 22.626 56.866 1.00 29.21 143 PHE B C 1
ATOM 3672 O O . PHE D 2 135 ? 19.516 23.065 57.909 1.00 31.68 143 PHE B O 1
ATOM 3680 N N . TRP D 2 136 ? 19.285 21.416 56.391 1.00 27.43 144 TRP B N 1
ATOM 3681 C CA . TRP D 2 136 ? 20.077 20.466 57.146 1.00 27.40 144 TRP B CA 1
ATOM 3682 C C . TRP D 2 136 ? 21.424 19.988 56.590 1.00 27.66 144 TRP B C 1
ATOM 3683 O O . TRP D 2 136 ? 21.621 19.849 55.380 1.00 26.46 144 TRP B O 1
ATOM 3694 N N . LYS D 2 137 ? 22.349 19.772 57.522 1.00 28.00 145 LYS B N 1
ATOM 3695 C CA . LYS D 2 137 ? 23.670 19.231 57.248 1.00 28.83 145 LYS B CA 1
ATOM 3696 C C . LYS D 2 137 ? 23.780 18.130 58.289 1.00 28.72 145 LYS B C 1
ATOM 3697 O O . LYS D 2 137 ? 23.544 18.362 59.474 1.00 29.21 145 LYS B O 1
ATOM 3703 N N . PRO D 2 138 ? 24.118 16.910 57.866 1.00 28.51 146 PRO B N 1
ATOM 3704 C CA . PRO D 2 138 ? 24.219 15.840 58.861 1.00 29.92 146 PRO B CA 1
ATOM 3705 C C . PRO D 2 138 ? 25.273 16.108 59.935 1.00 29.73 146 PRO B C 1
ATOM 3706 O O . PRO D 2 138 ? 26.344 16.643 59.644 1.00 30.28 146 PRO B 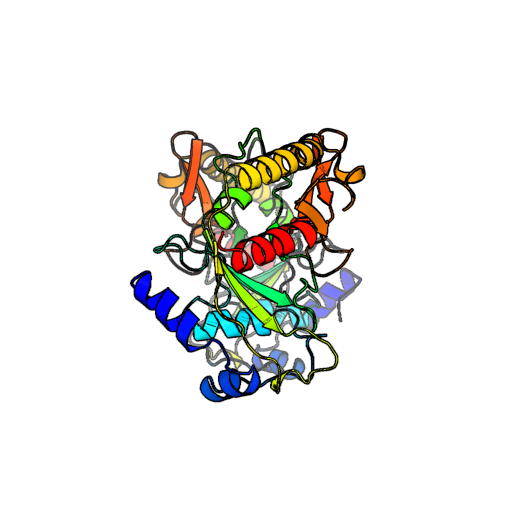O 1
ATOM 3710 N N . THR D 2 139 ? 24.948 15.760 61.176 1.00 31.44 147 THR B N 1
ATOM 3711 C CA . THR D 2 139 ? 25.887 15.919 62.284 1.00 32.57 147 THR B CA 1
ATOM 3712 C C . THR D 2 139 ? 26.905 14.790 62.139 1.00 35.37 147 THR B C 1
ATOM 3713 O O . THR D 2 139 ? 26.699 13.861 61.345 1.00 33.67 147 THR B O 1
ATOM 3717 N N . ALA D 2 140 ? 28.003 14.868 62.888 1.00 36.73 148 ALA B N 1
ATOM 3718 C CA . ALA D 2 140 ? 29.025 13.828 62.817 1.00 37.96 148 ALA B CA 1
ATOM 3719 C C . ALA D 2 140 ? 28.365 12.492 63.123 1.00 37.66 148 ALA B C 1
ATOM 3720 O O . ALA D 2 140 ? 28.693 11.477 62.518 1.00 38.83 148 ALA B O 1
ATOM 3722 N N . GLU D 2 141 ? 27.422 12.509 64.059 1.00 38.19 149 GLU B N 1
ATOM 3723 C CA . GLU D 2 141 ? 26.701 11.305 64.455 1.00 39.87 149 GLU B CA 1
ATOM 3724 C C . GLU D 2 141 ? 25.872 10.762 63.289 1.00 38.46 149 GLU B C 1
ATOM 3725 O O . GLU D 2 141 ? 25.945 9.581 62.957 1.00 37.80 149 GLU B O 1
ATOM 3731 N N . GLN D 2 142 ? 25.082 11.633 62.671 1.00 35.67 150 GLN B N 1
ATOM 3732 C CA . GLN D 2 142 ? 24.245 11.222 61.553 1.00 33.67 150 GLN B CA 1
ATOM 3733 C C . GLN D 2 142 ? 25.065 10.688 60.393 1.00 32.24 150 GLN B C 1
ATOM 3734 O O . GLN D 2 142 ? 24.763 9.629 59.856 1.00 30.97 150 GLN B O 1
ATOM 3740 N N . GLU D 2 143 ? 26.108 11.415 60.010 1.00 33.70 151 GLU B N 1
ATOM 3741 C CA . GLU D 2 143 ? 26.958 10.980 58.915 1.00 34.62 151 GLU B CA 1
ATOM 3742 C C . GLU D 2 143 ? 27.594 9.624 59.236 1.00 35.86 151 GLU B C 1
ATOM 3743 O O . GLU D 2 143 ? 27.727 8.762 58.368 1.00 35.97 151 GLU B O 1
ATOM 3749 N N . ARG D 2 144 ? 27.972 9.428 60.493 1.00 35.76 152 ARG B N 1
ATOM 3750 C CA . ARG D 2 144 ? 28.582 8.172 60.894 1.00 35.45 152 ARG B CA 1
ATOM 3751 C C . ARG D 2 144 ? 27.589 7.030 60.703 1.00 33.22 152 ARG B C 1
ATOM 3752 O O . ARG D 2 144 ? 27.938 5.983 60.172 1.00 32.29 152 ARG B O 1
ATOM 3760 N N . GLN D 2 145 ? 26.354 7.237 61.149 1.00 32.02 153 GLN B N 1
ATOM 3761 C CA . GLN D 2 145 ? 25.313 6.223 61.036 1.00 32.65 153 GLN B CA 1
ATOM 3762 C C . GLN D 2 145 ? 25.025 5.879 59.571 1.00 32.66 153 GLN B C 1
ATOM 3763 O O . GLN D 2 145 ? 24.900 4.704 59.204 1.00 31.95 153 GLN B O 1
ATOM 3769 N N . LEU D 2 146 ? 24.924 6.907 58.736 1.00 29.55 154 LEU B N 1
ATOM 3770 C CA . LEU D 2 146 ? 24.665 6.712 57.315 1.00 27.65 154 LEU B CA 1
ATOM 3771 C C . LEU D 2 146 ? 25.801 5.912 56.683 1.00 28.61 154 LEU B C 1
ATOM 3772 O O . LEU D 2 146 ? 25.575 4.915 55.984 1.00 25.93 154 LEU B O 1
ATOM 3777 N N . LYS D 2 147 ? 27.026 6.364 56.936 1.00 27.26 155 LYS B N 1
ATOM 3778 C CA . LYS D 2 147 ? 28.205 5.718 56.394 1.00 29.13 155 LYS B CA 1
ATOM 3779 C C . LYS D 2 147 ? 28.263 4.241 56.760 1.00 30.50 155 LYS B C 1
ATOM 3780 O O . LYS D 2 147 ? 28.585 3.398 55.921 1.00 31.80 155 LYS B O 1
ATOM 3786 N N . GLN D 2 148 ? 27.946 3.932 58.012 1.00 30.81 156 GLN B N 1
ATOM 3787 C CA . GLN D 2 148 ? 27.975 2.559 58.477 1.00 32.40 156 GLN B CA 1
ATOM 3788 C C . GLN D 2 148 ? 26.958 1.724 57.712 1.00 32.08 156 GLN B C 1
ATOM 3789 O O . GLN D 2 148 ? 27.277 0.634 57.248 1.00 33.15 156 GLN B O 1
ATOM 3795 N N . ASP D 2 149 ? 25.734 2.230 57.579 1.00 33.22 157 ASP B N 1
ATOM 3796 C CA . ASP D 2 149 ? 24.697 1.498 56.848 1.00 32.46 157 ASP B CA 1
ATOM 3797 C C . ASP D 2 149 ? 25.105 1.337 55.382 1.00 31.75 157 ASP B C 1
ATOM 3798 O O . ASP D 2 149 ? 24.993 0.247 54.812 1.00 30.39 157 ASP B O 1
ATOM 3803 N N . TRP D 2 150 ? 25.602 2.420 54.791 1.00 30.66 158 TRP B N 1
ATOM 3804 C CA . TRP D 2 150 ? 26.029 2.408 53.396 1.00 31.96 158 TRP B CA 1
ATOM 3805 C C . TRP D 2 150 ? 27.041 1.301 53.111 1.00 33.93 158 TRP B C 1
ATOM 3806 O O . TRP D 2 150 ? 26.912 0.562 52.138 1.00 33.76 158 TRP B O 1
ATOM 3817 N N . GLU D 2 151 ? 28.060 1.202 53.957 1.00 34.73 159 GLU B N 1
ATOM 3818 C CA . GLU D 2 151 ? 29.094 0.191 53.774 1.00 35.59 159 GLU B CA 1
ATOM 3819 C C . GLU D 2 151 ? 28.558 -1.225 53.989 1.00 34.70 159 GLU B C 1
ATOM 3820 O O . GLU D 2 151 ? 28.893 -2.135 53.234 1.00 34.41 159 GLU B O 1
ATOM 3826 N N . GLU D 2 152 ? 27.712 -1.414 54.996 1.00 33.69 160 GLU B N 1
ATOM 3827 C CA . GLU D 2 152 ? 27.144 -2.735 55.242 1.00 35.07 160 GLU B CA 1
ATOM 3828 C C . GLU D 2 152 ? 26.253 -3.172 54.081 1.00 36.11 160 GLU B C 1
ATOM 3829 O O . GLU D 2 152 ? 26.207 -4.350 53.727 1.00 36.07 160 GLU B O 1
ATOM 3835 N N . LEU D 2 153 ? 25.531 -2.218 53.503 1.00 35.67 161 LEU B N 1
ATOM 3836 C CA . LEU D 2 153 ? 24.639 -2.510 52.392 1.00 33.59 161 LEU B CA 1
ATOM 3837 C C . LEU D 2 153 ? 25.426 -2.695 51.109 1.00 33.86 161 LEU B C 1
ATOM 3838 O O . LEU D 2 153 ? 25.167 -3.629 50.345 1.00 32.95 161 LEU B O 1
ATOM 3843 N N . MET D 2 154 ? 26.393 -1.809 50.876 1.00 33.51 162 MET B N 1
ATOM 3844 C CA . MET D 2 154 ? 27.213 -1.891 49.679 1.00 34.16 162 MET B CA 1
ATOM 3845 C C . MET D 2 154 ? 28.032 -3.182 49.643 1.00 35.39 162 MET B C 1
ATOM 3846 O O . MET D 2 154 ? 28.351 -3.683 48.565 1.00 32.54 162 MET B O 1
ATOM 3851 N N . ASP D 2 155 ? 28.360 -3.727 50.814 1.00 36.30 163 ASP B N 1
ATOM 3852 C CA . ASP D 2 155 ? 29.122 -4.971 50.858 1.00 38.07 163 ASP B CA 1
ATOM 3853 C C . ASP D 2 155 ? 28.294 -6.111 50.289 1.00 36.99 163 ASP B C 1
ATOM 3854 O O . ASP D 2 155 ? 28.795 -6.926 49.518 1.00 35.97 163 ASP B O 1
ATOM 3859 N N . LEU D 2 156 ? 27.024 -6.157 50.671 1.00 35.90 164 LEU B N 1
ATOM 3860 C CA . LEU D 2 156 ? 26.119 -7.179 50.171 1.00 36.81 164 LEU B CA 1
ATOM 3861 C C . LEU D 2 156 ? 26.007 -7.060 48.653 1.00 37.51 164 LEU B C 1
ATOM 3862 O O . LEU D 2 156 ? 26.002 -8.064 47.945 1.00 39.43 164 LEU B O 1
ATOM 3867 N N . ILE D 2 157 ? 25.926 -5.825 48.166 1.00 36.95 165 ILE B N 1
ATOM 3868 C CA . ILE D 2 157 ? 25.808 -5.544 46.740 1.00 37.00 165 ILE B CA 1
ATOM 3869 C C . ILE D 2 157 ? 27.056 -5.915 45.942 1.00 39.25 165 ILE B C 1
ATOM 3870 O O . ILE D 2 157 ? 26.976 -6.597 44.921 1.00 39.62 165 ILE B O 1
ATOM 3875 N N . VAL D 2 158 ? 28.211 -5.463 46.410 1.00 41.40 166 VAL B N 1
ATOM 3876 C CA . VAL D 2 158 ? 29.458 -5.726 45.717 1.00 42.99 166 VAL B CA 1
ATOM 3877 C C . VAL D 2 158 ? 29.891 -7.188 45.708 1.00 43.81 166 VAL B C 1
ATOM 3878 O O . VAL D 2 158 ? 30.566 -7.626 44.776 1.00 43.66 166 VAL B O 1
ATOM 3882 N N . LEU D 2 159 ? 29.492 -7.948 46.722 1.00 45.45 167 LEU B N 1
ATOM 3883 C CA . LEU D 2 159 ? 29.873 -9.356 46.810 1.00 46.46 167 LEU B CA 1
ATOM 3884 C C . LEU D 2 159 ? 28.868 -10.297 46.159 1.00 46.59 167 LEU B C 1
ATOM 3885 O O . LEU D 2 159 ? 28.955 -11.509 46.331 1.00 47.09 167 LEU B O 1
ATOM 3890 N N . GLY D 2 160 ? 27.916 -9.738 45.422 1.00 46.32 168 GLY B N 1
ATOM 3891 C CA . GLY D 2 160 ? 26.918 -10.553 44.758 1.00 45.21 168 GLY B CA 1
ATOM 3892 C C . GLY D 2 160 ? 25.998 -11.284 45.714 1.00 45.14 168 GLY B C 1
ATOM 3893 O O . GLY D 2 160 ? 25.662 -12.440 45.484 1.00 45.82 168 GLY B O 1
ATOM 3894 N N . LYS D 2 161 ? 25.579 -10.616 46.784 1.00 45.12 169 LYS B N 1
ATOM 3895 C CA . LYS D 2 161 ? 24.690 -11.233 47.764 1.00 44.96 169 LYS B CA 1
ATOM 3896 C C . LYS D 2 161 ? 23.319 -10.562 47.772 1.00 44.82 169 LYS B C 1
ATOM 3897 O O . LYS D 2 161 ? 22.682 -10.445 48.822 1.00 45.02 169 LYS B O 1
ATOM 3903 N N . LEU D 2 162 ? 22.862 -10.127 46.603 1.00 42.92 170 LEU B N 1
ATOM 3904 C CA . LEU D 2 162 ? 21.571 -9.455 46.497 1.00 42.36 170 LEU B CA 1
ATOM 3905 C C . LEU D 2 162 ? 20.409 -10.280 47.047 1.00 43.33 170 LEU B C 1
ATOM 3906 O O . LEU D 2 162 ? 19.421 -9.728 47.542 1.00 41.85 170 LEU B O 1
ATOM 3911 N N . ASP D 2 163 ? 20.535 -11.600 46.964 1.00 44.47 171 ASP B N 1
ATOM 3912 C CA . ASP D 2 163 ? 19.503 -12.512 47.456 1.00 46.88 171 ASP B CA 1
ATOM 3913 C C . ASP D 2 163 ? 19.268 -12.308 48.948 1.00 45.20 171 ASP B C 1
ATOM 3914 O O . ASP D 2 163 ? 18.148 -12.454 49.433 1.00 45.76 171 ASP B O 1
ATOM 3919 N N . GLN D 2 164 ? 20.337 -11.982 49.670 1.00 44.78 172 GLN B N 1
ATOM 3920 C CA . GLN D 2 164 ? 20.271 -11.767 51.117 1.00 43.82 172 GLN B CA 1
ATOM 3921 C C . GLN D 2 164 ? 19.672 -10.435 51.564 1.00 42.20 172 GLN B C 1
ATOM 3922 O O . GLN D 2 164 ? 19.248 -10.304 52.710 1.00 42.68 172 GLN B O 1
ATOM 3928 N N . ILE D 2 165 ? 19.637 -9.453 50.671 1.00 39.69 173 ILE B N 1
ATOM 3929 C CA . ILE D 2 165 ? 19.115 -8.131 51.011 1.00 35.55 173 ILE B CA 1
ATOM 3930 C C . ILE D 2 165 ? 17.612 -8.017 51.259 1.00 34.26 173 ILE B C 1
ATOM 3931 O O . ILE D 2 165 ? 16.790 -8.447 50.459 1.00 32.79 173 ILE B O 1
ATOM 3936 N N . THR D 2 166 ? 17.267 -7.428 52.393 1.00 33.81 174 THR B N 1
ATOM 3937 C CA . THR D 2 166 ? 15.878 -7.191 52.748 1.00 33.11 174 THR B CA 1
ATOM 3938 C C . THR D 2 166 ? 15.889 -5.770 53.314 1.00 32.42 174 THR B C 1
ATOM 3939 O O . THR D 2 166 ? 16.959 -5.232 53.611 1.00 31.84 174 THR B O 1
ATOM 3943 N N . ALA D 2 167 ? 14.719 -5.159 53.462 1.00 31.22 175 ALA B N 1
ATOM 3944 C CA . ALA D 2 167 ? 14.644 -3.794 53.986 1.00 30.35 175 ALA B CA 1
ATOM 3945 C C . ALA D 2 167 ? 14.996 -3.718 55.477 1.00 31.24 175 ALA B C 1
ATOM 3946 O O . ALA D 2 167 ? 15.135 -2.630 56.037 1.00 29.97 175 ALA B O 1
ATOM 3948 N N . ARG D 2 168 ? 15.138 -4.876 56.112 1.00 32.02 176 ARG B N 1
ATOM 3949 C CA . ARG D 2 168 ? 15.437 -4.926 57.538 1.00 32.73 176 ARG B CA 1
ATOM 3950 C C . ARG D 2 168 ? 16.898 -4.654 57.861 1.00 31.75 176 ARG B C 1
ATOM 3951 O O . ARG D 2 168 ? 17.253 -4.506 59.017 1.00 33.32 176 ARG B O 1
ATOM 3959 N N . ILE D 2 169 ? 17.750 -4.587 56.847 1.00 32.53 177 ILE B N 1
ATOM 3960 C CA . ILE D 2 169 ? 19.163 -4.311 57.081 1.00 32.20 177 ILE B CA 1
ATOM 3961 C C . ILE D 2 169 ? 19.410 -2.802 57.132 1.00 33.30 177 ILE B C 1
ATOM 3962 O O . ILE D 2 169 ? 18.832 -2.040 56.357 1.00 32.55 177 ILE B O 1
ATOM 3967 N N . GLY D 2 170 ? 20.268 -2.374 58.052 1.00 33.21 178 GLY B N 1
ATOM 3968 C CA . GLY D 2 170 ? 20.584 -0.961 58.174 1.00 33.85 178 GLY B CA 1
ATOM 3969 C C . GLY D 2 170 ? 19.954 -0.354 59.410 1.00 34.00 178 GLY B C 1
ATOM 3970 O O . GLY D 2 170 ? 18.809 -0.656 59.732 1.00 35.98 178 GLY B O 1
ATOM 3971 N N . GLU D 2 171 ? 20.691 0.504 60.108 1.00 34.54 179 GLU B N 1
ATOM 3972 C CA . GLU D 2 171 ? 20.157 1.127 61.314 1.00 34.39 179 GLU B CA 1
ATOM 3973 C C . GLU D 2 171 ? 19.274 2.343 61.013 1.00 31.71 179 GLU B C 1
ATOM 3974 O O . GLU D 2 171 ? 18.189 2.472 61.570 1.00 32.34 179 GLU B O 1
ATOM 3980 N N . VAL D 2 172 ? 19.732 3.231 60.137 1.00 30.17 180 VAL B N 1
ATOM 3981 C CA . VAL D 2 172 ? 18.955 4.429 59.803 1.00 29.77 180 VAL B CA 1
ATOM 3982 C C . VAL D 2 172 ? 18.609 4.557 58.316 1.00 29.09 180 VAL B C 1
ATOM 3983 O O . VAL D 2 172 ? 17.755 5.368 57.939 1.00 27.80 180 VAL B O 1
ATOM 3987 N N . MET D 2 173 ? 19.279 3.760 57.489 1.00 27.56 181 MET B N 1
ATOM 3988 C CA . MET D 2 173 ? 19.075 3.757 56.041 1.00 28.12 181 MET B CA 1
ATOM 3989 C C . MET D 2 173 ? 18.934 2.307 55.580 1.00 28.60 181 MET B C 1
ATOM 3990 O O . MET D 2 173 ? 19.618 1.421 56.085 1.00 31.01 181 MET B O 1
ATOM 3995 N N . GLN D 2 174 ? 18.055 2.073 54.615 1.00 27.23 182 GLN B N 1
ATOM 3996 C CA . GLN D 2 174 ? 17.778 0.728 54.132 1.00 26.09 182 GLN B CA 1
ATOM 3997 C C . GLN D 2 174 ? 17.708 0.686 52.606 1.00 26.81 182 GLN B C 1
ATOM 3998 O O . GLN D 2 174 ? 17.750 1.724 51.932 1.00 24.81 182 GLN B O 1
ATOM 4004 N N . LEU D 2 175 ? 17.597 -0.529 52.077 1.00 25.66 183 LEU B N 1
ATOM 4005 C CA . LEU D 2 175 ? 17.460 -0.747 50.647 1.00 25.28 183 LEU B CA 1
ATOM 4006 C C . LEU D 2 175 ? 16.081 -1.360 50.403 1.00 25.44 183 LEU B C 1
ATOM 4007 O O . LEU D 2 175 ? 15.703 -2.349 51.034 1.00 25.50 183 LEU B O 1
ATOM 4012 N N . ARG D 2 176 ? 15.309 -0.733 49.526 1.00 25.00 184 ARG B N 1
ATOM 4013 C CA . ARG D 2 176 ? 13.997 -1.251 49.178 1.00 23.50 184 ARG B CA 1
ATOM 4014 C C . ARG D 2 176 ? 13.957 -1.185 47.661 1.00 21.55 184 ARG B C 1
ATOM 4015 O O . ARG D 2 176 ? 14.886 -0.657 47.045 1.00 20.87 184 ARG B O 1
ATOM 4023 N N . PRO D 2 177 ? 12.903 -1.731 47.033 1.00 20.74 185 PRO B N 1
ATOM 4024 C CA . PRO D 2 177 ? 12.834 -1.682 45.568 1.00 20.99 185 PRO B CA 1
ATOM 4025 C C . PRO D 2 177 ? 12.668 -0.254 45.105 1.00 21.07 185 PRO B C 1
ATOM 4026 O O . PRO D 2 177 ? 12.221 0.596 45.869 1.00 22.80 185 PRO B O 1
ATOM 4030 N N . LYS D 2 178 ? 13.032 0.006 43.858 1.00 20.93 186 LYS B N 1
ATOM 4031 C CA . LYS D 2 178 ? 12.890 1.327 43.279 1.00 22.84 186 LYS B CA 1
ATOM 4032 C C . LYS D 2 178 ? 12.714 1.181 41.770 1.00 22.97 186 LYS B C 1
ATOM 4033 O O . LYS D 2 178 ? 13.694 1.070 41.035 1.00 24.01 186 LYS B O 1
ATOM 4039 N N . GLY D 2 179 ? 11.461 1.188 41.319 1.00 22.86 187 GLY B N 1
ATOM 4040 C CA . GLY D 2 179 ? 11.172 1.032 39.906 1.00 23.74 187 GLY B CA 1
ATOM 4041 C C . GLY D 2 179 ? 9.678 0.966 39.620 1.00 24.83 187 GLY B C 1
ATOM 4042 O O . GLY D 2 179 ? 8.857 1.245 40.496 1.00 25.20 187 GLY B O 1
ATOM 4043 N N . ALA D 2 180 ? 9.330 0.572 38.395 1.00 23.74 188 ALA B N 1
ATOM 4044 C CA . ALA D 2 180 ? 7.938 0.494 37.957 1.00 25.65 188 ALA B CA 1
ATOM 4045 C C . ALA D 2 180 ? 7.131 -0.526 38.751 1.00 25.12 188 ALA B C 1
ATOM 4046 O O . ALA D 2 180 ? 6.001 -0.259 39.163 1.00 26.50 188 ALA B O 1
ATOM 4048 N N . ASN D 2 181 ? 7.718 -1.695 38.962 1.00 25.24 189 ASN B N 1
ATOM 4049 C CA . ASN D 2 181 ? 7.062 -2.755 39.715 1.00 26.05 189 ASN B CA 1
ATOM 4050 C C . ASN D 2 181 ? 8.097 -3.834 40.006 1.00 26.79 189 ASN B C 1
ATOM 4051 O O . ASN D 2 181 ? 9.288 -3.621 39.761 1.00 26.59 189 ASN B O 1
ATOM 4056 N N . SER D 2 182 ? 7.660 -4.977 40.533 1.00 29.88 190 SER B N 1
ATOM 4057 C CA . SER D 2 182 ? 8.598 -6.048 40.872 1.00 33.87 190 SER B CA 1
ATOM 4058 C C . SER D 2 182 ? 9.189 -6.755 39.657 1.00 35.49 190 SER B C 1
ATOM 4059 O O . SER D 2 182 ? 10.018 -7.649 39.802 1.00 37.14 190 SER B O 1
ATOM 4062 N N . ARG D 2 183 ? 8.777 -6.360 38.458 1.00 35.42 191 ARG B N 1
ATOM 4063 C CA . ARG D 2 183 ? 9.327 -6.979 37.258 1.00 37.19 191 ARG B CA 1
ATOM 4064 C C . ARG D 2 183 ? 10.430 -6.119 36.644 1.00 36.45 191 ARG B C 1
ATOM 4065 O O . ARG D 2 183 ? 11.103 -6.528 35.693 1.00 36.35 191 ARG B O 1
ATOM 4073 N N . ALA D 2 184 ? 10.618 -4.924 37.193 1.00 33.63 192 ALA B N 1
ATOM 4074 C CA . ALA D 2 184 ? 11.644 -4.027 36.695 1.00 32.22 192 ALA B CA 1
ATOM 4075 C C . ALA D 2 184 ? 13.005 -4.700 36.849 1.00 31.81 192 ALA B C 1
ATOM 4076 O O . ALA D 2 184 ? 13.188 -5.544 37.724 1.00 31.09 192 ALA B O 1
ATOM 4078 N N . VAL D 2 185 ? 13.957 -4.340 35.992 1.00 31.77 193 VAL B N 1
ATOM 4079 C CA . VAL D 2 185 ? 15.289 -4.926 36.075 1.00 31.37 193 VAL B CA 1
ATOM 4080 C C . VAL D 2 185 ? 16.396 -3.954 35.710 1.00 30.60 193 VAL B C 1
ATOM 4081 O O . VAL D 2 185 ? 16.201 -3.017 34.945 1.00 30.02 193 VAL B O 1
ATOM 4085 N N . THR D 2 186 ? 17.566 -4.198 36.277 1.00 30.54 194 THR B N 1
ATOM 4086 C CA . THR D 2 186 ? 18.747 -3.397 36.013 1.00 30.74 194 THR B CA 1
ATOM 4087 C C . THR D 2 186 ? 19.883 -4.395 36.213 1.00 31.75 194 THR B C 1
ATOM 4088 O O . THR D 2 186 ? 19.662 -5.479 36.765 1.00 31.48 194 THR B O 1
ATOM 4092 N N . LYS D 2 187 ? 21.085 -4.050 35.769 1.00 32.25 195 LYS B N 1
ATOM 4093 C CA . LYS D 2 187 ? 22.220 -4.950 35.923 1.00 33.56 195 LYS B CA 1
ATOM 4094 C C . LYS D 2 187 ? 22.744 -5.010 37.354 1.00 34.61 195 LYS B C 1
ATOM 4095 O O . LYS D 2 187 ? 22.822 -3.992 38.046 1.00 34.88 195 LYS B O 1
ATOM 4101 N N . GLY D 2 188 ? 23.094 -6.218 37.785 1.00 34.57 196 GLY B N 1
ATOM 4102 C CA . GLY D 2 188 ? 23.633 -6.430 39.115 1.00 34.78 196 GLY B CA 1
ATOM 4103 C C . GLY D 2 188 ? 24.689 -7.520 39.061 1.00 35.56 196 GLY B C 1
ATOM 4104 O O . GLY D 2 188 ? 25.009 -8.026 37.983 1.00 33.59 196 GLY B O 1
ATOM 4105 N N . ILE D 2 189 ? 25.236 -7.884 40.216 1.00 35.48 197 ILE B N 1
ATOM 4106 C CA . ILE D 2 189 ? 26.253 -8.931 40.282 1.00 35.90 197 ILE B CA 1
ATOM 4107 C C . ILE D 2 189 ? 25.675 -10.176 40.949 1.00 35.75 197 ILE B C 1
ATOM 4108 O O . ILE D 2 189 ? 25.149 -10.107 42.057 1.00 33.59 197 ILE B O 1
ATOM 4113 N N . GLY D 2 190 ? 25.780 -11.314 40.265 1.00 36.57 198 GLY B N 1
ATOM 4114 C CA . GLY D 2 190 ? 25.244 -12.562 40.786 1.00 37.36 198 GLY B CA 1
ATOM 4115 C C . GLY D 2 190 ? 26.162 -13.321 41.721 1.00 37.66 198 GLY B C 1
ATOM 4116 O O . GLY D 2 190 ? 27.270 -12.874 42.010 1.00 38.59 198 GLY B O 1
ATOM 4117 N N . LYS D 2 191 ? 25.698 -14.480 42.179 1.00 39.09 199 LYS B N 1
ATOM 4118 C CA . LYS D 2 191 ? 26.452 -15.320 43.107 1.00 41.87 199 LYS B CA 1
ATOM 4119 C C . LYS D 2 191 ? 27.850 -15.711 42.645 1.00 42.69 199 LYS B C 1
ATOM 4120 O O . LYS D 2 191 ? 28.727 -15.947 43.472 1.00 44.33 199 LYS B O 1
ATOM 4126 N N . ASN D 2 192 ? 28.071 -15.796 41.339 1.00 41.82 200 ASN B N 1
ATOM 4127 C CA . ASN D 2 192 ? 29.390 -16.179 40.848 1.00 41.47 200 ASN B CA 1
ATOM 4128 C C . ASN D 2 192 ? 30.198 -14.978 40.383 1.00 40.14 200 ASN B C 1
ATOM 4129 O O . ASN D 2 192 ? 31.234 -15.124 39.737 1.00 39.44 200 ASN B O 1
ATOM 4134 N N . GLY D 2 193 ? 29.721 -13.788 40.725 1.00 38.69 201 GLY B N 1
ATOM 4135 C CA . GLY D 2 193 ? 30.420 -12.580 40.339 1.00 37.64 201 GLY B CA 1
ATOM 4136 C C . GLY D 2 193 ? 30.101 -12.155 38.921 1.00 37.01 201 GLY B C 1
ATOM 4137 O O . GLY D 2 193 ? 30.723 -11.238 38.392 1.00 37.58 201 GLY B O 1
ATOM 4138 N N . GLU D 2 194 ? 29.132 -12.821 38.302 1.00 36.92 202 GLU B N 1
ATOM 4139 C CA . GLU D 2 194 ? 28.744 -12.504 36.934 1.00 37.61 202 GLU B CA 1
ATOM 4140 C C . GLU D 2 194 ? 27.623 -11.470 36.925 1.00 37.55 202 GLU B C 1
ATOM 4141 O O . GLU D 2 194 ? 26.863 -11.358 37.885 1.00 38.04 202 GLU B O 1
ATOM 4147 N N . ILE D 2 195 ? 27.529 -10.721 35.836 1.00 36.74 203 ILE B N 1
ATOM 4148 C CA . ILE D 2 195 ? 26.500 -9.708 35.687 1.00 37.37 203 ILE B CA 1
ATOM 4149 C C . ILE D 2 195 ? 25.156 -10.377 35.419 1.00 37.88 203 ILE B C 1
ATOM 4150 O O . ILE D 2 195 ? 25.038 -11.226 34.541 1.00 38.77 203 ILE B O 1
ATOM 4155 N N . ILE D 2 196 ? 24.151 -9.988 36.194 1.00 37.13 204 ILE B N 1
ATOM 4156 C CA . ILE D 2 196 ? 22.811 -10.542 36.076 1.00 37.28 204 ILE B CA 1
ATOM 4157 C C . ILE D 2 196 ? 21.749 -9.454 35.988 1.00 37.95 204 ILE B C 1
ATOM 4158 O O . ILE D 2 196 ? 22.033 -8.263 36.141 1.00 38.38 204 ILE B O 1
ATOM 4163 N N . ASP D 2 197 ? 20.521 -9.884 35.734 1.00 37.64 205 ASP B N 1
ATOM 4164 C CA . ASP D 2 197 ? 19.385 -8.979 35.683 1.00 37.34 205 ASP B CA 1
ATOM 4165 C C . ASP D 2 197 ? 18.799 -9.078 37.090 1.00 35.57 205 ASP B C 1
ATOM 4166 O O . ASP D 2 197 ? 18.623 -10.180 37.615 1.00 34.04 205 ASP B O 1
ATOM 4171 N N . THR D 2 198 ? 18.512 -7.940 37.709 1.00 32.27 206 THR B N 1
ATOM 4172 C CA . THR D 2 198 ? 17.981 -7.965 39.065 1.00 31.92 206 THR B CA 1
ATOM 4173 C C . THR D 2 198 ? 17.120 -6.738 39.364 1.00 31.14 206 THR B C 1
ATOM 4174 O O . THR D 2 198 ? 17.197 -5.725 38.667 1.00 32.30 206 THR B O 1
ATOM 4178 N N . LEU D 2 199 ? 16.295 -6.847 40.402 1.00 30.73 207 LEU B N 1
ATOM 4179 C CA . LEU D 2 199 ? 15.404 -5.768 40.808 1.00 29.73 207 LEU B CA 1
ATOM 4180 C C . LEU D 2 199 ? 16.189 -4.516 41.189 1.00 29.04 207 LEU B C 1
ATOM 4181 O O . LEU D 2 199 ? 17.116 -4.575 42.005 1.00 29.64 207 LEU B O 1
ATOM 4186 N N . PRO D 2 200 ? 15.844 -3.366 40.586 1.00 28.41 208 PRO B N 1
ATOM 4187 C CA . PRO D 2 200 ? 16.554 -2.118 40.912 1.00 27.00 208 PRO B CA 1
ATOM 4188 C C . PRO D 2 200 ? 16.251 -1.781 42.368 1.00 26.44 208 PRO B C 1
ATOM 4189 O O . PRO D 2 200 ? 15.092 -1.814 42.778 1.00 24.29 208 PRO B O 1
ATOM 4193 N N . LEU D 2 201 ? 17.283 -1.469 43.149 1.00 26.57 209 LEU B N 1
ATOM 4194 C CA . LEU D 2 201 ? 17.086 -1.133 44.558 1.00 26.14 209 LEU B CA 1
ATOM 4195 C C . LEU D 2 201 ? 17.414 0.337 44.802 1.00 25.46 209 LEU B C 1
ATOM 4196 O O . LEU D 2 201 ? 18.160 0.957 44.040 1.00 28.00 209 LEU B O 1
ATOM 4201 N N . GLY D 2 202 ? 16.855 0.891 45.870 1.00 26.08 210 GLY B N 1
ATOM 4202 C CA . GLY D 2 202 ? 17.124 2.277 46.196 1.00 24.04 210 GLY B CA 1
ATOM 4203 C C . GLY D 2 202 ? 17.430 2.445 47.671 1.00 22.97 210 GLY B C 1
ATOM 4204 O O . GLY D 2 202 ? 16.988 1.644 48.488 1.00 23.80 210 GLY B O 1
ATOM 4205 N N . PHE D 2 203 ? 18.216 3.468 48.001 1.00 23.04 211 PHE B N 1
ATOM 4206 C CA . PHE D 2 203 ? 18.547 3.794 49.389 1.00 22.22 211 PHE B CA 1
ATOM 4207 C C . PHE D 2 203 ? 17.440 4.690 49.939 1.00 21.51 211 PHE B C 1
ATOM 4208 O O . PHE D 2 203 ? 17.103 5.720 49.334 1.00 20.66 211 PHE B O 1
ATOM 4216 N N . TYR D 2 204 ? 16.877 4.298 51.078 1.00 20.05 212 TYR B N 1
ATOM 4217 C CA . TYR D 2 204 ? 15.834 5.067 51.729 1.00 21.56 212 TYR B CA 1
ATOM 4218 C C . TYR D 2 204 ? 16.210 5.341 53.181 1.00 23.30 212 TYR B C 1
ATOM 4219 O O . TYR D 2 204 ? 16.792 4.485 53.848 1.00 22.95 212 TYR B O 1
ATOM 4228 N N . LEU D 2 205 ? 15.875 6.538 53.655 1.00 22.68 213 LEU B N 1
ATOM 4229 C CA . LEU D 2 205 ? 16.110 6.908 55.049 1.00 23.09 213 LEU B CA 1
ATOM 4230 C C . LEU D 2 205 ? 14.888 6.423 55.813 1.00 22.74 213 LEU B C 1
ATOM 4231 O O . LEU D 2 205 ? 13.746 6.660 55.385 1.00 24.75 213 LEU B O 1
ATOM 4236 N N . ARG D 2 206 ? 15.115 5.732 56.928 1.00 22.84 214 ARG B N 1
ATOM 4237 C CA . ARG D 2 206 ? 14.009 5.254 57.738 1.00 23.04 214 ARG B CA 1
ATOM 4238 C C . ARG D 2 206 ? 13.292 6.456 58.375 1.00 24.34 214 ARG B C 1
ATOM 4239 O O . ARG D 2 206 ? 13.871 7.539 58.547 1.00 22.50 214 ARG B O 1
ATOM 4247 N N . LYS D 2 207 ? 12.025 6.255 58.715 1.00 23.89 215 LYS B N 1
ATOM 4248 C CA . LYS D 2 207 ? 11.225 7.297 59.327 1.00 26.71 215 LYS B CA 1
ATOM 4249 C C . LYS D 2 207 ? 11.779 7.758 60.680 1.00 28.23 215 LYS B C 1
ATOM 4250 O O . LYS D 2 207 ? 11.520 8.886 61.086 1.00 27.80 215 LYS B O 1
ATOM 4256 N N . GLU D 2 208 ? 12.553 6.904 61.358 1.00 29.29 216 GLU B N 1
ATOM 4257 C CA . GLU D 2 208 ? 13.145 7.260 62.654 1.00 29.16 216 GLU B CA 1
ATOM 4258 C C . GLU D 2 208 ? 14.245 8.288 62.470 1.00 28.20 216 GLU B C 1
ATOM 4259 O O . GLU D 2 208 ? 14.410 9.181 63.296 1.00 28.93 216 GLU B O 1
ATOM 4265 N N . PHE D 2 209 ? 15.008 8.144 61.389 1.00 26.66 217 PHE B N 1
ATOM 4266 C CA . PHE D 2 209 ? 16.103 9.057 61.077 1.00 24.95 217 PHE B CA 1
ATOM 4267 C C . PHE D 2 209 ? 15.604 10.466 60.710 1.00 25.57 217 PHE B C 1
ATOM 4268 O O . PHE D 2 209 ? 16.147 11.467 61.174 1.00 25.32 217 PHE B O 1
ATOM 4276 N N . THR D 2 210 ? 14.586 10.557 59.859 1.00 25.06 218 THR B N 1
ATOM 4277 C CA . THR D 2 210 ? 14.084 11.879 59.501 1.00 25.29 218 THR B CA 1
ATOM 4278 C C . THR D 2 210 ? 13.350 12.487 60.687 1.00 25.38 218 THR B C 1
ATOM 4279 O O . THR D 2 210 ? 13.319 13.709 60.840 1.00 26.99 218 THR B O 1
ATOM 4283 N N . ALA D 2 211 ? 12.776 11.631 61.532 1.00 24.88 219 ALA B N 1
ATOM 4284 C CA . ALA D 2 211 ? 12.063 12.084 62.724 1.00 24.53 219 ALA B CA 1
ATOM 4285 C C . ALA D 2 211 ? 13.070 12.725 63.673 1.00 24.82 219 ALA B C 1
ATOM 4286 O O . ALA D 2 211 ? 12.763 13.713 64.341 1.00 22.20 219 ALA B O 1
ATOM 4288 N N . GLN D 2 212 ? 14.266 12.146 63.719 1.00 26.51 220 GLN B N 1
ATOM 4289 C CA . GLN D 2 212 ? 15.345 12.641 64.565 1.00 30.33 220 GLN B CA 1
ATOM 4290 C C . GLN D 2 212 ? 15.689 14.062 64.127 1.00 29.53 220 GLN B C 1
ATOM 4291 O O . GLN D 2 212 ? 15.870 14.955 64.960 1.00 31.23 220 GLN B O 1
ATOM 4297 N N . ILE D 2 213 ? 15.756 14.264 62.814 1.00 27.72 221 ILE B N 1
ATOM 4298 C CA . ILE D 2 213 ? 16.059 15.568 62.235 1.00 26.13 221 ILE B CA 1
ATOM 4299 C C . ILE D 2 213 ? 14.994 16.585 62.640 1.00 26.50 221 ILE B C 1
ATOM 4300 O O . ILE D 2 213 ? 15.312 17.721 62.988 1.00 26.65 221 ILE B O 1
ATOM 4305 N N . LEU D 2 214 ? 13.731 16.171 62.589 1.00 25.75 222 LEU B N 1
ATOM 4306 C CA . LEU D 2 214 ? 12.624 17.045 62.962 1.00 26.14 222 LEU B CA 1
ATOM 4307 C C . LEU D 2 214 ? 12.672 17.353 64.460 1.00 26.53 222 LEU B C 1
ATOM 4308 O O . LEU D 2 214 ? 12.503 18.499 64.884 1.00 24.55 222 LEU B O 1
ATOM 4313 N N . ASN D 2 215 ? 12.898 16.319 65.259 1.00 26.38 223 ASN B N 1
ATOM 4314 C CA . ASN D 2 215 ? 12.969 16.481 66.704 1.00 27.40 223 ASN B CA 1
ATOM 4315 C C . ASN D 2 215 ? 14.116 17.414 67.070 1.00 28.08 223 ASN B C 1
ATOM 4316 O O . ASN D 2 215 ? 13.957 18.295 67.911 1.00 27.51 223 ASN B O 1
ATOM 4321 N N . ALA D 2 216 ? 15.269 17.219 66.433 1.00 29.58 224 ALA B N 1
ATOM 4322 C CA . ALA D 2 216 ? 16.435 18.045 66.718 1.00 32.86 224 ALA B CA 1
ATOM 4323 C C . ALA D 2 216 ? 16.187 19.485 66.287 1.00 34.91 224 ALA B C 1
ATOM 4324 O O . ALA D 2 216 ? 16.743 20.418 66.867 1.00 34.34 224 ALA B O 1
ATOM 4326 N N . PHE D 2 217 ? 15.343 19.654 65.272 1.00 35.44 225 PHE B N 1
ATOM 4327 C CA . PHE D 2 217 ? 15.003 20.979 64.761 1.00 37.85 225 PHE B CA 1
ATOM 4328 C C . PHE D 2 217 ? 14.176 21.745 65.787 1.00 38.44 225 PHE B C 1
ATOM 4329 O O . PHE D 2 217 ? 14.376 22.941 65.995 1.00 37.68 225 PHE B O 1
ATOM 4337 N N . LEU D 2 218 ? 13.243 21.041 66.423 1.00 39.84 226 LEU B N 1
ATOM 4338 C CA . LEU D 2 218 ? 12.367 21.634 67.430 1.00 41.22 226 LEU B CA 1
ATOM 4339 C C . LEU D 2 218 ? 13.086 21.962 68.731 1.00 42.67 226 LEU B C 1
ATOM 4340 O O . LEU D 2 218 ? 12.853 23.010 69.331 1.00 43.78 226 LEU B O 1
ATOM 4345 N N . GLU D 2 219 ? 13.955 21.060 69.168 1.00 44.12 227 GLU B N 1
ATOM 4346 C CA . GLU D 2 219 ? 14.691 21.259 70.408 1.00 46.96 227 GLU B CA 1
ATOM 4347 C C . GLU D 2 219 ? 15.600 22.478 70.346 1.00 49.73 227 GLU B C 1
ATOM 4348 O O . GLU D 2 219 ? 15.841 23.122 71.360 1.00 50.45 227 GLU B O 1
ATOM 4354 N N . THR D 2 220 ? 16.074 22.773 69.139 1.00 52.60 228 THR B N 1
ATOM 4355 C CA . THR D 2 220 ? 16.980 23.877 68.809 1.00 56.92 228 THR B CA 1
ATOM 4356 C C . THR D 2 220 ? 18.332 23.255 68.469 1.00 59.32 228 THR B C 1
ATOM 4357 O O . THR D 2 220 ? 19.364 23.608 69.055 1.00 59.03 228 THR B O 1
ATOM 4361 N N . LYS D 2 221 ? 18.316 22.322 67.520 1.00 60.23 229 LYS B N 1
ATOM 4362 C CA . LYS D 2 221 ? 19.534 21.637 67.099 1.00 62.03 229 LYS B CA 1
ATOM 4363 C C . LYS D 2 221 ? 19.600 21.464 65.581 1.00 62.18 229 LYS B C 1
ATOM 4364 O O . LYS D 2 221 ? 18.723 22.006 64.875 1.00 62.06 229 LYS B O 1
#

Sequence (441 aa):
MIPQTLEQLLSQAQSIAGLTFGELADELHIPVPIDLKRDKGWVGMLLERALGATAGSKAEQDFSHLGVELKTLPINAEGYPLETTFVSLAPLVQNSGVKWENSHVRHKLSCVLWMPIEGSRHIPLRERHIGAPIFWKPTAEQERQLKQDWEELMDLIVLGKLDQITARIGEVMQLRPKGANSRAVTKGIGKNGEIIDTLPLGFYLRKEFTAQILNAFLETMIPQTLEQLLSQAQSIAGLTFGELADELHIPVPIDLKRDKGWVGMLLERALGATAGSKAEQDFSHLGVELKTLPINAEGYPLETTFVSLAPLVQNSGVKWENSHVRHKLSCVLWMPIEGSRHIPLRERHIGAPIFWKPTAEQERQLKQDWEELMDLIVLGKLDQITARIGEVMQLRPKGANSRAVTKGIGKNGEIIDTLPLGFYLRKEFTAQILNAFLETK

B-factor: mean 35.05, std 11.07, range [7.36, 82.18]

Radius of gyration: 28.35 Å; Cα contacts (8 Å, |Δi|>4): 741; chains: 2; bounding box: 54×51×84 Å

Solvent-accessible surface area: 24400 Å² total; per-residue (Å²): 206,63,10,126,58,64,139,87,0,42,55,75,0,117,72,6,33,49,41,26,0,0,84,6,0,80,114,55,160,21,115,34,31,164,59,45,162,226,61,178,38,28,6,24,113,3,0,37,144,14,1,10,13,83,62,56,59,189,48,58,28,40,2,72,100,44,27,2,12,12,28,32,0,27,36,33,75,146,37,92,2,56,104,32,8,63,4,8,102,7,45,8,39,168,4,100,56,58,138,6,86,111,10,86,2,85,55,35,2,49,10,0,0,0,0,8,8,50,16,9,229,137,34,76,3,114,98,19,85,2,22,57,25,11,73,19,106,25,80,95,88,11,47,112,27,1,68,90,1,10,69,80,0,5,83,28,1,47,118,1,76,22,98,96,29,48,35,207,32,15,108,13,0,10,3,73,79,76,54,100,70,94,180,25,94,55,112,0,32,5,156,135,48,84,116,60,89,25,54,16,21,0,1,20,0,42,68,106,4,0,20,90,4,18,83,58,89,143,139,149,202,67,12,126,64,72,144,93,0,31,66,75,0,104,76,10,35,48,39,21,0,0,87,5,0,76,119,60,165,24,116,34,34,167,55,46,159,231,59,176,36,24,6,25,108,3,0,35,132,12,5,8,12,72,73,54,60,188,58,55,9,44,1,68,106,39,26,1,14,13,22,30,1,29,37,39,76,148,38,92,3,64,106,28,10,63,3,8,101,7,43,7,42,164,4,87,53,61,130,5,87,114,10,86,2,92,75,34,2,48,7,0,0,1,0,10,9,52,16,11,230,135,26,77,5,111,103,24,82,2,25,49,7,11,73,19,110,28,75,92,79,5,49,127,33,2,69,89,0,10,73,80,0,8,79,29,0,48,113,5,73,24,101,116,28,49,32,200,33,17,68,13,0,9,3,71,77,76,55,101,70,94,186,23,96,55,110,0,31,5,156,138,55,79,120,55,90,25,52,15,20,0,1,22,0,44,70,102,1,0,18,66,7,21,87,29,93,142,121,129,101